Protein AF-A0A965L396-F1 (afdb_monomer_lite)

Secondary structure (DSSP, 8-state):
-BPPPEESSSSEEEEEEEEEEEEEES-EEEEEEETTTTEEEEEEE-SSPEEEEEEEEEEEEEE-EEEEEE-SSSSEEEEEEEEEEEEEEEEE--TTSGGGSSEEEEE----EEE-TTS-EEES-EEEEESS-TT-------EEEEEEEEEEEEEEEEE-S-TT-S-SEEEEEEEEEEEEEEEEESS-SS--BPPEEEEEEEEETTEEEEEEEEEE-EEEE--SSSTTT-EEEEEEGGGTTS-S-EEEEEEEEEEEEE--GGGG-----TTS-HHHHHHHHHTGGGS--TT-SEEEEEEEEEEEE--TTSPPEEEEEEEEEEEEEEETTEEEEEEEEEETTTTEE--EEEEEEEE-SSEEEEEEEEEE--GGGTPPEEEEEEEEESSGGGTT-EEEEEEEE------

Structure (mmCIF, N/CA/C/O backbone):
data_AF-A0A965L396-F1
#
_entry.id   AF-A0A965L396-F1
#
loop_
_atom_site.group_PDB
_atom_site.id
_atom_site.type_symbol
_atom_site.label_atom_id
_atom_site.label_alt_id
_atom_site.label_comp_id
_atom_site.label_asym_id
_atom_site.label_entity_id
_atom_site.label_seq_id
_atom_site.pdbx_PDB_ins_code
_atom_site.Cartn_x
_atom_site.Cartn_y
_atom_site.Cartn_z
_atom_site.occupancy
_atom_site.B_iso_or_equiv
_atom_site.auth_seq_id
_atom_site.auth_comp_id
_atom_site.auth_asym_id
_atom_site.auth_atom_id
_atom_site.pdbx_PDB_model_num
ATOM 1 N N . MET A 1 1 ? 16.985 18.563 -9.214 1.00 54.94 1 MET A N 1
ATOM 2 C CA . MET A 1 1 ? 16.352 19.832 -8.791 1.00 54.94 1 MET A CA 1
ATOM 3 C C . MET A 1 1 ? 14.867 19.756 -9.116 1.00 54.94 1 MET A C 1
ATOM 5 O O . MET A 1 1 ? 14.525 19.324 -10.213 1.00 54.94 1 MET A O 1
ATOM 9 N N . SER A 1 2 ? 13.980 20.123 -8.188 1.00 56.47 2 SER A N 1
ATOM 10 C CA . SER A 1 2 ? 12.565 20.322 -8.529 1.00 56.47 2 SER A CA 1
ATOM 11 C C . SER A 1 2 ? 12.428 21.666 -9.235 1.00 56.47 2 SER A C 1
ATOM 13 O O . SER A 1 2 ? 12.839 22.687 -8.682 1.00 56.47 2 SER A O 1
ATOM 15 N N . LEU A 1 3 ? 11.881 21.664 -10.446 1.00 72.44 3 LEU A N 1
ATOM 16 C CA . LEU A 1 3 ? 11.528 22.899 -11.137 1.00 72.44 3 LEU A CA 1
ATOM 17 C C . LEU A 1 3 ? 10.320 23.540 -10.424 1.00 72.44 3 LEU A C 1
ATOM 19 O O . LEU A 1 3 ? 9.591 22.841 -9.710 1.00 72.44 3 LEU A O 1
ATOM 23 N N . PRO A 1 4 ? 10.111 24.862 -10.556 1.00 75.69 4 PRO A N 1
ATOM 24 C CA . PRO A 1 4 ? 8.981 25.533 -9.924 1.00 75.69 4 PRO A CA 1
ATOM 25 C C . PRO A 1 4 ? 7.648 24.893 -10.333 1.00 75.69 4 PRO A C 1
ATOM 27 O O . PRO A 1 4 ? 7.466 24.458 -11.470 1.00 75.69 4 PRO A O 1
ATOM 30 N N . ASN A 1 5 ? 6.712 24.839 -9.385 1.00 78.19 5 ASN A N 1
ATOM 31 C CA . ASN A 1 5 ? 5.374 24.308 -9.621 1.00 78.19 5 ASN A CA 1
ATOM 32 C C . ASN A 1 5 ? 4.609 25.236 -10.577 1.00 78.19 5 ASN A C 1
ATOM 34 O O . ASN A 1 5 ? 4.456 26.430 -10.309 1.00 78.19 5 ASN A O 1
ATOM 38 N N . LEU A 1 6 ? 4.134 24.680 -11.688 1.00 85.69 6 LEU A N 1
ATOM 39 C CA . LEU A 1 6 ? 3.363 25.366 -12.711 1.00 85.69 6 LEU A CA 1
ATOM 40 C C . LEU A 1 6 ? 1.874 25.107 -12.475 1.00 85.69 6 LEU A C 1
ATOM 42 O O . LEU A 1 6 ? 1.394 23.977 -12.557 1.00 85.69 6 LEU A O 1
ATOM 46 N N . LYS A 1 7 ? 1.104 26.165 -12.235 1.00 84.50 7 LYS A N 1
ATOM 47 C CA . LYS A 1 7 ? -0.359 26.067 -12.239 1.00 84.50 7 LYS A CA 1
ATOM 48 C C . LYS A 1 7 ? -0.853 26.128 -13.680 1.00 84.50 7 LYS A C 1
ATOM 50 O O . LYS A 1 7 ? -0.847 27.200 -14.275 1.00 84.50 7 LYS A O 1
ATOM 55 N N . LEU A 1 8 ? -1.296 24.995 -14.233 1.00 78.69 8 LEU A N 1
ATOM 56 C CA . LEU A 1 8 ? -1.910 24.956 -15.571 1.00 78.69 8 LEU A CA 1
ATOM 57 C C . LEU A 1 8 ? -3.255 25.700 -15.582 1.00 78.69 8 LEU A C 1
ATOM 59 O O . LEU A 1 8 ? -3.630 26.317 -16.572 1.00 78.69 8 LEU A O 1
ATOM 63 N N . ASN A 1 9 ? -3.981 25.649 -14.462 1.00 84.25 9 ASN A N 1
ATOM 64 C CA . ASN A 1 9 ? -5.176 26.444 -14.189 1.00 84.25 9 ASN A CA 1
ATOM 65 C C . ASN A 1 9 ? -5.355 26.609 -12.662 1.00 84.25 9 ASN A C 1
ATOM 67 O O . ASN A 1 9 ? -4.474 26.250 -11.882 1.00 84.25 9 ASN A O 1
ATOM 71 N N . LYS A 1 10 ? -6.503 27.134 -12.202 1.00 82.25 10 LYS A N 1
ATOM 72 C CA . LYS A 1 10 ? -6.788 27.321 -10.761 1.00 82.25 10 LYS A CA 1
ATOM 73 C C . LYS A 1 10 ? -6.787 26.018 -9.937 1.00 82.25 10 LYS A C 1
ATOM 75 O O . LYS A 1 10 ? -6.659 26.093 -8.718 1.00 82.25 10 LYS A O 1
ATOM 80 N N . TYR A 1 11 ? -6.944 24.856 -10.572 1.00 86.88 11 TYR A N 1
ATOM 81 C CA . TYR A 1 11 ? -7.239 23.574 -9.920 1.00 86.88 11 TYR A CA 1
ATOM 82 C C . TYR A 1 11 ? -6.223 22.461 -10.211 1.00 86.88 11 TYR A C 1
ATOM 84 O O . TYR A 1 11 ? -6.258 21.428 -9.541 1.00 86.88 11 TYR A O 1
ATOM 92 N N . VAL A 1 12 ? -5.345 22.641 -11.198 1.00 90.44 12 VAL A N 1
ATOM 93 C CA . VAL A 1 12 ? -4.369 21.646 -11.654 1.00 90.44 12 VAL A CA 1
ATOM 94 C C . VAL A 1 12 ? -2.963 22.183 -11.430 1.00 90.44 12 VAL A C 1
ATOM 96 O O . VAL A 1 12 ? -2.580 23.206 -12.001 1.00 90.44 12 VAL A O 1
ATOM 99 N N . ASN A 1 13 ? -2.195 21.459 -10.618 1.00 90.88 13 ASN A N 1
ATOM 100 C CA . ASN A 1 13 ? -0.784 21.740 -10.386 1.00 90.88 13 ASN A CA 1
ATOM 101 C C . ASN A 1 13 ? 0.057 20.758 -11.202 1.00 90.88 13 ASN A C 1
ATOM 103 O O . ASN A 1 13 ? -0.195 19.554 -11.148 1.00 90.88 13 ASN A O 1
ATOM 107 N N . LEU A 1 14 ? 1.039 21.274 -11.937 1.00 92.75 14 LEU A N 1
ATOM 108 C CA . LEU A 1 14 ? 2.026 20.524 -12.701 1.00 92.75 14 LEU A CA 1
ATOM 109 C C . LEU A 1 14 ? 3.411 20.807 -12.115 1.00 92.75 14 LEU A C 1
ATOM 111 O O . LEU A 1 14 ? 3.868 21.944 -12.090 1.00 92.75 14 LEU A O 1
ATOM 115 N N . THR A 1 15 ? 4.110 19.763 -11.698 1.00 93.81 15 THR A N 1
ATOM 116 C CA . THR A 1 15 ? 5.461 19.860 -11.145 1.00 93.81 15 THR A CA 1
ATOM 117 C C . THR A 1 15 ? 6.416 19.088 -12.050 1.00 93.81 15 THR A C 1
ATOM 119 O O . THR A 1 15 ? 6.473 17.857 -11.964 1.00 93.81 15 THR A O 1
ATOM 122 N N . PRO A 1 16 ? 7.143 19.770 -12.949 1.00 93.81 16 PRO A N 1
ATOM 123 C CA . PRO A 1 16 ? 8.240 19.152 -13.669 1.00 93.81 16 PRO A CA 1
ATOM 124 C C . PRO A 1 16 ? 9.444 18.943 -12.738 1.00 93.81 16 PRO A C 1
ATOM 126 O O . PRO A 1 16 ? 9.635 19.639 -11.739 1.00 93.81 16 PRO A O 1
ATOM 129 N N . GLY A 1 17 ? 10.284 17.974 -13.066 1.00 93.62 17 GLY A N 1
ATOM 130 C CA . GLY A 1 17 ? 11.463 17.623 -12.295 1.00 93.62 17 GLY A CA 1
ATOM 131 C C . GLY A 1 17 ? 12.550 17.060 -13.192 1.00 93.62 17 GLY A C 1
ATOM 132 O O . GLY A 1 17 ? 12.276 16.310 -14.127 1.00 93.62 17 GLY A O 1
ATOM 133 N N . VAL A 1 18 ? 13.788 17.437 -12.891 1.00 94.75 18 VAL A N 1
ATOM 134 C CA . VAL A 1 18 ? 14.982 16.868 -13.513 1.00 94.75 18 VAL A CA 1
ATOM 135 C C . VAL A 1 18 ? 15.909 16.423 -12.395 1.00 94.75 18 VAL A C 1
ATOM 137 O O . VAL A 1 18 ? 16.301 17.215 -11.530 1.00 94.75 18 VAL A O 1
ATOM 140 N N . SER A 1 19 ? 16.244 15.143 -12.388 1.00 92.44 19 SER A N 1
ATOM 141 C CA . SER A 1 19 ? 17.281 14.579 -11.538 1.00 92.44 19 SER A CA 1
ATOM 142 C C . SER A 1 19 ? 18.547 14.419 -12.362 1.00 92.44 19 SER A C 1
ATOM 144 O O . SER A 1 19 ? 18.494 13.884 -13.465 1.00 92.44 19 SER A O 1
ATOM 146 N N . TRP A 1 20 ? 19.671 14.882 -11.829 1.00 91.81 20 TRP A N 1
ATOM 147 C CA . TRP A 1 20 ? 20.997 14.630 -12.373 1.00 91.81 20 TRP A CA 1
ATOM 148 C C . TRP A 1 20 ? 21.812 13.975 -11.273 1.00 91.81 20 TRP A C 1
ATOM 150 O O . TRP A 1 20 ? 21.864 14.479 -10.151 1.00 91.81 20 TRP A O 1
ATOM 160 N N . SER A 1 21 ? 22.406 12.835 -11.582 1.00 90.50 21 SER A N 1
ATOM 161 C CA . SER A 1 21 ? 23.283 12.120 -10.661 1.00 90.50 21 SER A CA 1
ATOM 162 C C . SER A 1 21 ? 24.429 11.523 -11.449 1.00 90.50 21 SER A C 1
ATOM 164 O O . SER A 1 21 ? 24.285 11.245 -12.638 1.00 90.50 21 SER A O 1
ATOM 166 N N . GLY A 1 22 ? 25.561 11.326 -10.799 1.00 89.06 22 GLY A N 1
ATOM 167 C CA . GLY A 1 22 ? 26.728 10.768 -11.447 1.00 89.06 22 GLY A CA 1
ATOM 168 C C . GLY A 1 22 ? 27.767 10.342 -10.434 1.00 89.06 22 GLY A C 1
ATOM 169 O O . GLY A 1 22 ? 27.780 10.842 -9.309 1.00 89.06 22 GLY A O 1
ATOM 170 N N . ASN A 1 23 ? 28.620 9.413 -10.841 1.00 89.25 23 ASN A N 1
ATOM 171 C CA . ASN A 1 23 ? 29.762 8.973 -10.064 1.00 89.25 23 ASN A CA 1
ATOM 172 C C . ASN A 1 23 ? 31.041 9.456 -10.741 1.00 89.25 23 ASN A C 1
ATOM 174 O O . ASN A 1 23 ? 31.185 9.435 -11.967 1.00 89.25 23 ASN A O 1
ATOM 178 N N . MET A 1 24 ? 31.993 9.866 -9.911 1.00 90.44 24 MET A N 1
ATOM 179 C CA . MET A 1 24 ? 33.331 10.221 -10.350 1.00 90.44 24 MET A CA 1
ATOM 180 C C . MET A 1 24 ? 34.275 9.054 -10.078 1.00 90.44 24 MET A C 1
ATOM 182 O O . MET A 1 24 ? 34.332 8.534 -8.964 1.00 90.44 24 MET A O 1
ATOM 186 N N . TYR A 1 25 ? 35.039 8.668 -11.092 1.00 89.19 25 TYR A N 1
ATOM 187 C CA . TYR A 1 25 ? 36.011 7.588 -11.027 1.00 89.19 25 TYR A CA 1
ATOM 188 C C . TYR A 1 25 ? 37.408 8.128 -11.297 1.00 89.19 25 TYR A C 1
ATOM 190 O O . TYR A 1 25 ? 37.625 8.920 -12.211 1.00 89.19 25 TYR A O 1
ATOM 198 N N . THR A 1 26 ? 38.385 7.653 -10.533 1.00 89.75 26 THR A N 1
ATOM 199 C CA . THR A 1 26 ? 39.805 7.997 -10.720 1.00 89.75 26 THR A CA 1
ATOM 200 C C . THR A 1 26 ? 40.485 7.165 -11.808 1.00 89.75 26 THR A C 1
ATOM 202 O O . THR A 1 26 ? 41.631 7.422 -12.166 1.00 89.75 26 THR A O 1
ATOM 205 N N . ARG A 1 27 ? 39.794 6.151 -12.339 1.00 89.44 27 ARG A N 1
ATOM 206 C CA . ARG A 1 27 ? 40.282 5.254 -13.389 1.00 89.44 27 ARG A CA 1
ATOM 207 C C . ARG A 1 27 ? 39.139 4.763 -14.265 1.00 89.44 27 ARG A C 1
ATOM 209 O O . ARG A 1 27 ? 37.981 4.774 -13.859 1.00 89.44 27 ARG A O 1
ATOM 216 N N . SER A 1 28 ? 39.496 4.279 -15.444 1.00 91.88 28 SER A N 1
ATOM 217 C CA . SER A 1 28 ? 38.596 3.558 -16.344 1.00 91.88 28 SER A CA 1
ATOM 218 C C . SER A 1 28 ? 39.338 2.425 -17.034 1.00 91.88 28 SER A C 1
ATOM 220 O O . SER A 1 28 ? 40.566 2.370 -16.988 1.00 91.88 28 SER A O 1
ATOM 222 N N . TYR A 1 29 ? 38.602 1.550 -17.695 1.00 91.81 29 TYR A N 1
ATOM 223 C CA . TYR A 1 29 ? 39.122 0.388 -18.384 1.00 91.81 29 TYR A CA 1
ATOM 224 C C . TYR A 1 29 ? 38.758 0.450 -19.860 1.00 91.81 29 TYR A C 1
ATOM 226 O O . TYR A 1 29 ? 37.659 0.867 -20.227 1.00 91.81 29 TYR A O 1
ATOM 234 N N . LYS A 1 30 ? 39.692 0.014 -20.701 1.00 92.06 30 LYS A N 1
ATOM 235 C CA . LYS A 1 30 ? 39.453 -0.258 -22.114 1.00 92.06 30 LYS A CA 1
ATOM 236 C C . LYS A 1 30 ? 39.644 -1.739 -22.358 1.00 92.06 30 LYS A C 1
ATOM 238 O O . LYS A 1 30 ? 40.663 -2.316 -21.979 1.00 92.06 30 LYS A O 1
ATOM 243 N N . TYR A 1 31 ? 38.665 -2.333 -23.017 1.00 92.44 31 TYR A N 1
ATOM 244 C CA . TYR A 1 31 ? 38.664 -3.752 -23.313 1.00 92.44 31 TYR A CA 1
ATOM 245 C C . TYR A 1 31 ? 39.032 -3.957 -24.775 1.00 92.44 31 TYR A C 1
ATOM 247 O O . TYR A 1 31 ? 38.399 -3.391 -25.666 1.00 92.44 31 TYR A O 1
ATOM 255 N N . THR A 1 32 ? 40.053 -4.762 -25.037 1.00 92.12 32 THR A N 1
ATOM 256 C CA . THR A 1 32 ? 40.472 -5.085 -26.403 1.00 92.12 32 THR A CA 1
ATOM 257 C C . THR A 1 32 ? 40.419 -6.590 -26.586 1.00 92.12 32 THR A C 1
ATOM 259 O O . THR A 1 32 ? 41.091 -7.333 -25.873 1.00 92.12 32 THR A O 1
ATOM 262 N N . TYR A 1 33 ? 39.600 -7.050 -27.531 1.00 89.81 33 TYR A N 1
ATOM 263 C CA . TYR A 1 33 ? 39.512 -8.469 -27.849 1.00 89.81 33 TYR A CA 1
ATOM 264 C C . TYR A 1 33 ? 40.726 -8.920 -28.667 1.00 89.81 33 TYR A C 1
ATOM 266 O O . TYR A 1 33 ? 41.014 -8.353 -29.722 1.00 89.81 33 TYR A O 1
ATOM 274 N N . MET A 1 34 ? 41.404 -9.965 -28.200 1.00 88.69 34 MET A N 1
ATOM 275 C CA . MET A 1 34 ? 42.565 -10.565 -28.852 1.00 88.69 34 MET A CA 1
ATOM 276 C C . MET A 1 34 ? 42.133 -11.853 -29.556 1.00 88.69 34 MET A C 1
ATOM 278 O O . MET A 1 34 ? 41.892 -12.882 -28.924 1.00 88.69 34 MET A O 1
ATOM 282 N N . LYS A 1 35 ? 42.024 -11.802 -30.891 1.00 83.75 35 LYS A N 1
ATOM 283 C CA . LYS A 1 35 ? 41.525 -12.930 -31.699 1.00 83.75 35 LYS A CA 1
ATOM 284 C C . LYS A 1 35 ? 42.425 -14.170 -31.620 1.00 83.75 35 LYS A C 1
ATOM 286 O O . LYS A 1 35 ? 41.884 -15.271 -31.697 1.00 83.75 35 LYS A O 1
ATOM 291 N N . SER A 1 36 ? 43.743 -13.987 -31.483 1.00 84.88 36 SER A N 1
ATOM 292 C CA . SER A 1 36 ? 44.737 -15.072 -31.430 1.00 84.88 36 SER A CA 1
ATOM 293 C C . SER A 1 36 ? 44.502 -16.009 -30.250 1.00 84.88 36 SER A C 1
ATOM 295 O O . SER A 1 36 ? 44.495 -17.222 -30.422 1.00 84.88 36 SER A O 1
ATOM 297 N N . ASP A 1 37 ? 44.212 -15.431 -29.086 1.00 84.44 37 ASP A N 1
ATOM 298 C CA . ASP A 1 37 ? 44.179 -16.169 -27.822 1.00 84.44 37 ASP A CA 1
ATOM 299 C C . ASP A 1 37 ? 42.736 -16.381 -27.339 1.00 84.44 37 ASP A C 1
ATOM 301 O O . ASP A 1 37 ? 42.493 -17.021 -26.321 1.00 84.44 37 ASP A O 1
ATOM 305 N N . SER A 1 38 ? 41.752 -15.834 -28.068 1.00 85.50 38 SER A N 1
ATOM 306 C CA . SER A 1 38 ? 40.344 -15.779 -27.662 1.00 85.50 38 SER A CA 1
ATOM 307 C C . SER A 1 38 ? 40.156 -15.167 -26.263 1.00 85.50 38 SER A C 1
ATOM 309 O O . SER A 1 38 ? 39.269 -15.584 -25.515 1.00 85.50 38 SER A O 1
ATOM 311 N N . THR A 1 39 ? 40.978 -14.171 -25.915 1.00 86.50 39 THR A N 1
ATOM 312 C CA . THR A 1 39 ? 40.965 -13.479 -24.617 1.00 86.50 39 THR A CA 1
ATOM 313 C C . THR A 1 39 ? 40.604 -12.000 -24.764 1.00 86.50 39 THR A C 1
ATOM 315 O O . THR A 1 39 ? 40.657 -11.417 -25.849 1.00 86.50 39 THR A O 1
ATOM 318 N N . VAL A 1 40 ? 40.225 -11.371 -23.650 1.00 88.62 40 VAL A N 1
ATOM 319 C CA . VAL A 1 40 ? 40.018 -9.920 -23.564 1.00 88.62 40 VAL A CA 1
ATOM 320 C C . VAL A 1 40 ? 41.153 -9.320 -22.753 1.00 88.62 40 VAL A C 1
ATOM 322 O O . VAL A 1 40 ? 41.302 -9.628 -21.571 1.00 88.62 40 VAL A O 1
ATOM 325 N N . ARG A 1 41 ? 41.932 -8.432 -23.372 1.00 90.31 41 ARG A N 1
ATOM 326 C CA . ARG A 1 41 ? 42.916 -7.620 -22.659 1.00 90.31 41 ARG A CA 1
ATOM 327 C C . ARG A 1 41 ? 42.218 -6.428 -22.014 1.00 90.31 41 ARG A C 1
ATOM 329 O O . ARG A 1 41 ? 41.430 -5.744 -22.671 1.00 90.31 41 ARG A O 1
ATOM 336 N N . ILE A 1 42 ? 42.514 -6.192 -20.739 1.00 91.69 42 ILE A N 1
ATOM 337 C CA . ILE A 1 42 ? 41.965 -5.084 -19.956 1.00 91.69 42 ILE A CA 1
ATOM 338 C C . ILE A 1 42 ? 43.087 -4.085 -19.700 1.00 91.69 42 ILE A C 1
ATOM 340 O O . ILE A 1 42 ? 43.995 -4.356 -18.917 1.00 91.69 42 ILE A O 1
ATOM 344 N N . ASP A 1 43 ? 43.002 -2.924 -20.339 1.00 91.62 43 ASP A N 1
ATOM 345 C CA . ASP A 1 43 ? 43.960 -1.840 -20.151 1.00 91.62 43 ASP A CA 1
ATOM 346 C C . ASP A 1 43 ? 43.366 -0.818 -19.167 1.00 91.62 43 ASP A C 1
ATOM 348 O O . ASP A 1 43 ? 42.247 -0.334 -19.359 1.00 91.62 43 ASP A O 1
ATOM 352 N N . THR A 1 44 ? 44.098 -0.486 -18.098 1.00 90.94 44 THR A N 1
ATOM 353 C CA . THR A 1 44 ? 43.678 0.566 -17.157 1.00 90.94 44 THR A CA 1
ATOM 354 C C . THR A 1 44 ? 44.092 1.924 -17.710 1.00 90.94 44 THR A C 1
ATOM 356 O O . THR A 1 44 ? 45.277 2.217 -17.840 1.00 90.94 44 THR A O 1
ATOM 359 N N . ILE A 1 45 ? 43.112 2.770 -18.013 1.00 86.75 45 ILE A N 1
ATOM 360 C CA . ILE A 1 45 ? 43.320 4.150 -18.443 1.00 86.75 45 ILE A CA 1
ATOM 361 C C . ILE A 1 45 ? 43.220 5.046 -17.206 1.00 86.75 45 ILE A C 1
ATOM 363 O O . ILE A 1 45 ? 42.120 5.300 -16.698 1.00 86.75 45 ILE A O 1
ATOM 367 N N . GLY A 1 46 ? 44.381 5.493 -16.724 1.00 78.44 46 GLY A N 1
ATOM 368 C CA . GLY A 1 46 ? 44.509 6.549 -15.716 1.00 78.44 46 GLY A CA 1
ATOM 369 C C . GLY A 1 46 ? 44.416 7.953 -16.325 1.00 78.44 46 GLY A C 1
ATOM 370 O O . GLY A 1 46 ? 44.309 8.105 -17.542 1.00 78.44 46 GLY A O 1
ATOM 371 N N . GLY A 1 47 ? 44.450 8.984 -15.478 1.00 79.75 47 GLY A N 1
ATOM 372 C CA . GLY A 1 47 ? 44.414 10.388 -15.898 1.00 79.75 47 GLY A CA 1
ATOM 373 C C . GLY A 1 47 ? 43.435 11.219 -15.073 1.00 79.75 47 GLY A C 1
ATOM 374 O O . GLY A 1 47 ? 43.212 10.935 -13.897 1.00 79.75 47 GLY A O 1
ATOM 375 N N . LEU A 1 48 ? 42.858 12.252 -15.695 1.00 78.69 48 LEU A N 1
ATOM 376 C CA . LEU A 1 48 ? 41.832 13.089 -15.070 1.00 78.69 48 LEU A CA 1
ATOM 377 C C . LEU A 1 48 ? 40.631 12.242 -14.607 1.00 78.69 48 LEU A C 1
ATOM 379 O O . LEU A 1 48 ? 40.286 11.266 -15.287 1.00 78.69 48 LEU A O 1
ATOM 383 N N . PRO A 1 49 ? 39.969 12.616 -13.493 1.00 81.31 49 PRO A N 1
ATOM 384 C CA . PRO A 1 49 ? 38.769 11.932 -13.037 1.00 81.31 49 PRO A CA 1
ATOM 385 C C . PRO A 1 49 ? 37.728 11.863 -14.153 1.00 81.31 49 PRO A C 1
ATOM 387 O O . PRO A 1 49 ? 37.405 12.868 -14.787 1.00 81.31 49 PRO A O 1
ATOM 390 N N . LYS A 1 50 ? 37.205 10.665 -14.399 1.00 83.94 50 LYS A N 1
ATOM 391 C CA . LYS A 1 50 ? 36.135 10.447 -15.368 1.00 83.94 50 LYS A CA 1
ATOM 392 C C . LYS A 1 50 ? 34.793 10.467 -14.665 1.00 83.94 50 LYS A C 1
ATOM 394 O O . LYS A 1 50 ? 34.677 10.040 -13.518 1.00 83.94 50 LYS A O 1
ATOM 399 N N . PHE A 1 51 ? 33.780 10.944 -15.368 1.00 84.75 51 PHE A N 1
ATOM 400 C CA . PHE A 1 51 ? 32.450 11.121 -14.813 1.00 84.75 51 PHE A CA 1
ATOM 401 C C . PHE A 1 51 ? 31.445 10.307 -15.618 1.00 84.75 51 PHE A C 1
ATOM 403 O O . PHE A 1 51 ? 31.373 10.459 -16.840 1.00 84.75 51 PHE A O 1
ATOM 410 N N . ASN A 1 52 ? 30.670 9.460 -14.942 1.00 87.25 52 ASN A N 1
ATOM 411 C CA . ASN A 1 52 ? 29.422 8.971 -15.508 1.00 87.25 52 ASN A CA 1
ATOM 412 C C . ASN A 1 52 ? 28.269 9.805 -14.968 1.00 87.25 52 ASN A C 1
ATOM 414 O O . ASN A 1 52 ? 28.301 10.262 -13.831 1.00 87.25 52 ASN A O 1
ATOM 418 N N . SER A 1 53 ? 27.271 10.056 -15.802 1.00 87.88 53 SER A N 1
ATOM 419 C CA . SER A 1 53 ? 26.156 10.909 -15.433 1.00 87.88 53 SER A CA 1
ATOM 420 C C . SER A 1 53 ? 24.876 10.403 -16.054 1.00 87.88 53 SER A C 1
ATOM 422 O O . SER A 1 53 ? 24.855 9.998 -17.210 1.00 87.88 53 SER A O 1
ATOM 424 N N . GLN A 1 54 ? 23.809 10.454 -15.278 1.00 89.12 54 GLN A N 1
ATOM 425 C CA . GLN A 1 54 ? 22.477 10.080 -15.703 1.00 89.12 54 GLN A CA 1
ATOM 426 C C . GLN A 1 54 ? 21.522 11.229 -15.393 1.00 89.12 54 GLN A C 1
ATOM 428 O O . GLN A 1 54 ? 21.536 11.796 -14.293 1.00 89.12 54 GLN A O 1
ATOM 433 N N . LEU A 1 55 ? 20.699 11.576 -16.379 1.00 91.62 55 LEU A N 1
ATOM 434 C CA . LEU A 1 55 ? 19.556 12.460 -16.218 1.00 91.62 55 LEU A CA 1
ATOM 435 C C . LEU A 1 55 ? 18.287 11.623 -16.140 1.00 91.62 55 LEU A C 1
ATOM 437 O O . LEU A 1 55 ? 18.140 10.593 -16.791 1.00 91.62 55 LEU A O 1
ATOM 441 N N . SER A 1 56 ? 17.346 12.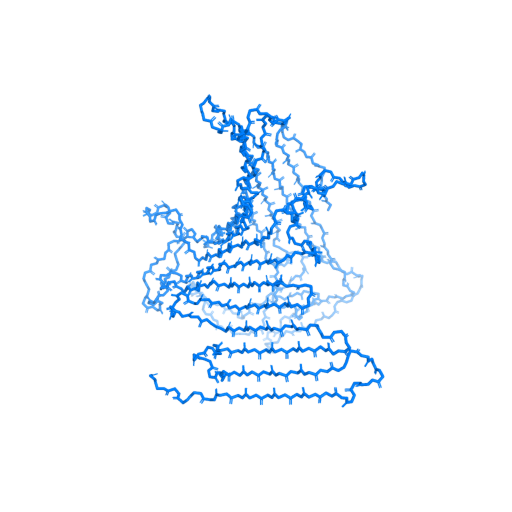062 -15.325 1.00 92.94 56 SER A N 1
ATOM 442 C CA . SER A 1 56 ? 15.998 11.508 -15.298 1.00 92.94 56 SER A CA 1
ATOM 443 C C . SER A 1 56 ? 15.007 12.650 -15.232 1.00 92.94 56 SER A C 1
ATOM 445 O O . SER A 1 56 ? 15.203 13.619 -14.500 1.00 92.94 56 SER A O 1
ATOM 447 N N . PHE A 1 57 ? 13.948 12.531 -16.012 1.00 95.31 57 PHE A N 1
ATOM 448 C CA . PHE A 1 57 ? 12.910 13.530 -16.159 1.00 95.31 57 PHE A CA 1
ATOM 449 C C . PHE A 1 57 ? 11.643 13.020 -15.493 1.00 95.31 57 PHE A C 1
ATOM 451 O O . PHE A 1 57 ? 11.306 11.839 -15.582 1.00 95.31 57 PHE A O 1
ATOM 458 N N . SER A 1 58 ? 10.924 1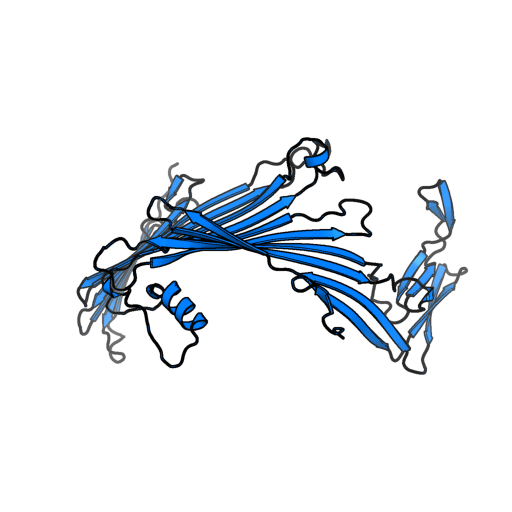3.914 -14.833 1.00 95.25 58 SER A N 1
ATOM 459 C CA . SER A 1 58 ? 9.625 13.613 -14.253 1.00 95.25 58 SER A CA 1
ATOM 460 C C . SER A 1 58 ? 8.668 14.774 -14.452 1.00 95.25 58 SER A C 1
ATOM 462 O O . SER A 1 58 ? 9.083 15.928 -14.415 1.00 95.25 58 SER A O 1
ATOM 464 N N . ALA A 1 59 ? 7.384 14.489 -14.601 1.00 95.00 59 ALA A N 1
ATOM 465 C CA . ALA A 1 59 ? 6.335 15.494 -14.581 1.00 95.00 59 ALA A CA 1
ATOM 466 C C . ALA A 1 59 ? 5.137 14.934 -13.821 1.00 95.00 59 ALA A C 1
ATOM 468 O O . ALA A 1 59 ? 4.514 13.972 -14.267 1.00 95.00 59 ALA A O 1
ATOM 469 N N . SER A 1 60 ? 4.814 15.525 -12.673 1.00 94.69 60 SER A N 1
ATOM 470 C CA . SER A 1 60 ? 3.666 15.112 -11.867 1.00 94.69 60 SER A CA 1
ATOM 471 C C . SER A 1 60 ? 2.541 16.129 -11.954 1.00 94.69 60 SER A C 1
ATOM 473 O O . SER A 1 60 ? 2.784 17.323 -11.810 1.00 94.69 60 SER A O 1
ATOM 475 N N . MET A 1 61 ? 1.315 15.657 -12.123 1.00 95.06 61 MET A N 1
ATOM 476 C CA . MET A 1 61 ? 0.105 16.459 -12.139 1.00 95.06 61 MET A CA 1
ATOM 477 C C . MET A 1 61 ? -0.850 15.988 -11.045 1.00 95.06 61 MET A C 1
ATOM 479 O O . MET A 1 61 ? -1.094 14.792 -10.895 1.00 95.06 61 MET A O 1
ATOM 483 N N . ASN A 1 62 ? -1.437 16.920 -10.302 1.00 93.94 62 ASN A N 1
ATOM 484 C CA . ASN A 1 62 ? -2.461 16.604 -9.313 1.00 93.94 62 ASN A CA 1
ATOM 485 C C . ASN A 1 62 ? -3.576 17.650 -9.301 1.00 93.94 62 ASN A C 1
ATOM 487 O O . ASN A 1 62 ? -3.354 18.839 -9.537 1.00 93.94 62 ASN A O 1
ATOM 491 N N . THR A 1 63 ? -4.785 17.200 -8.979 1.00 94.12 63 THR A N 1
ATOM 492 C CA . THR A 1 63 ? -5.941 18.074 -8.761 1.00 94.12 63 THR A CA 1
ATOM 493 C C . THR A 1 63 ? -6.769 17.571 -7.585 1.00 94.12 63 THR A C 1
ATOM 495 O O . THR A 1 63 ? -6.541 16.477 -7.066 1.00 94.12 63 THR A O 1
ATOM 498 N N . ARG A 1 64 ? -7.707 18.390 -7.113 1.00 94.69 64 ARG A N 1
ATOM 499 C CA . ARG A 1 64 ? -8.652 18.006 -6.071 1.00 94.69 64 ARG A CA 1
ATOM 500 C C . ARG A 1 64 ? -10.043 18.504 -6.430 1.00 94.69 64 ARG A C 1
ATOM 502 O O . ARG A 1 64 ? -10.260 19.697 -6.618 1.00 94.69 64 ARG A O 1
ATOM 509 N N . ILE A 1 65 ? -10.971 17.565 -6.494 1.00 94.88 65 ILE A N 1
ATOM 510 C CA . ILE A 1 65 ? -12.368 17.754 -6.857 1.00 94.88 65 ILE A CA 1
ATOM 511 C C . ILE A 1 65 ? -13.195 17.546 -5.590 1.00 94.88 65 ILE A C 1
ATOM 513 O O . ILE A 1 65 ? -12.997 16.580 -4.853 1.00 94.88 65 ILE A O 1
ATOM 517 N N . TYR A 1 66 ? -14.121 18.462 -5.327 1.00 95.06 66 TYR A N 1
ATOM 518 C CA . TYR A 1 66 ? -15.013 18.396 -4.176 1.00 95.06 66 TYR A CA 1
ATOM 519 C C . TYR A 1 66 ? -16.458 18.286 -4.659 1.00 95.06 66 TYR A C 1
ATOM 521 O O . TYR A 1 66 ? -16.928 19.149 -5.396 1.00 95.06 66 TYR A O 1
ATOM 529 N N . GLY A 1 67 ? -17.169 17.255 -4.211 1.00 95.25 67 GLY A N 1
ATOM 530 C CA . GLY A 1 67 ? -18.606 17.079 -4.407 1.00 95.25 67 GLY A CA 1
ATOM 531 C C . GLY A 1 67 ? -19.331 17.098 -3.065 1.00 95.25 67 GLY A C 1
ATOM 532 O O . GLY A 1 67 ? -18.842 16.553 -2.077 1.00 95.25 67 GLY A O 1
ATOM 533 N N . THR A 1 68 ? -20.490 17.752 -2.986 1.00 96.00 68 THR A N 1
ATOM 534 C CA . THR A 1 68 ? -21.355 17.695 -1.796 1.00 96.00 68 THR A CA 1
ATOM 535 C C . THR A 1 68 ? -22.790 17.439 -2.222 1.00 96.00 68 THR A C 1
ATOM 537 O O . THR A 1 68 ? -23.421 18.295 -2.834 1.00 96.00 68 THR A O 1
ATOM 540 N N . LEU A 1 69 ? -23.307 16.269 -1.867 1.00 94.50 69 LEU A N 1
ATOM 541 C CA . LEU A 1 69 ? -24.710 15.912 -2.034 1.00 94.50 69 LEU A CA 1
ATOM 542 C C . LEU A 1 69 ? -25.459 16.307 -0.763 1.00 94.50 69 LEU A C 1
ATOM 544 O O . LEU A 1 69 ? -24.999 16.006 0.335 1.00 94.50 69 LEU A O 1
ATOM 548 N N . ARG A 1 70 ? -26.592 17.002 -0.893 1.00 94.44 70 ARG A N 1
ATOM 549 C CA . ARG A 1 70 ? -27.434 17.410 0.242 1.00 94.44 70 ARG A CA 1
ATOM 550 C C . ARG A 1 70 ? -28.757 16.663 0.203 1.00 94.44 70 ARG A C 1
ATOM 552 O O . ARG A 1 70 ? -29.384 16.568 -0.849 1.00 94.44 70 ARG A O 1
ATOM 559 N N . PHE A 1 71 ? -29.201 16.195 1.358 1.00 92.25 71 PHE A N 1
ATOM 560 C CA . PHE A 1 71 ? -30.439 15.449 1.522 1.00 92.25 71 PHE A CA 1
ATOM 561 C C . PHE A 1 71 ? -31.415 16.272 2.363 1.00 92.25 71 PHE A C 1
ATOM 563 O O . PHE A 1 71 ? -31.049 16.864 3.375 1.00 92.25 71 PHE A O 1
ATOM 570 N N . LYS A 1 72 ? -32.674 16.340 1.918 1.00 86.44 72 LYS A N 1
ATOM 571 C CA . LYS A 1 72 ? -33.725 17.126 2.590 1.00 86.44 72 LYS A CA 1
ATOM 572 C C . LYS A 1 72 ? -34.487 16.329 3.653 1.00 86.44 72 LYS A C 1
ATOM 574 O O . LYS A 1 72 ? -35.143 16.924 4.501 1.00 86.44 72 LYS A O 1
ATOM 579 N N . LYS A 1 73 ? -34.431 14.995 3.595 1.00 83.19 73 LYS A N 1
ATOM 580 C CA . LYS A 1 73 ? -35.175 14.082 4.472 1.00 83.19 73 LYS A CA 1
ATOM 581 C C . LYS A 1 73 ? -34.218 13.140 5.197 1.00 83.19 73 LYS A C 1
ATOM 583 O O . LYS A 1 73 ? -33.266 12.647 4.601 1.00 83.19 73 LYS A O 1
ATOM 588 N N . GLY A 1 74 ? -34.533 12.850 6.458 1.00 84.56 74 GLY A N 1
ATOM 589 C CA . GLY A 1 74 ? -33.770 11.936 7.304 1.00 84.56 74 GLY A CA 1
ATOM 590 C C . GLY A 1 74 ? -32.681 12.619 8.131 1.00 84.56 74 GLY A C 1
ATOM 591 O O . GLY A 1 74 ? -32.557 13.844 8.166 1.00 84.56 74 GLY A O 1
ATOM 592 N N . ARG A 1 75 ? -31.907 11.793 8.843 1.00 86.31 75 ARG A N 1
ATOM 593 C CA . ARG A 1 75 ? -30.818 12.252 9.718 1.00 86.31 75 ARG A CA 1
ATOM 594 C C . ARG A 1 75 ? -29.552 12.614 8.950 1.00 86.31 75 ARG A C 1
ATOM 596 O O . ARG A 1 75 ? -28.746 13.358 9.482 1.00 86.31 75 ARG A O 1
ATOM 603 N N . LEU A 1 76 ? -29.369 12.109 7.732 1.00 89.25 76 LEU A N 1
ATOM 604 C CA . LEU A 1 76 ? -28.269 12.506 6.857 1.00 89.25 76 LEU A CA 1
ATOM 605 C C . LEU A 1 76 ? -28.613 13.843 6.200 1.00 89.25 76 LEU A C 1
ATOM 607 O O . LEU A 1 76 ? -29.586 13.921 5.464 1.00 89.25 76 LEU A O 1
ATOM 611 N N . GLU A 1 77 ? -27.830 14.887 6.462 1.00 91.25 77 GLU A N 1
ATOM 612 C CA . GLU A 1 77 ? -28.022 16.208 5.849 1.00 91.25 77 GLU A CA 1
ATOM 613 C C . GLU A 1 77 ? -27.199 16.371 4.579 1.00 91.25 77 GLU A C 1
ATOM 615 O O . GLU A 1 77 ? -27.648 16.956 3.593 1.00 91.25 77 GLU A O 1
ATOM 620 N N . ALA A 1 78 ? -25.954 15.899 4.614 1.00 93.31 78 ALA A N 1
ATOM 621 C CA . ALA A 1 78 ? -25.035 16.046 3.504 1.00 93.31 78 ALA A CA 1
ATOM 622 C C . ALA A 1 78 ? -23.995 14.931 3.483 1.00 93.31 78 ALA A C 1
ATOM 624 O O . ALA A 1 78 ? -23.548 14.456 4.527 1.00 93.31 78 ALA A O 1
ATOM 625 N N . LEU A 1 79 ? -23.575 14.574 2.276 1.00 94.69 79 LEU A N 1
ATOM 626 C CA . LEU A 1 79 ? -22.460 13.689 1.996 1.00 94.69 79 LEU A CA 1
ATOM 627 C C . LEU A 1 79 ? -21.436 14.468 1.175 1.00 94.69 79 LEU A C 1
ATOM 629 O O . LEU A 1 79 ? -21.725 14.910 0.063 1.00 94.69 79 LEU A O 1
ATOM 633 N N . ARG A 1 80 ? -20.245 14.662 1.734 1.00 95.06 80 ARG A N 1
ATOM 634 C CA . ARG A 1 80 ? -19.120 15.307 1.065 1.00 95.06 80 ARG A CA 1
ATOM 635 C C . ARG A 1 80 ? -18.150 14.241 0.580 1.00 95.06 80 ARG A C 1
ATOM 637 O O . ARG A 1 80 ? -17.611 13.483 1.382 1.00 95.06 80 ARG A O 1
ATOM 644 N N . HIS A 1 81 ? -17.880 14.245 -0.717 1.00 96.69 81 HIS A N 1
ATOM 645 C CA . HIS A 1 81 ? -16.883 13.403 -1.365 1.00 96.69 81 HIS A CA 1
ATOM 646 C C . HIS A 1 81 ? -15.746 14.288 -1.870 1.00 96.69 81 HIS A C 1
ATOM 648 O O . HIS A 1 81 ? -15.977 15.274 -2.570 1.00 96.69 81 HIS A O 1
ATOM 654 N N . THR A 1 82 ? -14.517 13.970 -1.481 1.00 96.44 82 THR A N 1
ATOM 655 C CA . THR A 1 82 ? -13.320 14.614 -2.030 1.00 96.44 82 THR A CA 1
ATOM 656 C C . THR A 1 82 ? -12.556 13.594 -2.856 1.00 96.44 82 THR A C 1
ATOM 658 O O . THR A 1 82 ? -12.228 12.525 -2.349 1.00 96.44 82 THR A O 1
ATOM 661 N N . ILE A 1 83 ? -12.257 13.940 -4.104 1.00 96.62 83 ILE A N 1
ATOM 662 C CA . ILE A 1 83 ? -11.497 13.119 -5.046 1.00 96.62 83 ILE A CA 1
ATOM 663 C C . ILE A 1 83 ? -10.195 13.853 -5.351 1.00 96.62 83 ILE A C 1
ATOM 665 O O . ILE A 1 83 ? -10.209 15.028 -5.709 1.00 96.62 83 ILE A O 1
ATOM 669 N N . ALA A 1 84 ? -9.064 13.183 -5.209 1.00 96.69 84 ALA A N 1
ATOM 670 C CA . ALA A 1 84 ? -7.747 13.715 -5.512 1.00 96.69 84 ALA A CA 1
ATOM 671 C C . ALA A 1 84 ? -7.032 12.761 -6.478 1.00 96.69 84 ALA A C 1
ATOM 673 O O . ALA A 1 84 ? -6.353 11.835 -6.027 1.00 96.69 84 ALA A O 1
ATOM 674 N N . PRO A 1 85 ? -7.224 12.929 -7.798 1.00 96.75 85 PRO A N 1
ATOM 675 C CA . PRO A 1 85 ? -6.455 12.188 -8.781 1.00 96.75 85 PRO A CA 1
ATOM 676 C C . PRO A 1 85 ? -5.037 12.759 -8.907 1.00 96.75 85 PRO A C 1
ATOM 678 O O . PRO A 1 85 ? -4.806 13.970 -8.781 1.00 96.75 85 PRO A O 1
ATOM 681 N N . SER A 1 86 ? -4.092 11.875 -9.196 1.00 96.38 86 SER A N 1
ATOM 682 C CA . SER A 1 86 ? -2.692 12.189 -9.451 1.00 96.38 86 SER A CA 1
ATOM 683 C C . SER A 1 86 ? -2.176 11.401 -10.651 1.00 96.38 86 SER A C 1
ATOM 685 O O . SER A 1 86 ? -2.554 10.255 -10.879 1.00 96.38 86 SER A O 1
ATOM 687 N N . PHE A 1 87 ? -1.294 12.025 -11.420 1.00 96.88 87 PHE A N 1
ATOM 688 C CA . PHE A 1 87 ? -0.583 11.424 -12.540 1.00 96.88 87 PHE A CA 1
ATOM 689 C C . PHE A 1 87 ? 0.890 11.804 -12.431 1.00 96.88 87 PHE A C 1
ATOM 691 O O . PHE A 1 87 ? 1.212 12.912 -12.014 1.00 96.88 87 PHE A O 1
ATOM 698 N N . SER A 1 88 ? 1.797 10.906 -12.785 1.00 96.94 88 SER A N 1
ATOM 699 C CA . SER A 1 88 ? 3.231 11.169 -12.780 1.00 96.94 88 SER A CA 1
ATOM 700 C C . SER A 1 88 ? 3.890 10.443 -13.935 1.00 96.94 88 SER A C 1
ATOM 702 O O . SER A 1 88 ? 3.870 9.218 -13.989 1.00 96.94 88 SER A O 1
ATOM 704 N N . LEU A 1 89 ? 4.465 11.200 -14.858 1.00 97.06 89 LEU A N 1
ATOM 705 C CA . LEU A 1 89 ? 5.340 10.687 -15.898 1.00 97.06 89 LEU A CA 1
ATOM 706 C C . LEU A 1 89 ? 6.769 10.668 -15.358 1.00 97.06 89 LEU A C 1
ATOM 708 O O . LEU A 1 89 ? 7.227 11.670 -14.812 1.00 97.06 89 LEU A O 1
ATOM 712 N N . SER A 1 90 ? 7.484 9.567 -15.548 1.00 96.75 90 SER A N 1
ATOM 713 C CA . SER A 1 90 ? 8.926 9.471 -15.340 1.00 96.75 90 SER A CA 1
ATOM 714 C C . SER A 1 90 ? 9.594 8.884 -16.576 1.00 96.75 90 SER A C 1
ATOM 716 O O . SER A 1 90 ? 9.039 7.997 -17.226 1.00 96.75 90 SER A O 1
ATOM 718 N N . TYR A 1 91 ? 10.778 9.390 -16.908 1.00 96.06 91 TYR A N 1
ATOM 719 C CA . TYR A 1 91 ? 11.588 8.896 -18.011 1.00 96.06 91 TYR A CA 1
ATOM 720 C C . TYR A 1 91 ? 13.078 9.028 -17.703 1.00 96.06 91 TYR A C 1
ATOM 722 O O . TYR A 1 91 ? 13.564 10.101 -17.344 1.00 96.06 91 TYR A O 1
ATOM 730 N N . THR A 1 92 ? 13.809 7.942 -17.905 1.00 93.56 92 THR A N 1
ATOM 731 C CA . THR A 1 92 ? 15.264 7.876 -17.826 1.00 93.56 92 THR A CA 1
ATOM 732 C C . THR A 1 92 ? 15.764 7.299 -19.150 1.00 93.56 92 THR A C 1
ATOM 734 O O . THR A 1 92 ? 15.391 6.172 -19.481 1.00 93.56 92 THR A O 1
ATOM 737 N N . PRO A 1 93 ? 16.577 8.044 -19.919 1.00 92.31 93 PRO A N 1
ATOM 738 C CA . PRO A 1 93 ? 17.222 7.531 -21.125 1.00 92.31 93 PRO A CA 1
ATOM 739 C C . PRO A 1 93 ? 18.099 6.301 -20.864 1.00 92.31 93 PRO A C 1
ATOM 741 O O . PRO A 1 93 ? 18.519 6.046 -19.735 1.00 92.31 93 PRO A O 1
ATOM 744 N N . ASP A 1 94 ? 18.416 5.561 -21.927 1.00 91.00 94 ASP A N 1
ATOM 745 C CA . ASP A 1 94 ? 19.351 4.439 -21.852 1.00 91.00 94 ASP A CA 1
ATOM 746 C C . ASP A 1 94 ? 20.803 4.938 -21.822 1.00 91.00 94 ASP A C 1
ATOM 748 O O . ASP A 1 94 ? 21.398 5.230 -22.856 1.00 91.00 94 ASP A O 1
ATOM 752 N N . TYR A 1 95 ? 21.389 5.014 -20.627 1.00 89.25 95 TYR A N 1
ATOM 753 C CA . TYR A 1 95 ? 22.809 5.340 -20.448 1.00 89.25 95 TYR A CA 1
ATOM 754 C C . TYR A 1 95 ? 23.737 4.131 -20.602 1.00 89.25 95 TYR A C 1
ATOM 756 O O . TYR A 1 95 ? 24.951 4.266 -20.425 1.00 89.25 95 TYR A O 1
ATOM 764 N N . SER A 1 96 ? 23.192 2.949 -20.910 1.00 88.00 96 SER A N 1
ATOM 765 C CA . SER A 1 96 ? 24.000 1.786 -21.265 1.00 88.00 96 SER A CA 1
ATOM 766 C C . SER A 1 96 ? 24.510 1.826 -22.702 1.00 88.00 96 SER A C 1
ATOM 768 O O . SER A 1 96 ? 25.361 1.012 -23.057 1.00 88.00 96 SER A O 1
ATOM 770 N N . ASP A 1 97 ? 24.017 2.753 -23.526 1.00 86.88 97 ASP A N 1
ATOM 771 C CA . ASP A 1 97 ? 24.500 2.920 -24.891 1.00 86.88 97 ASP A CA 1
ATOM 772 C C . ASP A 1 97 ? 26.019 3.228 -24.893 1.00 86.88 97 ASP A C 1
ATOM 774 O O . ASP A 1 97 ? 26.460 4.182 -24.236 1.00 86.88 97 ASP A O 1
ATOM 778 N N . PRO A 1 98 ? 26.844 2.439 -25.613 1.00 87.06 98 PRO A N 1
ATOM 779 C CA . PRO A 1 98 ? 28.290 2.633 -25.658 1.00 87.06 98 PRO A CA 1
ATOM 780 C C . PRO A 1 98 ? 28.731 4.008 -26.172 1.00 87.06 98 PRO A C 1
ATOM 782 O O . PRO A 1 98 ? 29.853 4.426 -25.888 1.00 87.06 98 PRO A O 1
ATOM 785 N N . THR A 1 99 ? 27.869 4.738 -26.889 1.00 87.00 99 THR A N 1
ATOM 786 C CA . THR A 1 99 ? 28.138 6.112 -27.348 1.00 87.00 99 THR A CA 1
ATOM 787 C C . THR A 1 99 ? 28.392 7.090 -26.199 1.00 87.00 99 THR A C 1
ATOM 789 O O . THR A 1 99 ? 29.171 8.028 -26.367 1.00 87.00 99 THR A O 1
ATOM 792 N N . TYR A 1 100 ? 27.828 6.848 -25.008 1.00 86.88 100 TYR A N 1
ATOM 793 C CA . TYR A 1 100 ? 28.121 7.639 -23.806 1.00 86.88 100 TYR A CA 1
ATOM 794 C C . TYR A 1 100 ? 29.496 7.318 -23.194 1.00 86.88 100 TYR A C 1
ATOM 796 O O . TYR A 1 100 ? 29.958 8.023 -22.297 1.00 86.88 100 TYR A O 1
ATOM 804 N N . GLY A 1 101 ? 30.158 6.247 -23.643 1.00 87.62 101 GLY A N 1
ATOM 805 C CA . GLY A 1 101 ? 31.472 5.815 -23.162 1.00 87.62 101 GLY A CA 1
ATOM 806 C C . GLY A 1 101 ? 31.471 5.184 -21.766 1.00 87.62 101 GLY A C 1
ATOM 807 O O . GLY A 1 101 ? 32.539 4.867 -21.240 1.00 87.62 101 GLY A O 1
ATOM 808 N N . TYR A 1 102 ? 30.298 4.994 -21.151 1.00 89.75 102 TYR A N 1
ATOM 809 C CA . TYR A 1 102 ? 30.156 4.372 -19.827 1.00 89.75 102 TYR A CA 1
ATOM 810 C C . TYR A 1 102 ? 30.191 2.851 -19.879 1.00 89.75 102 TYR A C 1
ATOM 812 O O . TYR A 1 102 ? 30.556 2.193 -18.905 1.00 89.75 102 TYR A O 1
ATOM 820 N N . TYR A 1 103 ? 29.823 2.306 -21.030 1.00 91.00 103 TYR A N 1
ATOM 821 C CA . TYR A 1 103 ? 29.859 0.890 -21.314 1.00 91.00 103 TYR A CA 1
ATOM 822 C C . TYR A 1 103 ? 30.551 0.666 -22.645 1.00 91.00 103 TYR A C 1
ATOM 824 O O . TYR A 1 103 ? 30.593 1.540 -23.510 1.00 91.00 103 TYR A O 1
ATOM 832 N N . GLN A 1 104 ? 31.104 -0.524 -22.796 1.00 91.00 104 GLN A N 1
ATOM 833 C CA . GLN A 1 104 ? 31.715 -0.976 -24.024 1.00 91.00 104 GLN A CA 1
ATOM 834 C C . GLN A 1 104 ? 31.126 -2.337 -24.377 1.00 91.00 104 GLN A C 1
ATOM 836 O O . GLN A 1 104 ? 31.042 -3.221 -23.522 1.00 91.00 104 GLN A O 1
ATOM 841 N N . ASP A 1 105 ? 30.741 -2.508 -25.638 1.00 90.25 105 ASP A N 1
ATOM 842 C CA . ASP A 1 105 ? 30.399 -3.817 -26.177 1.00 90.25 105 ASP A CA 1
ATOM 843 C C . ASP A 1 105 ? 31.700 -4.536 -26.548 1.00 90.25 105 ASP A C 1
ATOM 845 O O . ASP A 1 105 ? 32.488 -4.080 -27.380 1.00 90.25 105 ASP A O 1
ATOM 849 N N . VAL A 1 106 ? 31.963 -5.642 -25.857 1.00 87.75 106 VAL A N 1
ATOM 850 C CA . VAL A 1 106 ? 33.224 -6.376 -25.914 1.00 87.75 106 VAL A CA 1
ATOM 851 C C . VAL A 1 106 ? 32.941 -7.795 -26.353 1.00 87.75 106 VAL A C 1
ATOM 853 O O . VAL A 1 106 ? 32.188 -8.530 -25.714 1.00 87.75 106 VAL A O 1
ATOM 856 N N . ARG A 1 107 ? 33.589 -8.211 -27.435 1.00 88.06 107 ARG A N 1
ATOM 857 C CA . ARG A 1 107 ? 33.630 -9.617 -27.813 1.00 88.06 107 ARG A CA 1
ATOM 858 C C . ARG A 1 107 ? 34.479 -10.389 -26.808 1.00 88.06 107 ARG A C 1
ATOM 860 O O . ARG A 1 107 ? 35.604 -9.985 -26.538 1.00 88.06 107 ARG A O 1
ATOM 867 N N . ILE A 1 108 ? 33.962 -11.497 -26.284 1.00 85.56 108 ILE A N 1
ATOM 868 C CA . ILE A 1 108 ? 34.646 -12.274 -25.239 1.00 85.56 108 ILE A CA 1
ATOM 869 C C . ILE A 1 108 ? 35.180 -13.630 -25.710 1.00 85.56 108 ILE A C 1
ATOM 871 O O . ILE A 1 108 ? 35.931 -14.261 -24.975 1.00 85.56 108 ILE A O 1
ATOM 875 N N . ASN A 1 109 ? 34.801 -14.107 -26.901 1.00 82.38 109 ASN A N 1
ATOM 876 C CA . ASN A 1 109 ? 35.290 -15.383 -27.429 1.00 82.38 109 ASN A CA 1
ATOM 877 C C . ASN A 1 109 ? 35.181 -15.509 -28.959 1.00 82.38 109 ASN A C 1
ATOM 879 O O . ASN A 1 109 ? 34.579 -14.678 -29.644 1.00 82.38 109 ASN A O 1
ATOM 883 N N . ASN A 1 110 ? 35.746 -16.596 -29.495 1.00 80.00 110 ASN A N 1
ATOM 884 C CA . ASN A 1 110 ? 35.667 -16.977 -30.909 1.00 80.00 110 ASN A CA 1
ATOM 885 C C . ASN A 1 110 ? 34.483 -17.903 -31.260 1.00 80.00 110 ASN A C 1
ATOM 887 O O . ASN A 1 110 ? 34.452 -18.435 -32.370 1.00 80.00 110 ASN A O 1
ATOM 891 N N . ARG A 1 111 ? 33.518 -18.119 -30.355 1.00 79.25 111 ARG A N 1
ATOM 892 C CA . ARG A 1 111 ? 32.436 -19.091 -30.581 1.00 79.25 111 ARG A CA 1
ATOM 893 C C . ARG A 1 111 ? 31.543 -18.663 -31.738 1.00 79.25 111 ARG A C 1
ATOM 895 O O . ARG A 1 111 ? 31.187 -17.499 -31.848 1.00 79.25 111 ARG A O 1
ATOM 902 N N . LYS A 1 112 ? 31.166 -19.613 -32.584 1.00 77.62 112 LYS A N 1
ATOM 903 C CA . LYS A 1 112 ? 30.176 -19.409 -33.640 1.00 77.62 112 LYS A CA 1
ATOM 904 C C . LYS A 1 112 ? 28.819 -19.843 -33.111 1.00 77.62 112 LYS A C 1
ATOM 906 O O . LYS A 1 112 ? 28.710 -20.948 -32.583 1.00 77.62 112 LYS A O 1
ATOM 911 N N . PHE A 1 113 ? 27.808 -18.996 -33.234 1.00 77.38 113 PHE A N 1
ATOM 912 C CA . PHE A 1 113 ? 26.434 -19.359 -32.904 1.00 77.38 113 PHE A CA 1
ATOM 913 C C . PHE A 1 113 ? 25.484 -18.793 -33.951 1.00 77.38 113 PHE A C 1
ATOM 915 O O . PHE A 1 113 ? 25.756 -17.764 -34.559 1.00 77.38 113 PHE A O 1
ATOM 922 N N . ILE A 1 114 ? 24.370 -19.474 -34.178 1.00 74.94 114 ILE A N 1
ATOM 923 C CA . ILE A 1 114 ? 23.335 -19.013 -35.101 1.00 74.94 114 ILE A CA 1
ATOM 924 C C . ILE A 1 114 ? 22.317 -18.231 -34.273 1.00 74.94 114 ILE A C 1
ATOM 926 O O . ILE A 1 114 ? 21.830 -18.735 -33.261 1.00 74.94 114 ILE A O 1
ATOM 930 N N . ASN A 1 115 ? 22.035 -16.984 -34.650 1.00 75.44 115 ASN A N 1
ATOM 931 C CA . ASN A 1 115 ? 21.018 -16.191 -33.958 1.00 75.44 115 ASN A CA 1
ATOM 932 C C . ASN A 1 115 ? 19.593 -16.664 -34.315 1.00 75.44 115 ASN A C 1
ATOM 934 O O . ASN A 1 115 ? 19.391 -17.452 -35.237 1.00 75.44 115 ASN A O 1
ATOM 938 N N . ASN A 1 116 ? 18.577 -16.121 -33.639 1.00 72.62 116 ASN A N 1
ATOM 939 C CA . ASN A 1 116 ? 17.161 -16.438 -33.901 1.00 72.62 116 ASN A CA 1
ATOM 940 C C . ASN A 1 116 ? 16.681 -16.083 -35.329 1.00 72.62 116 ASN A C 1
ATOM 942 O O . ASN A 1 116 ? 15.539 -16.368 -35.671 1.00 72.62 116 ASN A O 1
ATOM 946 N N . GLN A 1 117 ? 17.522 -15.445 -36.148 1.00 79.56 117 GLN A N 1
ATOM 947 C CA . GLN A 1 117 ? 17.253 -15.089 -37.543 1.00 79.56 117 GLN A CA 1
ATOM 948 C C . GLN A 1 117 ? 18.014 -15.988 -38.537 1.00 79.56 117 GLN A C 1
ATOM 950 O O . GLN A 1 117 ? 18.009 -15.708 -39.731 1.00 79.56 117 GLN A O 1
ATOM 955 N N . GLY A 1 118 ? 18.681 -17.052 -38.070 1.00 77.56 118 GLY A N 1
ATOM 956 C CA . GLY A 1 118 ? 19.414 -17.985 -38.932 1.00 77.56 118 GLY A CA 1
ATOM 957 C C . GLY A 1 118 ? 20.776 -17.475 -39.416 1.00 77.56 118 GLY A C 1
ATOM 958 O O . GLY A 1 118 ? 21.394 -18.112 -40.263 1.00 77.56 118 GLY A O 1
ATOM 959 N N . VAL A 1 119 ? 21.262 -16.347 -38.889 1.00 78.69 119 VAL A N 1
ATOM 960 C CA . VAL A 1 119 ? 22.540 -15.736 -39.286 1.00 78.69 119 VAL A CA 1
ATOM 961 C C . VAL A 1 119 ? 23.658 -16.219 -38.362 1.00 78.69 119 VAL A C 1
ATOM 963 O O . VAL A 1 119 ? 23.535 -16.137 -37.136 1.00 78.69 119 VAL A O 1
ATOM 966 N N . GLU A 1 120 ? 24.761 -16.696 -38.945 1.00 76.19 120 GLU A N 1
ATOM 967 C CA . GLU A 1 120 ? 25.966 -17.097 -38.211 1.00 76.19 120 GLU A CA 1
ATOM 968 C C . GLU A 1 120 ? 26.644 -15.861 -37.594 1.00 76.19 120 GLU A C 1
ATOM 970 O O . GLU A 1 120 ? 27.181 -14.996 -38.286 1.00 76.19 120 GLU A O 1
ATOM 975 N N . GLN A 1 121 ? 26.595 -15.768 -36.269 1.00 72.50 121 GLN A N 1
ATOM 976 C CA . GLN A 1 121 ? 27.272 -14.764 -35.458 1.00 72.50 121 GLN A CA 1
ATOM 977 C C . GLN A 1 121 ? 28.606 -15.323 -34.962 1.00 72.50 121 GLN A C 1
ATOM 979 O O . GLN A 1 121 ? 28.737 -16.506 -34.633 1.00 72.50 121 GLN A O 1
ATOM 984 N N . LEU A 1 122 ? 29.612 -14.452 -34.894 1.00 70.50 122 LEU A N 1
ATOM 985 C CA . LEU A 1 122 ? 30.980 -14.823 -34.556 1.00 70.50 122 LEU A CA 1
ATOM 986 C C . LEU A 1 122 ? 31.416 -14.113 -33.264 1.00 70.50 122 LEU A C 1
ATOM 988 O O . LEU A 1 122 ? 31.878 -12.974 -33.285 1.00 70.50 122 LEU A O 1
ATOM 992 N N . GLY A 1 123 ? 31.343 -14.840 -32.154 1.00 71.12 123 GLY A N 1
ATOM 993 C CA . GLY A 1 123 ? 31.751 -14.448 -30.810 1.00 71.12 123 GLY A CA 1
ATOM 994 C C . GLY A 1 123 ? 30.621 -13.873 -29.967 1.00 71.12 123 GLY A C 1
ATOM 995 O O . GLY A 1 123 ? 29.814 -13.085 -30.450 1.00 71.12 123 GLY A O 1
ATOM 996 N N . ASP A 1 124 ? 30.599 -14.221 -28.682 1.00 80.88 124 ASP A N 1
ATOM 997 C CA . ASP A 1 124 ? 29.666 -13.610 -27.734 1.00 80.88 124 ASP A CA 1
ATOM 998 C C . ASP A 1 124 ? 30.081 -12.155 -27.470 1.00 80.88 124 ASP A C 1
ATOM 1000 O O . ASP A 1 124 ? 31.229 -11.889 -27.096 1.00 80.88 124 ASP A O 1
ATOM 1004 N N . ILE A 1 125 ? 29.149 -11.217 -27.644 1.00 85.38 125 ILE A N 1
ATOM 1005 C CA . ILE A 1 125 ? 29.327 -9.809 -27.278 1.00 85.38 125 ILE A CA 1
ATOM 1006 C C . ILE A 1 125 ? 28.714 -9.598 -25.897 1.00 85.38 125 ILE A C 1
ATOM 1008 O O . ILE A 1 125 ? 27.559 -9.946 -25.655 1.00 85.38 125 ILE A O 1
ATOM 1012 N N . ARG A 1 126 ? 29.491 -9.018 -24.983 1.00 86.81 126 ARG A N 1
ATOM 1013 C CA . ARG A 1 126 ? 29.017 -8.591 -23.668 1.00 86.81 126 ARG A CA 1
ATOM 1014 C C . ARG A 1 126 ? 29.209 -7.101 -23.502 1.00 86.81 126 ARG A C 1
ATOM 1016 O O . ARG A 1 126 ? 30.276 -6.574 -23.801 1.00 86.81 126 ARG A O 1
ATOM 1023 N N . ARG A 1 127 ? 28.190 -6.452 -22.954 1.00 88.56 127 ARG A N 1
ATOM 1024 C CA . ARG A 1 127 ? 28.279 -5.070 -22.508 1.00 88.56 127 ARG A CA 1
ATOM 1025 C C . ARG A 1 127 ? 28.932 -5.024 -21.132 1.00 88.56 127 ARG A C 1
ATOM 1027 O O . ARG A 1 127 ? 28.444 -5.660 -20.199 1.00 88.56 127 ARG A O 1
ATOM 1034 N N . ILE A 1 128 ? 30.044 -4.305 -21.018 1.00 89.56 128 ILE A N 1
ATOM 1035 C CA . ILE A 1 128 ? 30.849 -4.209 -19.794 1.00 89.56 128 ILE A CA 1
ATOM 1036 C C . ILE A 1 128 ? 31.020 -2.734 -19.435 1.00 89.56 128 ILE A C 1
ATOM 1038 O O . ILE A 1 128 ? 31.278 -1.909 -20.310 1.00 89.56 128 ILE A O 1
ATOM 1042 N N . SER A 1 129 ? 30.866 -2.393 -18.154 1.00 90.88 129 SER A N 1
ATOM 1043 C CA . SER A 1 129 ? 31.112 -1.032 -17.659 1.00 90.88 129 SER A CA 1
ATOM 1044 C C . SER A 1 129 ? 32.582 -0.655 -17.831 1.00 90.88 129 SER A C 1
ATOM 1046 O O . SER A 1 129 ? 33.476 -1.416 -17.466 1.00 90.88 129 SER A O 1
ATOM 1048 N N . THR A 1 130 ? 32.843 0.543 -18.350 1.00 90.56 130 THR A N 1
ATOM 1049 C CA . THR A 1 130 ? 34.201 1.084 -18.504 1.00 90.56 130 THR A CA 1
ATOM 1050 C C . THR A 1 130 ? 34.769 1.616 -17.188 1.00 90.56 130 THR A C 1
ATOM 1052 O O . THR A 1 130 ? 35.941 1.982 -17.135 1.00 90.56 130 THR A O 1
ATOM 1055 N N . PHE A 1 131 ? 33.985 1.640 -16.106 1.00 89.44 131 PHE A N 1
ATOM 1056 C CA . PHE A 1 131 ? 34.406 2.160 -14.799 1.00 89.44 131 PHE A CA 1
ATOM 1057 C C . PHE A 1 131 ? 34.484 1.089 -13.711 1.00 89.44 131 PHE A C 1
ATOM 1059 O O . PHE A 1 131 ? 35.393 1.132 -12.880 1.00 89.44 131 PHE A O 1
ATOM 1066 N N . ASP A 1 132 ? 33.569 0.115 -13.725 1.00 86.38 132 ASP A N 1
ATOM 1067 C CA . ASP A 1 132 ? 33.566 -1.006 -12.785 1.00 86.38 132 ASP A CA 1
ATOM 1068 C C . ASP A 1 132 ? 33.268 -2.341 -13.497 1.00 86.38 132 ASP A C 1
ATOM 1070 O O . ASP A 1 132 ? 32.103 -2.665 -13.733 1.00 86.38 132 ASP A O 1
ATOM 1074 N N . PRO A 1 133 ? 34.289 -3.169 -13.798 1.00 81.00 133 PRO A N 1
ATOM 1075 C CA . PRO A 1 133 ? 34.106 -4.456 -14.473 1.00 81.00 133 PRO A CA 1
ATOM 1076 C C . PRO A 1 133 ? 33.277 -5.466 -13.672 1.00 81.00 133 PRO A C 1
ATOM 1078 O O . PRO A 1 133 ? 32.855 -6.476 -14.229 1.00 81.00 133 PRO A O 1
ATOM 1081 N N . ARG A 1 134 ? 33.070 -5.242 -12.366 1.00 81.81 134 ARG A N 1
ATOM 1082 C CA . ARG A 1 134 ? 32.248 -6.118 -11.517 1.00 81.81 134 ARG A CA 1
ATOM 1083 C C . ARG A 1 134 ? 30.759 -5.836 -11.693 1.00 81.81 134 ARG A C 1
ATOM 1085 O O . ARG A 1 134 ? 29.929 -6.662 -11.314 1.00 81.81 134 ARG A O 1
ATOM 1092 N N . GLN A 1 135 ? 30.411 -4.688 -12.271 1.00 79.25 135 GLN A N 1
ATOM 1093 C CA . GLN A 1 135 ? 29.037 -4.321 -12.550 1.00 79.25 135 GLN A CA 1
ATOM 1094 C C . GLN A 1 135 ? 28.524 -5.098 -13.772 1.00 79.25 135 GLN A C 1
ATOM 1096 O O . GLN A 1 135 ? 28.735 -4.722 -14.921 1.00 79.25 135 GLN A O 1
ATOM 1101 N N . MET A 1 136 ? 27.826 -6.197 -13.494 1.00 67.00 136 MET A N 1
ATOM 1102 C CA . MET A 1 136 ? 27.239 -7.093 -14.500 1.00 67.00 136 MET A CA 1
ATOM 1103 C C . MET A 1 136 ? 25.837 -6.662 -14.962 1.00 67.00 136 MET A C 1
ATOM 1105 O O . MET A 1 136 ? 25.354 -7.146 -15.982 1.00 67.00 136 MET A O 1
ATOM 1109 N N . SER A 1 137 ? 25.177 -5.776 -14.209 1.00 66.50 137 SER A N 1
ATOM 1110 C CA . SER A 1 137 ? 23.854 -5.238 -14.532 1.00 66.50 137 SER A CA 1
ATOM 1111 C C . SER A 1 137 ? 23.972 -3.765 -14.895 1.00 66.50 137 SER A C 1
ATOM 1113 O O . SER A 1 137 ? 24.423 -2.949 -14.088 1.00 66.50 137 SER A O 1
ATOM 1115 N N . TYR A 1 138 ? 23.525 -3.426 -16.095 1.00 70.31 138 TYR A N 1
ATOM 1116 C CA . TYR A 1 138 ? 23.447 -2.059 -16.584 1.00 70.31 138 TYR A CA 1
ATOM 1117 C C . TYR A 1 138 ? 21.983 -1.629 -16.669 1.00 70.31 138 TYR A C 1
ATOM 1119 O O . TYR A 1 138 ? 21.113 -2.412 -17.046 1.00 70.31 138 TYR A O 1
ATOM 1127 N N . GLY A 1 139 ? 21.703 -0.397 -16.244 1.00 67.81 139 GLY A N 1
ATOM 1128 C CA . GLY A 1 139 ? 20.369 0.183 -16.372 1.00 67.81 139 GLY A CA 1
ATOM 1129 C C . GLY A 1 139 ? 20.073 0.475 -17.840 1.00 67.81 139 GLY A C 1
ATOM 1130 O O . GLY A 1 139 ? 20.912 1.066 -18.511 1.00 67.81 139 GLY A O 1
ATOM 1131 N N . GLY A 1 140 ? 18.910 0.045 -18.326 1.00 83.00 140 GLY A N 1
ATOM 1132 C CA . GLY A 1 140 ? 18.386 0.446 -19.632 1.00 83.00 140 GLY A CA 1
ATOM 1133 C C . GLY A 1 140 ? 17.498 1.685 -19.525 1.00 83.00 140 GLY A C 1
ATOM 1134 O O . GLY A 1 140 ? 17.267 2.204 -18.428 1.00 83.00 140 GLY A O 1
ATOM 1135 N N . ALA A 1 141 ? 16.944 2.125 -20.657 1.00 91.44 141 ALA A N 1
ATOM 1136 C CA . ALA A 1 141 ? 15.903 3.147 -20.631 1.00 91.44 141 ALA A CA 1
ATOM 1137 C C . ALA A 1 141 ? 14.731 2.690 -19.748 1.00 91.44 141 ALA A C 1
ATOM 1139 O O . ALA A 1 141 ? 14.316 1.529 -19.779 1.00 91.44 141 ALA A O 1
ATOM 1140 N N . SER A 1 142 ? 14.166 3.620 -18.982 1.00 93.06 142 SER A N 1
ATOM 1141 C CA . SER A 1 142 ? 12.944 3.397 -18.215 1.00 93.06 142 SER A CA 1
ATOM 1142 C C . SER A 1 142 ? 11.957 4.525 -18.476 1.00 93.06 142 SER A C 1
ATOM 1144 O O . SER A 1 142 ? 12.337 5.683 -18.616 1.00 93.06 142 SER A O 1
ATOM 1146 N N . GLY A 1 143 ? 10.676 4.194 -18.583 1.00 96.06 143 GLY A N 1
ATOM 1147 C CA . GLY A 1 143 ? 9.625 5.177 -18.795 1.00 96.06 143 GLY A CA 1
ATOM 1148 C C . GLY A 1 143 ? 8.324 4.671 -18.211 1.00 96.06 143 GLY A C 1
ATOM 1149 O O . GLY A 1 143 ? 7.914 3.553 -18.516 1.00 96.06 143 GLY A O 1
ATOM 1150 N N . SER A 1 144 ? 7.669 5.462 -17.366 1.00 97.06 144 SER A N 1
ATOM 1151 C CA . SER A 1 144 ? 6.395 5.055 -16.779 1.00 97.06 144 SER A CA 1
ATOM 1152 C C . SER A 1 144 ? 5.445 6.218 -16.539 1.00 97.06 144 SER A C 1
ATOM 1154 O O . SER A 1 144 ? 5.869 7.319 -16.197 1.00 97.06 144 SER A O 1
ATOM 1156 N N . ILE A 1 145 ? 4.149 5.955 -16.684 1.00 97.94 145 ILE A N 1
ATOM 1157 C CA . ILE A 1 145 ? 3.069 6.837 -16.246 1.00 97.94 145 ILE A CA 1
ATOM 1158 C C . ILE A 1 145 ? 2.438 6.198 -15.017 1.00 97.94 145 ILE A C 1
ATOM 1160 O O . ILE A 1 145 ? 1.683 5.240 -15.135 1.00 97.94 145 ILE A O 1
ATOM 1164 N N . SER A 1 146 ? 2.741 6.713 -13.835 1.00 98.06 146 SER A N 1
ATOM 1165 C CA . SER A 1 146 ? 2.024 6.369 -12.609 1.00 98.06 146 SER A CA 1
ATOM 1166 C C . SER A 1 146 ? 0.735 7.177 -12.517 1.00 98.06 146 SER A C 1
ATOM 1168 O O . SER A 1 146 ? 0.714 8.361 -12.847 1.00 98.06 146 SER A O 1
ATOM 1170 N N . PHE A 1 147 ? -0.336 6.562 -12.041 1.00 98.00 147 PHE A N 1
ATOM 1171 C CA . PHE A 1 147 ? -1.603 7.228 -11.780 1.00 98.00 147 PHE A CA 1
ATOM 1172 C C . PHE A 1 147 ? -2.172 6.767 -10.444 1.00 98.00 147 PHE A C 1
ATOM 1174 O O . PHE A 1 147 ? -1.992 5.623 -10.023 1.00 98.00 147 PHE A O 1
ATOM 1181 N N . GLY A 1 148 ? -2.856 7.681 -9.774 1.00 97.75 148 GLY A N 1
ATOM 1182 C CA . GLY A 1 148 ? -3.450 7.472 -8.469 1.00 97.75 148 GLY A CA 1
ATOM 1183 C C . GLY A 1 148 ? -4.794 8.172 -8.366 1.00 97.75 148 GLY A C 1
ATOM 1184 O O . GLY A 1 148 ? -5.029 9.216 -8.973 1.00 97.75 148 GLY A O 1
ATOM 1185 N N . LEU A 1 149 ? -5.691 7.597 -7.581 1.00 97.19 149 LEU A N 1
ATOM 1186 C CA . LEU A 1 149 ? -6.979 8.174 -7.247 1.00 97.19 149 LEU A CA 1
ATOM 1187 C C . LEU A 1 149 ? -7.200 8.017 -5.752 1.00 97.19 149 LEU A C 1
ATOM 1189 O O . LEU A 1 149 ? -7.398 6.908 -5.264 1.00 97.19 149 LEU A O 1
ATOM 1193 N N . GLN A 1 150 ? -7.197 9.132 -5.031 1.00 97.62 150 GLN A N 1
ATOM 1194 C CA . GLN A 1 150 ? -7.516 9.159 -3.613 1.00 97.62 150 GLN A CA 1
ATOM 1195 C C . GLN A 1 150 ? -8.924 9.712 -3.390 1.00 97.62 150 GLN A C 1
ATOM 1197 O O . GLN A 1 150 ? -9.288 10.750 -3.934 1.00 97.62 150 GLN A O 1
ATOM 1202 N N . ASN A 1 151 ? -9.710 9.037 -2.562 1.00 96.94 151 ASN A N 1
ATOM 1203 C CA . ASN A 1 151 ? -11.082 9.396 -2.237 1.00 96.94 151 ASN A CA 1
ATOM 1204 C C . ASN A 1 151 ? -11.255 9.497 -0.725 1.00 96.94 151 ASN A C 1
ATOM 1206 O O . ASN A 1 151 ? -10.783 8.638 0.014 1.00 96.94 151 ASN A O 1
ATOM 1210 N N . THR A 1 152 ? -11.978 10.511 -0.264 1.00 96.31 152 THR A N 1
ATOM 1211 C CA . THR A 1 152 ? -12.421 10.613 1.132 1.00 96.31 152 THR A CA 1
ATOM 1212 C C . THR A 1 152 ? -13.907 10.943 1.185 1.00 96.31 152 THR A C 1
ATOM 1214 O O . THR A 1 152 ? -14.406 11.723 0.366 1.00 96.31 152 THR A O 1
ATOM 1217 N N . LEU A 1 153 ? -14.625 10.332 2.129 1.00 95.44 153 LEU A N 1
ATOM 1218 C CA . LEU A 1 153 ? -16.075 10.464 2.257 1.00 95.44 153 LEU A CA 1
ATOM 1219 C C . LEU A 1 153 ? -16.458 10.851 3.685 1.00 95.44 153 LEU A C 1
ATOM 1221 O O . LEU A 1 153 ? -16.164 10.138 4.646 1.00 95.44 153 LEU A O 1
ATOM 1225 N N . GLU A 1 154 ? -17.149 11.978 3.818 1.00 93.56 154 GLU A N 1
ATOM 1226 C CA . GLU A 1 154 ? -17.613 12.519 5.093 1.00 93.56 154 GLU A CA 1
ATOM 1227 C C . GLU A 1 154 ? -19.127 12.742 5.048 1.00 93.56 154 GLU A C 1
ATOM 1229 O O . GLU A 1 154 ? -19.655 13.293 4.084 1.00 93.56 154 GLU A O 1
ATOM 1234 N N . ALA A 1 155 ? -19.829 12.360 6.110 1.00 92.00 155 ALA A N 1
ATOM 1235 C CA . ALA A 1 155 ? -21.246 12.628 6.296 1.00 92.00 155 ALA A CA 1
ATOM 1236 C C . ALA A 1 155 ? -21.474 13.689 7.373 1.00 92.00 155 ALA A C 1
ATOM 1238 O O . ALA A 1 155 ? -20.761 13.765 8.376 1.00 92.00 155 ALA A O 1
ATOM 1239 N N . LYS A 1 156 ? -22.512 14.494 7.164 1.00 91.38 156 LYS A N 1
ATOM 1240 C CA . LYS A 1 156 ? -23.071 15.407 8.155 1.00 91.38 156 LYS A CA 1
ATOM 1241 C C . LYS A 1 156 ? -24.436 14.876 8.573 1.00 91.38 156 LYS A C 1
ATOM 1243 O O . LYS A 1 156 ? -25.315 14.715 7.725 1.00 91.38 156 LYS A O 1
ATOM 1248 N N . LEU A 1 157 ? -24.588 14.581 9.858 1.00 88.81 157 LEU A N 1
ATOM 1249 C CA . LEU A 1 157 ? -25.786 14.006 10.454 1.00 88.81 157 LEU A CA 1
ATOM 1250 C C . LEU A 1 157 ? -26.437 15.004 11.415 1.00 88.81 157 LEU A C 1
ATOM 1252 O O . LEU A 1 157 ? -25.737 15.703 12.141 1.00 88.81 157 LEU A O 1
ATOM 1256 N N . LYS A 1 158 ? -27.767 15.015 11.480 1.00 84.25 158 LYS A N 1
ATOM 1257 C CA . LYS A 1 158 ? -28.515 15.669 12.557 1.00 84.25 158 LYS A CA 1
ATOM 1258 C C . LYS A 1 158 ? -28.325 14.900 13.861 1.00 84.25 158 LYS A C 1
ATOM 1260 O O . LYS A 1 158 ? -28.354 13.654 13.877 1.00 84.25 158 LYS A O 1
ATOM 1265 N N . THR A 1 159 ? -28.143 15.635 14.952 1.00 77.94 159 THR A N 1
ATOM 1266 C CA . THR A 1 159 ? -28.018 15.045 16.287 1.00 77.94 159 THR A CA 1
ATOM 1267 C C . THR A 1 159 ? -29.299 14.315 16.698 1.00 77.94 159 THR A C 1
ATOM 1269 O O . THR A 1 159 ? -30.382 14.560 16.172 1.00 77.94 159 THR A O 1
ATOM 1272 N N . LYS A 1 160 ? -29.162 13.313 17.579 1.00 69.62 160 LYS A N 1
ATOM 1273 C CA . LYS A 1 160 ? -30.283 12.458 18.018 1.00 69.62 160 LYS A CA 1
ATOM 1274 C C . LYS A 1 160 ? -31.222 13.139 19.024 1.00 69.62 160 LYS A C 1
ATOM 1276 O O . LYS A 1 160 ? -32.289 12.593 19.266 1.00 69.62 160 LYS A O 1
ATOM 1281 N N . SER A 1 161 ? -30.821 14.265 19.618 1.00 62.00 161 SER A N 1
ATOM 1282 C CA . SER A 1 161 ? -31.575 14.955 20.671 1.00 62.00 161 SER A CA 1
ATOM 1283 C C . SER A 1 161 ? -31.843 16.403 20.282 1.00 62.00 161 SER A C 1
ATOM 1285 O O . SER A 1 161 ? -30.907 17.114 19.916 1.00 62.00 161 SER A O 1
ATOM 1287 N N . ASP A 1 162 ? -33.096 16.832 20.427 1.00 55.66 162 ASP A N 1
ATOM 1288 C CA . ASP A 1 162 ? -33.566 18.198 20.145 1.00 55.66 162 ASP A CA 1
ATOM 1289 C C . ASP A 1 162 ? -32.997 19.244 21.127 1.00 55.66 162 ASP A C 1
ATOM 1291 O O . ASP A 1 162 ? -32.994 20.440 20.855 1.00 55.66 162 ASP A O 1
ATOM 1295 N N . THR A 1 163 ? -32.451 18.797 22.263 1.00 56.66 163 THR A N 1
ATOM 1296 C CA . THR A 1 163 ? -31.831 19.638 23.304 1.00 56.66 163 THR A CA 1
ATOM 1297 C C . THR A 1 163 ? -30.313 19.817 23.155 1.00 56.66 163 THR A C 1
ATOM 1299 O O . THR A 1 163 ? -29.673 20.407 24.024 1.00 56.66 163 THR A O 1
ATOM 1302 N N . ALA A 1 164 ? -29.694 19.302 22.085 1.00 56.56 164 ALA A N 1
ATOM 1303 C CA . ALA A 1 164 ? -28.240 19.349 21.921 1.00 56.56 164 ALA A CA 1
ATOM 1304 C C . ALA A 1 164 ? -27.735 20.724 21.427 1.00 56.56 164 ALA A C 1
ATOM 1306 O O . ALA A 1 164 ? -28.109 21.185 20.351 1.00 56.56 164 ALA A O 1
ATOM 1307 N N . THR A 1 165 ? -26.778 21.329 22.148 1.00 57.44 165 THR A N 1
ATOM 1308 C CA . THR A 1 165 ? -26.108 22.604 21.792 1.00 57.44 165 THR A CA 1
ATOM 1309 C C . THR A 1 165 ? -25.429 22.577 20.412 1.00 57.44 165 THR A C 1
ATOM 1311 O O . THR A 1 165 ? -25.247 23.613 19.777 1.00 57.44 165 THR A O 1
ATOM 1314 N N . LYS A 1 166 ? -25.062 21.386 19.913 1.00 56.94 166 LYS A N 1
ATOM 1315 C CA . LYS A 1 166 ? -24.641 21.155 18.523 1.00 56.94 166 LYS A CA 1
ATOM 1316 C C . LYS A 1 166 ? -25.774 20.454 17.779 1.00 56.94 166 LYS A C 1
ATOM 1318 O O . LYS A 1 166 ? -26.105 19.318 18.091 1.00 56.94 166 LYS A O 1
ATOM 1323 N N . GLN A 1 167 ? -26.316 21.102 16.751 1.00 63.53 167 GLN A N 1
ATOM 1324 C CA . GLN A 1 167 ? -27.386 20.533 15.917 1.00 63.53 167 GLN A CA 1
ATOM 1325 C C . GLN A 1 167 ? -26.880 19.469 14.928 1.00 63.53 167 GLN A C 1
ATOM 1327 O O . GLN A 1 167 ? -27.667 18.703 14.378 1.00 63.53 167 GLN A O 1
ATOM 1332 N N . ASN A 1 168 ? -25.561 19.408 14.699 1.00 74.50 168 ASN A N 1
ATOM 1333 C CA . ASN A 1 168 ? -24.963 18.583 13.657 1.00 74.50 168 ASN A CA 1
ATOM 1334 C C . ASN A 1 168 ? -23.720 17.828 14.136 1.00 74.50 168 ASN A C 1
ATOM 1336 O O . ASN A 1 168 ? -22.855 18.389 14.809 1.00 74.50 168 ASN A O 1
ATOM 1340 N N . GLU A 1 169 ? -23.605 16.580 13.698 1.00 80.31 169 GLU A N 1
ATOM 1341 C CA . GLU A 1 169 ? -22.487 15.672 13.927 1.00 80.31 169 GLU A CA 1
ATOM 1342 C C . GLU A 1 169 ? -21.797 15.360 12.591 1.00 80.31 169 GLU A C 1
ATOM 1344 O O . GLU A 1 169 ? -22.447 15.021 11.600 1.00 80.31 169 GLU A O 1
ATOM 1349 N N . LYS A 1 170 ? -20.468 15.489 12.542 1.00 83.44 170 LYS A N 1
ATOM 1350 C CA . LYS A 1 170 ? -19.672 15.154 11.356 1.00 83.44 170 LYS A CA 1
ATOM 1351 C C . LYS A 1 170 ? -19.018 13.793 11.558 1.00 83.44 170 LYS A C 1
ATOM 1353 O O . LYS A 1 170 ? -18.200 13.642 12.460 1.00 83.44 170 LYS A O 1
ATOM 1358 N N . VAL A 1 171 ? -19.319 12.844 10.677 1.00 85.50 171 VAL A N 1
ATOM 1359 C CA . VAL A 1 171 ? -18.794 11.474 10.729 1.00 85.50 171 VAL A CA 1
ATOM 1360 C C . VAL A 1 171 ? -17.986 11.199 9.466 1.00 85.50 171 VAL A C 1
ATOM 1362 O O . VAL A 1 171 ? -18.462 11.420 8.354 1.00 85.50 171 VAL A O 1
ATOM 1365 N N . THR A 1 172 ? -16.750 10.727 9.613 1.00 85.38 172 THR A N 1
ATOM 1366 C CA . THR A 1 172 ? -15.966 10.245 8.469 1.00 85.38 172 THR A CA 1
ATOM 1367 C C . THR A 1 172 ? -16.387 8.810 8.168 1.00 85.38 172 THR A C 1
ATOM 1369 O O . THR A 1 172 ? -16.309 7.956 9.041 1.00 85.38 172 THR A O 1
ATOM 1372 N N . ILE A 1 173 ? -16.874 8.559 6.951 1.00 89.19 173 ILE A N 1
ATOM 1373 C CA . ILE A 1 173 ? -17.282 7.217 6.504 1.00 89.19 173 ILE A CA 1
ATOM 1374 C C . ILE A 1 173 ? -16.086 6.493 5.892 1.00 89.19 173 ILE A C 1
ATOM 1376 O O . ILE A 1 173 ? -15.913 5.299 6.093 1.00 89.19 173 ILE A O 1
ATOM 1380 N N . LEU A 1 174 ? -15.262 7.218 5.140 1.00 92.62 174 LEU A N 1
ATOM 1381 C CA . LEU A 1 174 ? -14.084 6.689 4.469 1.00 92.62 174 LEU A CA 1
ATOM 1382 C C . LEU A 1 174 ? -12.966 7.709 4.647 1.00 92.62 174 LEU A C 1
ATOM 1384 O O . LEU A 1 174 ? -13.004 8.782 4.037 1.00 92.62 174 LEU A O 1
ATOM 1388 N N . ASP A 1 175 ? -12.007 7.401 5.520 1.00 89.94 175 ASP A N 1
ATOM 1389 C CA . ASP A 1 175 ? -10.869 8.285 5.778 1.00 89.94 175 ASP A CA 1
ATOM 1390 C C . ASP A 1 175 ? -9.967 8.358 4.545 1.00 89.94 175 ASP A C 1
ATOM 1392 O O . ASP A 1 175 ? -9.448 9.425 4.221 1.00 89.94 175 ASP A O 1
ATOM 1396 N N . ASN A 1 176 ? -9.803 7.234 3.845 1.00 93.19 176 ASN A N 1
ATOM 1397 C CA . ASN A 1 176 ? -9.024 7.151 2.619 1.00 93.19 176 ASN A CA 1
ATOM 1398 C C . ASN A 1 176 ? -9.456 5.939 1.794 1.00 93.19 176 ASN A C 1
ATOM 1400 O O . ASN A 1 176 ? -9.450 4.836 2.320 1.00 93.19 176 ASN A O 1
ATOM 1404 N N . PHE A 1 177 ? -9.739 6.119 0.509 1.00 97.25 177 PHE A N 1
ATOM 1405 C CA . PHE A 1 177 ? -9.710 5.055 -0.489 1.00 97.25 177 PHE A CA 1
ATOM 1406 C C . PHE A 1 177 ? -8.763 5.447 -1.616 1.00 97.25 177 PHE A C 1
ATOM 1408 O O . PHE A 1 177 ? -9.041 6.384 -2.364 1.00 97.25 177 PHE A O 1
ATOM 1415 N N . GLY A 1 178 ? -7.633 4.755 -1.697 1.00 97.25 178 GLY A N 1
ATOM 1416 C CA . GLY A 1 178 ? -6.626 4.925 -2.732 1.00 97.25 178 GLY A CA 1
ATOM 1417 C C . GLY A 1 178 ? -6.721 3.809 -3.762 1.00 97.25 178 GLY A C 1
ATOM 1418 O O . GLY A 1 178 ? -6.882 2.651 -3.394 1.00 97.25 178 GLY A O 1
ATOM 1419 N N . LEU A 1 179 ? -6.585 4.153 -5.037 1.00 97.94 179 LEU A N 1
ATOM 1420 C CA . LEU A 1 179 ? -6.347 3.222 -6.137 1.00 97.94 179 LEU A CA 1
ATOM 1421 C C . LEU A 1 179 ? -5.143 3.734 -6.923 1.00 97.94 179 LEU A C 1
ATOM 1423 O O . LEU A 1 179 ? -5.158 4.883 -7.351 1.00 97.94 179 LEU A O 1
ATOM 1427 N N . ASN A 1 180 ? -4.115 2.913 -7.112 1.00 97.94 180 ASN A N 1
ATOM 1428 C CA . ASN A 1 180 ? -2.884 3.307 -7.790 1.00 97.94 180 ASN A CA 1
ATOM 1429 C C . ASN A 1 180 ? -2.444 2.238 -8.788 1.00 97.94 180 ASN A C 1
ATOM 1431 O O . ASN A 1 180 ? -2.571 1.042 -8.529 1.00 97.94 180 ASN A O 1
ATOM 1435 N N . GLY A 1 181 ? -1.867 2.674 -9.897 1.00 97.94 181 GLY A N 1
ATOM 1436 C CA . GLY A 1 181 ? -1.252 1.815 -10.899 1.00 97.94 181 GLY A CA 1
ATOM 1437 C C . GLY A 1 181 ? -0.206 2.585 -11.691 1.00 97.94 181 GLY A C 1
ATOM 1438 O O . GLY A 1 181 ? -0.022 3.790 -11.511 1.00 97.94 181 GLY A O 1
ATOM 1439 N N . SER A 1 182 ? 0.502 1.892 -12.568 1.00 98.31 182 SER A N 1
ATOM 1440 C CA . SER A 1 182 ? 1.450 2.505 -13.484 1.00 98.31 182 SER A CA 1
ATOM 1441 C C . SER A 1 182 ? 1.404 1.840 -14.849 1.00 98.31 182 SER A C 1
ATOM 1443 O O . SER A 1 182 ? 0.989 0.697 -14.991 1.00 98.31 182 SER A O 1
ATOM 1445 N N . TYR A 1 183 ? 1.799 2.575 -15.877 1.00 97.81 183 TYR A N 1
ATOM 1446 C CA . TYR A 1 183 ? 1.927 2.086 -17.239 1.00 97.81 183 TYR A CA 1
ATOM 1447 C C . TYR A 1 183 ? 3.377 2.254 -17.681 1.00 97.81 183 TYR A C 1
ATOM 1449 O O . TYR A 1 183 ? 3.861 3.379 -17.783 1.00 97.81 183 TYR A O 1
ATOM 1457 N N . ASN A 1 184 ? 4.081 1.155 -17.916 1.00 97.12 184 ASN A N 1
ATOM 1458 C CA . ASN A 1 184 ? 5.429 1.131 -18.456 1.00 97.12 184 ASN A CA 1
ATOM 1459 C C . ASN A 1 184 ? 5.386 1.408 -19.964 1.00 97.12 184 ASN A C 1
ATOM 1461 O O . ASN A 1 184 ? 4.828 0.636 -20.739 1.00 97.12 184 ASN A O 1
ATOM 1465 N N . LEU A 1 185 ? 5.996 2.518 -20.369 1.00 96.50 185 LEU A N 1
ATOM 1466 C CA . LEU A 1 185 ? 6.007 3.004 -21.748 1.00 96.50 185 LEU A CA 1
ATOM 1467 C C . LEU A 1 185 ? 6.928 2.195 -22.667 1.00 96.50 185 LEU A C 1
ATOM 1469 O O . LEU A 1 185 ? 6.782 2.268 -23.883 1.00 96.50 185 LEU A O 1
ATOM 1473 N N . LEU A 1 186 ? 7.881 1.455 -22.097 1.00 95.38 186 LEU A N 1
ATOM 1474 C CA . LEU A 1 186 ? 8.919 0.733 -22.839 1.00 95.38 186 LEU A CA 1
ATOM 1475 C C . LEU A 1 186 ? 8.719 -0.789 -22.815 1.00 95.38 186 LEU A C 1
ATOM 1477 O O . LEU A 1 186 ? 9.455 -1.523 -23.477 1.00 95.38 186 LEU A O 1
ATOM 1481 N N . ALA A 1 187 ? 7.742 -1.283 -22.053 1.00 94.69 187 ALA A N 1
ATOM 1482 C CA . ALA A 1 187 ? 7.444 -2.705 -21.972 1.00 94.69 187 ALA A CA 1
ATOM 1483 C C . ALA A 1 187 ? 6.736 -3.195 -23.244 1.00 94.69 187 ALA A C 1
ATOM 1485 O O . ALA A 1 187 ? 5.710 -2.649 -23.646 1.00 94.69 187 ALA A O 1
ATOM 1486 N N . LYS A 1 188 ? 7.265 -4.264 -23.853 1.00 92.94 188 LYS A N 1
ATOM 1487 C CA . LYS A 1 188 ? 6.627 -4.945 -24.995 1.00 92.94 188 LYS A CA 1
ATOM 1488 C C . LYS A 1 188 ? 5.422 -5.785 -24.572 1.00 92.94 188 LYS A C 1
ATOM 1490 O O . LYS A 1 188 ? 4.468 -5.916 -25.328 1.00 92.94 188 LYS A O 1
ATOM 1495 N N . GLU A 1 189 ? 5.467 -6.324 -23.359 1.00 94.69 189 GLU A N 1
ATOM 1496 C CA . GLU A 1 189 ? 4.401 -7.118 -22.760 1.00 94.69 189 GLU A CA 1
ATOM 1497 C C . GLU A 1 189 ? 4.122 -6.611 -21.350 1.00 94.69 189 GLU A C 1
ATOM 1499 O O . GLU A 1 189 ? 5.026 -6.168 -20.643 1.00 94.69 189 GLU A O 1
ATOM 1504 N N . TYR A 1 190 ? 2.860 -6.695 -20.943 1.00 96.50 190 TYR A N 1
ATOM 1505 C CA . TYR A 1 190 ? 2.379 -6.246 -19.639 1.00 96.50 190 TYR A CA 1
ATOM 1506 C C . TYR A 1 190 ? 2.709 -4.778 -19.289 1.00 96.50 190 TYR A C 1
ATOM 1508 O O . TYR A 1 190 ? 3.219 -4.512 -18.198 1.00 96.50 190 TYR A O 1
ATOM 1516 N N . PRO A 1 191 ? 2.421 -3.799 -20.173 1.00 96.31 191 PRO A N 1
ATOM 1517 C CA . PRO A 1 191 ? 2.763 -2.405 -19.907 1.00 96.31 191 PRO A CA 1
ATOM 1518 C C . PRO A 1 191 ? 1.993 -1.803 -18.722 1.00 96.31 191 PRO A C 1
ATOM 1520 O O . PRO A 1 191 ? 2.581 -1.113 -17.900 1.00 96.31 191 PRO A O 1
ATOM 1523 N N . LEU A 1 192 ? 0.698 -2.078 -18.569 1.00 97.31 192 LEU A N 1
ATOM 1524 C CA . LEU A 1 192 ? -0.073 -1.708 -17.377 1.00 97.31 192 LEU A CA 1
ATOM 1525 C C . LEU A 1 192 ? 0.326 -2.587 -16.178 1.00 97.31 192 LEU A C 1
ATOM 1527 O O . LEU A 1 192 ? 0.411 -3.801 -16.317 1.00 97.31 192 LEU A O 1
ATOM 1531 N N . SER A 1 193 ? 0.545 -2.003 -15.004 1.00 97.62 193 SER A N 1
ATOM 1532 C CA . SER A 1 193 ? 0.813 -2.724 -13.760 1.00 97.62 193 SER A CA 1
ATOM 1533 C C . SER A 1 193 ? -0.468 -3.290 -13.148 1.00 97.62 193 SER A C 1
ATOM 1535 O O . SER A 1 193 ? -1.581 -2.926 -13.528 1.00 97.62 193 SER A O 1
ATOM 1537 N N . ASN A 1 194 ? -0.321 -4.102 -12.100 1.00 97.25 194 ASN A N 1
ATOM 1538 C CA . ASN A 1 194 ? -1.446 -4.377 -11.211 1.00 97.25 194 ASN A CA 1
ATOM 1539 C C . ASN A 1 194 ? -1.952 -3.068 -10.583 1.00 97.25 194 ASN A C 1
ATOM 1541 O O . ASN A 1 194 ? -1.165 -2.156 -10.304 1.00 97.25 194 ASN A O 1
ATOM 1545 N N . LEU A 1 195 ? -3.262 -2.990 -10.363 1.00 97.81 195 LEU A N 1
ATOM 1546 C CA . LEU A 1 195 ? -3.926 -1.867 -9.716 1.00 97.81 195 LEU A CA 1
ATOM 1547 C C . LEU A 1 195 ? -4.044 -2.166 -8.226 1.00 97.81 195 LEU A C 1
ATOM 1549 O O . LEU A 1 195 ? -4.806 -3.041 -7.816 1.00 97.81 195 LEU A O 1
ATOM 1553 N N . ASN A 1 196 ? -3.282 -1.450 -7.412 1.00 98.19 196 ASN A N 1
ATOM 1554 C CA . ASN A 1 196 ? -3.302 -1.603 -5.965 1.00 98.19 196 ASN A CA 1
ATOM 1555 C C . ASN A 1 196 ? -4.354 -0.678 -5.371 1.00 98.19 196 ASN A C 1
ATOM 1557 O O . ASN A 1 196 ? -4.400 0.502 -5.718 1.00 98.19 196 ASN A O 1
ATOM 1561 N N . PHE A 1 197 ? -5.161 -1.186 -4.448 1.00 98.19 197 PHE A N 1
ATOM 1562 C CA . PHE A 1 197 ? -6.124 -0.376 -3.719 1.00 98.19 197 PHE A CA 1
ATOM 1563 C C . PHE A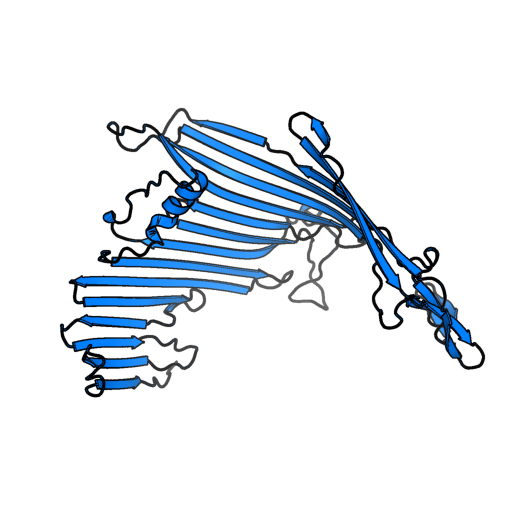 1 197 ? -5.932 -0.501 -2.216 1.00 98.19 197 PHE A C 1
ATOM 1565 O O . PHE A 1 197 ? -5.478 -1.523 -1.704 1.00 98.19 197 PHE A O 1
ATOM 1572 N N . ASN A 1 198 ? -6.310 0.552 -1.507 1.00 97.69 198 ASN A N 1
ATOM 1573 C CA . ASN A 1 198 ? -6.357 0.587 -0.057 1.00 97.69 198 ASN A CA 1
ATOM 1574 C C . ASN A 1 198 ? -7.592 1.377 0.384 1.00 97.69 198 ASN A C 1
ATOM 1576 O O . ASN A 1 198 ? -7.945 2.365 -0.250 1.00 97.69 198 ASN A O 1
ATOM 1580 N N . ALA A 1 199 ? -8.233 0.976 1.473 1.00 97.25 199 ALA A N 1
ATOM 1581 C CA . ALA A 1 199 ? -9.382 1.645 2.057 1.00 97.25 199 ALA A CA 1
ATOM 1582 C C . ALA A 1 199 ? -9.252 1.638 3.581 1.00 97.25 199 ALA A C 1
ATOM 1584 O O . ALA A 1 199 ? -9.098 0.576 4.167 1.00 97.25 199 ALA A O 1
ATOM 1585 N N . ASN A 1 200 ? -9.346 2.799 4.220 1.00 95.44 200 ASN A N 1
ATOM 1586 C CA . ASN A 1 200 ? -9.334 2.925 5.673 1.00 95.44 200 ASN A CA 1
ATOM 1587 C C . ASN A 1 200 ? -10.593 3.671 6.117 1.00 95.44 200 ASN A C 1
ATOM 1589 O O . ASN A 1 200 ? -10.974 4.680 5.508 1.00 95.44 200 ASN A O 1
ATOM 1593 N N . SER A 1 201 ? -11.232 3.189 7.175 1.00 94.44 201 SER A N 1
ATOM 1594 C CA . SER A 1 201 ? -12.440 3.783 7.739 1.00 94.44 201 SER A CA 1
ATOM 1595 C C . SER A 1 201 ? -12.485 3.577 9.246 1.00 94.44 201 SER A C 1
ATOM 1597 O O . SER A 1 201 ? -12.334 2.453 9.716 1.00 94.44 201 SER A O 1
ATOM 1599 N N . ARG A 1 202 ? -12.749 4.656 9.992 1.00 89.19 202 ARG A N 1
ATOM 1600 C CA . ARG A 1 202 ? -13.182 4.587 11.392 1.00 89.19 202 ARG A CA 1
ATOM 1601 C C . ARG A 1 202 ? -14.663 4.932 11.534 1.00 89.19 202 ARG A C 1
ATOM 1603 O O . ARG A 1 202 ? -15.021 6.025 11.977 1.00 89.19 202 ARG A O 1
ATOM 1610 N N . VAL A 1 203 ? -15.539 4.008 11.145 1.00 88.56 203 VAL A N 1
ATOM 1611 C CA . VAL A 1 203 ? -16.994 4.182 11.269 1.00 88.56 203 VAL A CA 1
ATOM 1612 C C . VAL A 1 203 ? -17.489 3.583 12.582 1.00 88.56 203 VAL A C 1
ATOM 1614 O O . VAL A 1 203 ? -17.247 2.418 12.876 1.00 88.56 203 VAL A O 1
ATOM 1617 N N . SER A 1 204 ? -18.191 4.379 13.393 1.00 85.19 204 SER A N 1
ATOM 1618 C CA . SER A 1 204 ? -18.790 3.917 14.659 1.00 85.19 204 SER A CA 1
ATOM 1619 C C . SER A 1 204 ? -17.810 3.183 15.591 1.00 85.19 204 SER A C 1
ATOM 1621 O O . SER A 1 204 ? -18.178 2.177 16.194 1.00 85.19 204 SER A O 1
ATOM 1623 N N . GLU A 1 205 ? -16.578 3.697 15.706 1.00 84.94 205 GLU A N 1
ATOM 1624 C CA . GLU A 1 205 ? -15.489 3.132 16.531 1.00 84.94 205 GLU A CA 1
ATOM 1625 C C . GLU A 1 205 ? -14.950 1.774 16.043 1.00 84.94 205 GLU A C 1
ATOM 1627 O O . GLU A 1 205 ? -14.149 1.153 16.735 1.00 84.94 205 GLU A O 1
ATOM 1632 N N . PHE A 1 206 ? -15.356 1.305 14.860 1.00 91.88 206 PHE A N 1
ATOM 1633 C CA . PHE A 1 206 ? -14.697 0.184 14.195 1.00 91.88 206 PHE A CA 1
ATOM 1634 C C . PHE A 1 206 ? -13.563 0.701 13.321 1.00 91.88 206 PHE A C 1
ATOM 1636 O O . PHE A 1 206 ? -13.785 1.550 12.460 1.00 91.88 206 PHE A O 1
ATOM 1643 N N . ASP A 1 207 ? -12.374 0.148 13.513 1.00 93.12 207 ASP A N 1
ATOM 1644 C CA . ASP A 1 207 ? -11.215 0.350 12.657 1.00 93.12 207 ASP A CA 1
ATOM 1645 C C . ASP A 1 207 ? -11.225 -0.666 11.525 1.00 93.12 207 ASP A C 1
ATOM 1647 O O . ASP A 1 207 ? -10.916 -1.838 11.730 1.00 93.12 207 ASP A O 1
ATOM 1651 N N . ILE A 1 208 ? -11.586 -0.212 10.329 1.00 96.38 208 ILE A N 1
ATOM 1652 C CA . ILE A 1 208 ? -11.663 -1.031 9.123 1.00 96.38 208 ILE A CA 1
ATOM 1653 C C . ILE A 1 208 ? -10.507 -0.645 8.205 1.00 96.38 208 ILE A C 1
ATOM 1655 O O . ILE A 1 208 ? -10.434 0.497 7.746 1.00 96.38 208 ILE A O 1
ATOM 1659 N N . ASN A 1 209 ? -9.637 -1.602 7.891 1.00 97.31 209 ASN A N 1
ATOM 1660 C CA . ASN A 1 209 ? -8.594 -1.444 6.882 1.00 97.31 209 ASN A CA 1
ATOM 1661 C C . ASN A 1 209 ? -8.755 -2.522 5.817 1.00 97.31 209 ASN A C 1
ATOM 1663 O O . ASN A 1 209 ? -8.887 -3.702 6.123 1.00 97.31 209 ASN A O 1
ATOM 1667 N N . ILE A 1 210 ? -8.730 -2.114 4.558 1.00 98.06 210 ILE A N 1
ATOM 1668 C CA . ILE A 1 210 ? -8.845 -2.980 3.393 1.00 98.06 210 ILE A CA 1
ATOM 1669 C C . ILE A 1 210 ? -7.678 -2.651 2.474 1.00 98.06 210 ILE A C 1
ATOM 1671 O O . ILE A 1 210 ? -7.365 -1.486 2.253 1.00 98.06 210 ILE A O 1
ATOM 1675 N N . GLY A 1 211 ? -7.033 -3.654 1.908 1.00 98.19 211 GLY A N 1
ATOM 1676 C CA . GLY A 1 211 ? -5.993 -3.461 0.911 1.00 98.19 211 GLY A CA 1
ATOM 1677 C C . GLY A 1 211 ? -5.952 -4.627 -0.046 1.00 98.19 211 GLY A C 1
ATOM 1678 O O . GLY A 1 211 ? -6.261 -5.750 0.331 1.00 98.19 211 GLY A O 1
ATOM 1679 N N . GLY A 1 212 ? -5.574 -4.392 -1.288 1.00 98.19 212 GLY A N 1
ATOM 1680 C CA . GLY A 1 212 ? -5.521 -5.468 -2.258 1.00 98.19 212 GLY A CA 1
ATOM 1681 C C . GLY A 1 212 ? -4.930 -5.041 -3.579 1.00 98.19 212 GLY A C 1
ATOM 1682 O O . GLY A 1 212 ? -4.485 -3.906 -3.753 1.00 98.19 212 GLY A O 1
ATOM 1683 N N . SER A 1 213 ? -4.929 -5.980 -4.516 1.00 98.25 213 SER A N 1
ATOM 1684 C CA . SER A 1 213 ? -4.433 -5.734 -5.862 1.00 98.25 213 SER A CA 1
ATOM 1685 C C . SER A 1 213 ? -5.280 -6.448 -6.901 1.00 98.25 213 SER A C 1
ATOM 1687 O O . SER A 1 213 ? -5.769 -7.558 -6.673 1.00 98.25 213 SER A O 1
ATOM 1689 N N . PHE A 1 214 ? -5.456 -5.782 -8.035 1.00 97.94 214 PHE A N 1
ATOM 1690 C CA . PHE A 1 214 ? -6.108 -6.316 -9.213 1.00 97.94 214 PHE A CA 1
ATOM 1691 C C . PHE A 1 214 ? -5.091 -6.483 -10.340 1.00 97.94 214 PHE A C 1
ATOM 1693 O O . PHE A 1 214 ? -4.348 -5.553 -10.646 1.00 97.94 214 PHE A O 1
ATOM 1700 N N . ASP A 1 215 ? -5.078 -7.643 -10.983 1.00 97.69 215 ASP A N 1
ATOM 1701 C CA . ASP A 1 215 ? -4.339 -7.881 -12.218 1.00 97.69 215 ASP A CA 1
ATOM 1702 C C . ASP A 1 215 ? -5.268 -7.614 -13.414 1.00 97.69 215 ASP A C 1
ATOM 1704 O O . ASP A 1 215 ? -6.305 -8.274 -13.529 1.00 97.69 215 ASP A O 1
ATOM 1708 N N . PRO A 1 216 ? -4.966 -6.631 -14.280 1.00 97.50 216 PRO A N 1
ATOM 1709 C CA . PRO A 1 216 ? -5.846 -6.274 -15.389 1.00 97.50 216 PRO A CA 1
ATOM 1710 C C . PRO A 1 216 ? -5.770 -7.251 -16.572 1.00 97.50 216 PRO A C 1
ATOM 1712 O O . PRO A 1 216 ? -6.557 -7.116 -17.509 1.00 97.50 216 PRO A O 1
ATOM 1715 N N . TYR A 1 217 ? -4.833 -8.203 -16.564 1.00 97.81 217 TYR A N 1
ATOM 1716 C CA . TYR A 1 217 ? -4.607 -9.113 -17.684 1.00 97.81 217 TYR A CA 1
ATOM 1717 C C . TYR A 1 217 ? -5.374 -10.422 -17.568 1.00 97.81 217 TYR A C 1
ATOM 1719 O O . TYR A 1 217 ? -5.650 -10.931 -16.479 1.00 97.81 217 TYR A O 1
ATOM 1727 N N . LEU A 1 218 ? -5.693 -10.978 -18.730 1.00 97.00 218 LEU A N 1
ATOM 1728 C CA . LEU A 1 218 ? -6.340 -12.268 -18.864 1.00 97.00 218 LEU A CA 1
ATOM 1729 C C . LEU A 1 218 ? -5.364 -13.408 -18.524 1.00 97.00 218 LEU A C 1
ATOM 1731 O O . LEU A 1 218 ? -4.155 -13.324 -18.749 1.00 97.00 218 LEU A O 1
ATOM 1735 N N . TYR A 1 219 ? -5.917 -14.484 -17.969 1.00 95.62 219 TYR A N 1
ATOM 1736 C CA . TYR A 1 219 ? -5.221 -15.747 -17.750 1.00 95.62 219 TYR A CA 1
ATOM 1737 C C . TYR A 1 219 ? -5.951 -16.842 -18.516 1.00 95.62 219 TYR A C 1
ATOM 1739 O O . TYR A 1 219 ? -7.174 -16.947 -18.417 1.00 95.62 219 TYR A O 1
ATOM 1747 N N . VAL A 1 220 ? -5.201 -17.665 -19.240 1.00 94.81 220 VAL A N 1
ATOM 1748 C CA . VAL A 1 220 ? -5.722 -18.807 -19.999 1.00 94.81 220 VAL A CA 1
ATOM 1749 C C . VAL A 1 220 ? -5.150 -20.106 -19.451 1.00 94.81 220 VAL A C 1
ATOM 1751 O O . VAL A 1 220 ? -4.036 -20.122 -18.927 1.00 94.81 220 VAL A O 1
ATOM 1754 N N . ASN A 1 221 ? -5.898 -21.200 -19.571 1.00 94.31 221 ASN A N 1
ATOM 1755 C CA . ASN A 1 221 ? -5.382 -22.519 -19.212 1.00 94.31 221 ASN A CA 1
ATOM 1756 C C . ASN A 1 221 ? -4.155 -22.847 -20.068 1.00 94.31 221 ASN A C 1
ATOM 1758 O O . ASN A 1 221 ? -4.158 -22.646 -21.283 1.00 94.31 221 ASN A O 1
ATOM 1762 N N . ASP A 1 222 ? -3.116 -23.367 -19.427 1.00 92.88 222 ASP A N 1
ATOM 1763 C CA . ASP A 1 222 ? -1.851 -23.695 -20.068 1.00 92.88 222 ASP A CA 1
ATOM 1764 C C . ASP A 1 222 ? -1.425 -25.107 -19.663 1.00 92.88 222 ASP A C 1
ATOM 1766 O O . ASP A 1 222 ? -1.603 -25.511 -18.517 1.00 92.88 222 ASP A O 1
ATOM 1770 N N . LYS A 1 223 ? -0.883 -25.878 -20.609 1.00 90.38 223 LYS A N 1
ATOM 1771 C CA . LYS A 1 223 ? -0.503 -27.277 -20.361 1.00 90.38 223 LYS A CA 1
ATOM 1772 C C . LYS A 1 223 ? 0.714 -27.401 -19.438 1.00 90.38 223 LYS A C 1
ATOM 1774 O O . LYS A 1 223 ? 0.833 -28.408 -18.751 1.00 90.38 223 LYS A O 1
ATOM 1779 N N . LEU A 1 224 ? 1.606 -26.406 -19.428 1.00 90.44 224 LEU A N 1
ATOM 1780 C CA . LEU A 1 224 ? 2.771 -26.347 -18.536 1.00 90.44 224 LEU A CA 1
ATOM 1781 C C . LEU A 1 224 ? 2.388 -25.802 -17.155 1.00 90.44 224 LEU A C 1
ATOM 1783 O O . LEU A 1 224 ? 2.977 -26.195 -16.153 1.00 90.44 224 LEU A O 1
ATOM 1787 N N . PHE A 1 225 ? 1.382 -24.927 -17.102 1.00 88.31 225 PHE A N 1
ATOM 1788 C CA . PHE A 1 225 ? 0.915 -24.261 -15.887 1.00 88.31 225 PHE A CA 1
ATOM 1789 C C . PHE A 1 225 ? -0.567 -24.556 -15.630 1.00 88.31 225 PHE A C 1
ATOM 1791 O O . PHE A 1 225 ? -1.395 -23.648 -15.630 1.00 88.31 225 PHE A O 1
ATOM 1798 N N . PHE A 1 226 ? -0.913 -25.828 -15.429 1.00 86.19 226 PHE A N 1
ATOM 1799 C CA . PHE A 1 226 ? -2.312 -26.277 -15.397 1.00 86.19 226 PHE A CA 1
ATOM 1800 C C . PHE A 1 226 ? -3.153 -25.620 -14.287 1.00 86.19 226 PHE A C 1
ATOM 1802 O O . PHE A 1 226 ? -4.280 -25.215 -14.556 1.00 86.19 226 PHE A O 1
ATOM 1809 N N . ASP A 1 227 ? -2.603 -25.448 -13.080 1.00 88.50 227 ASP A N 1
ATOM 1810 C CA . ASP A 1 227 ? -3.337 -24.847 -11.954 1.00 88.50 227 ASP A CA 1
ATOM 1811 C C . ASP A 1 227 ? -3.405 -23.318 -12.029 1.00 88.50 227 ASP A C 1
ATOM 1813 O O . ASP A 1 227 ? -4.432 -22.715 -11.729 1.00 88.50 227 ASP A O 1
ATOM 1817 N N . VAL A 1 228 ? -2.300 -22.664 -12.396 1.00 92.75 228 VAL A N 1
ATOM 1818 C CA . VAL A 1 228 ? -2.177 -21.195 -12.338 1.00 92.75 228 VAL A CA 1
ATOM 1819 C C . VAL A 1 228 ? -2.514 -20.517 -13.667 1.00 92.75 228 VAL A C 1
ATOM 1821 O O . VAL A 1 228 ? -2.806 -19.321 -13.691 1.00 92.75 228 VAL A O 1
ATOM 1824 N N . GLY A 1 229 ? -2.526 -21.263 -14.768 1.00 94.25 229 GLY A N 1
ATOM 1825 C CA . GLY A 1 229 ? -2.674 -20.738 -16.118 1.00 94.25 229 GLY A CA 1
ATOM 1826 C C . GLY A 1 229 ? -1.496 -19.872 -16.564 1.00 94.25 229 GLY A C 1
ATOM 1827 O O . GLY A 1 229 ? -0.539 -19.613 -15.833 1.00 94.25 229 GLY A O 1
ATOM 1828 N N . ARG A 1 230 ? -1.587 -19.382 -17.797 1.00 94.69 230 ARG A N 1
ATOM 1829 C CA . ARG A 1 230 ? -0.643 -18.435 -18.386 1.00 94.69 230 ARG A CA 1
ATOM 1830 C C . ARG A 1 230 ? -1.293 -17.064 -18.484 1.00 94.69 230 ARG A C 1
ATOM 1832 O O . ARG A 1 230 ? -2.373 -16.925 -19.057 1.00 94.69 230 ARG A O 1
ATOM 1839 N N . ARG A 1 231 ? -0.613 -16.050 -17.952 1.00 95.44 231 ARG A N 1
ATOM 1840 C CA . ARG A 1 231 ? -0.977 -14.644 -18.151 1.00 95.44 231 ARG A CA 1
ATOM 1841 C C . ARG A 1 231 ? -0.762 -14.277 -19.620 1.00 95.44 231 ARG A C 1
ATOM 1843 O O . ARG A 1 231 ? 0.255 -14.648 -20.199 1.00 95.44 231 ARG A O 1
ATOM 1850 N N . THR A 1 232 ? -1.700 -13.558 -20.218 1.00 95.31 232 THR A N 1
ATOM 1851 C CA . THR A 1 232 ? -1.607 -13.047 -21.594 1.00 95.31 232 THR A CA 1
ATOM 1852 C C . THR A 1 232 ? -1.500 -11.524 -21.580 1.00 95.31 232 THR A C 1
ATOM 1854 O O . THR A 1 232 ? -2.035 -10.906 -20.664 1.00 95.31 232 THR A O 1
ATOM 1857 N N . PRO A 1 233 ? -0.881 -10.874 -22.578 1.00 96.19 233 PRO A N 1
ATOM 1858 C CA . PRO A 1 233 ? -0.835 -9.410 -22.648 1.00 96.19 233 PRO A CA 1
ATOM 1859 C C . PRO A 1 233 ? -2.211 -8.764 -22.917 1.00 96.19 233 PRO A C 1
ATOM 1861 O O . PRO A 1 233 ? -2.338 -7.541 -22.853 1.00 96.19 233 PRO A O 1
ATOM 1864 N N . ASP A 1 234 ? -3.247 -9.565 -23.176 1.00 96.44 234 ASP A N 1
ATOM 1865 C CA . ASP A 1 234 ? -4.627 -9.116 -23.333 1.00 96.44 234 ASP A CA 1
ATOM 1866 C C . ASP A 1 234 ? -5.247 -8.641 -22.015 1.00 96.44 234 ASP A C 1
ATOM 1868 O O . ASP A 1 234 ? -5.198 -9.323 -20.992 1.00 96.44 234 ASP A O 1
ATOM 1872 N N . LEU A 1 235 ? -5.878 -7.466 -22.052 1.00 97.00 235 LEU A N 1
ATOM 1873 C CA . LEU A 1 235 ? -6.585 -6.890 -20.909 1.00 97.00 235 LEU A CA 1
ATOM 1874 C C . LEU A 1 235 ? -7.979 -7.516 -20.782 1.00 97.00 235 LEU A C 1
ATOM 1876 O O . LEU A 1 235 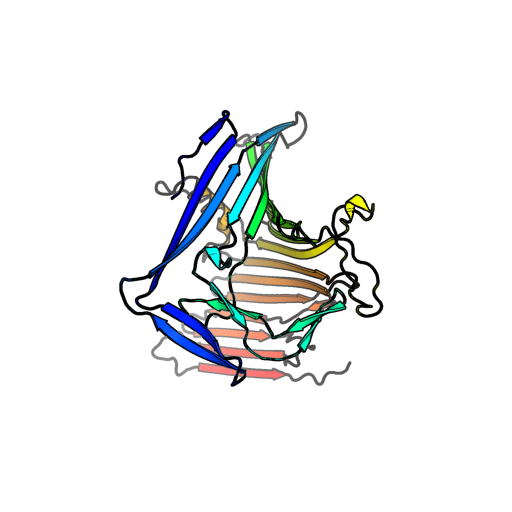? -8.725 -7.549 -21.762 1.00 97.00 235 LEU A O 1
ATOM 1880 N N . MET A 1 236 ? -8.366 -7.931 -19.573 1.00 96.81 236 MET A N 1
ATOM 1881 C CA . MET A 1 236 ? -9.644 -8.615 -19.311 1.00 96.81 236 MET A CA 1
ATOM 1882 C C . MET A 1 236 ? -10.850 -7.818 -19.817 1.00 96.81 236 MET A C 1
ATOM 1884 O O . MET A 1 236 ? -11.718 -8.371 -20.489 1.00 96.81 236 MET A O 1
ATOM 1888 N N . PHE A 1 237 ? -10.866 -6.501 -19.580 1.00 95.31 237 PHE A N 1
ATOM 1889 C CA . PHE A 1 237 ? -11.998 -5.658 -19.975 1.00 95.31 237 PHE A CA 1
ATOM 1890 C C . PHE A 1 237 ? -12.177 -5.576 -21.494 1.00 95.31 237 PHE A C 1
ATOM 1892 O O . PHE A 1 237 ? -13.297 -5.396 -21.962 1.00 95.31 237 PHE A O 1
ATOM 1899 N N . ARG A 1 238 ? -11.090 -5.706 -22.271 1.00 95.56 238 ARG A N 1
ATOM 1900 C CA . ARG A 1 238 ? -11.151 -5.716 -23.741 1.00 95.56 238 ARG A CA 1
ATOM 1901 C C . ARG A 1 238 ? -11.696 -7.034 -24.275 1.00 95.56 238 ARG A C 1
ATOM 1903 O O . ARG A 1 238 ? -12.307 -7.037 -25.333 1.00 95.56 238 ARG A O 1
ATOM 1910 N N . GLN A 1 239 ? -11.479 -8.115 -23.532 1.00 95.25 239 GLN A N 1
ATOM 1911 C CA . GLN A 1 239 ? -11.938 -9.459 -23.873 1.00 95.25 239 GLN A CA 1
ATOM 1912 C C . GLN A 1 239 ? -13.335 -9.774 -23.310 1.00 95.25 239 GLN A C 1
ATOM 1914 O O . GLN A 1 239 ? -13.843 -10.866 -23.519 1.00 95.25 239 GLN A O 1
ATOM 1919 N N . GLY A 1 240 ? -13.975 -8.835 -22.599 1.00 94.06 240 GLY A N 1
ATOM 1920 C CA . GLY A 1 240 ? -15.298 -9.048 -21.999 1.00 94.06 240 GLY A CA 1
ATOM 1921 C C . GLY A 1 240 ? -15.291 -9.888 -20.713 1.00 94.06 240 GLY A C 1
ATOM 1922 O O . GLY A 1 240 ? -16.353 -10.217 -20.198 1.00 94.06 240 GLY A O 1
ATOM 1923 N N . GLU A 1 241 ? -14.118 -10.168 -20.141 1.00 94.06 241 GLU A N 1
ATOM 1924 C CA . GLU A 1 241 ? -13.918 -11.060 -18.983 1.00 94.06 241 GLU A CA 1
ATOM 1925 C C . GLU A 1 241 ? -13.963 -10.315 -17.629 1.00 94.06 241 GLU A C 1
ATOM 1927 O O . GLU A 1 241 ? -13.423 -10.761 -16.616 1.00 94.06 241 GLU A O 1
ATOM 1932 N N . GLY A 1 242 ? -14.590 -9.135 -17.601 1.00 94.31 242 GLY A N 1
ATOM 1933 C CA . GLY A 1 242 ? -14.631 -8.238 -16.442 1.00 94.31 242 GLY A CA 1
ATOM 1934 C C . GLY A 1 242 ? -13.480 -7.224 -16.399 1.00 94.31 242 GLY A C 1
ATOM 1935 O O . GLY A 1 242 ? -12.621 -7.181 -17.273 1.00 94.31 242 GLY A O 1
ATOM 1936 N N . LEU A 1 243 ? -13.479 -6.348 -15.389 1.00 94.06 243 LEU A N 1
ATOM 1937 C CA . LEU A 1 243 ? -12.561 -5.198 -15.344 1.00 94.06 243 LEU A CA 1
ATOM 1938 C C . LEU A 1 243 ? -11.105 -5.592 -15.064 1.00 94.06 243 LEU A C 1
ATOM 1940 O O . LEU A 1 243 ? -10.192 -5.079 -15.707 1.00 94.06 243 LEU A O 1
ATOM 1944 N N . ALA A 1 244 ? -10.903 -6.464 -14.080 1.00 96.56 244 ALA A N 1
ATOM 1945 C CA . ALA A 1 244 ? -9.612 -6.988 -13.654 1.00 96.56 244 ALA A CA 1
ATOM 1946 C C . ALA A 1 244 ? -9.838 -8.136 -12.657 1.00 96.56 244 ALA A C 1
ATOM 1948 O O . ALA A 1 244 ? -10.909 -8.253 -12.053 1.00 96.56 244 ALA A O 1
ATOM 1949 N N . ARG A 1 245 ? -8.819 -8.963 -12.434 1.00 95.69 245 ARG A N 1
ATOM 1950 C CA . ARG A 1 245 ? -8.859 -10.088 -11.496 1.00 95.69 245 ARG A CA 1
ATOM 1951 C C . ARG A 1 245 ? -8.310 -9.675 -10.140 1.00 95.69 245 ARG A C 1
ATOM 1953 O O . ARG A 1 245 ? -7.170 -9.241 -10.048 1.00 95.69 245 ARG A O 1
ATOM 1960 N N . LEU A 1 246 ? -9.076 -9.875 -9.069 1.00 97.38 246 LEU A N 1
ATOM 1961 C CA . LEU A 1 246 ? -8.574 -9.700 -7.703 1.00 97.38 246 LEU A CA 1
ATOM 1962 C C . LEU A 1 246 ? -7.538 -10.792 -7.391 1.00 97.38 246 LEU A C 1
ATOM 1964 O O . LEU A 1 246 ? -7.884 -11.974 -7.331 1.00 97.38 246 LEU A O 1
ATOM 1968 N N . THR A 1 247 ? -6.279 -10.402 -7.204 1.00 97.25 247 THR A N 1
ATOM 1969 C CA . THR A 1 247 ? -5.164 -11.321 -6.913 1.00 97.25 247 THR A CA 1
ATOM 1970 C C . THR A 1 247 ? -4.788 -11.329 -5.440 1.00 97.25 247 THR A C 1
ATOM 1972 O O . THR A 1 247 ? -4.313 -12.341 -4.935 1.00 97.25 247 THR A O 1
ATOM 1975 N N . ALA A 1 248 ? -5.039 -10.233 -4.724 1.00 98.00 248 ALA A N 1
ATOM 1976 C CA . ALA A 1 248 ? -4.836 -10.168 -3.284 1.00 98.00 248 ALA A CA 1
ATOM 1977 C C . ALA A 1 248 ? -5.894 -9.295 -2.610 1.00 98.00 248 ALA A C 1
ATOM 1979 O O . ALA A 1 248 ? -6.272 -8.257 -3.154 1.00 98.00 248 ALA A O 1
ATOM 1980 N N . LEU A 1 249 ? -6.328 -9.693 -1.415 1.00 98.44 249 LEU A N 1
ATOM 1981 C CA . LEU A 1 249 ? -7.205 -8.915 -0.544 1.00 98.44 249 LEU A CA 1
ATOM 1982 C C . LEU A 1 249 ? -6.794 -9.138 0.908 1.00 98.44 249 LEU A C 1
ATOM 1984 O O . LEU A 1 249 ? -6.652 -10.268 1.345 1.00 98.44 249 LEU A O 1
ATOM 1988 N N . ASN A 1 250 ? -6.642 -8.062 1.658 1.00 98.06 250 ASN A N 1
ATOM 1989 C CA . ASN A 1 250 ? -6.437 -8.042 3.093 1.00 98.06 250 ASN A CA 1
ATOM 1990 C C . ASN A 1 250 ? -7.518 -7.148 3.689 1.00 98.06 250 ASN A C 1
ATOM 1992 O O . ASN A 1 250 ? -7.740 -6.041 3.206 1.00 98.06 250 ASN A O 1
ATOM 1996 N N . LEU A 1 251 ? -8.187 -7.630 4.723 1.00 98.06 251 LEU A N 1
ATOM 1997 C CA . LEU A 1 251 ? -9.227 -6.931 5.456 1.00 98.06 251 LEU A CA 1
ATOM 1998 C C . LEU A 1 251 ? -8.938 -7.112 6.943 1.00 98.06 251 LEU A C 1
ATOM 2000 O O . LEU A 1 251 ? -8.787 -8.236 7.412 1.00 98.06 251 LEU A O 1
ATOM 2004 N N . SER A 1 252 ? -8.882 -6.016 7.688 1.00 97.81 252 SER A N 1
ATOM 2005 C CA . SER A 1 252 ? -8.870 -6.033 9.143 1.00 97.81 252 SER A CA 1
ATOM 2006 C C . SER A 1 252 ? -10.000 -5.171 9.684 1.00 97.81 252 SER A C 1
ATOM 2008 O O . SER A 1 252 ? -10.253 -4.075 9.186 1.00 97.81 252 SER A O 1
ATOM 2010 N N . ILE A 1 253 ? -10.704 -5.689 10.687 1.00 97.44 253 ILE A N 1
ATOM 2011 C CA . ILE A 1 253 ? -11.763 -4.982 11.403 1.00 97.44 253 ILE A CA 1
ATOM 2012 C C . ILE A 1 253 ? -11.468 -5.117 12.888 1.00 97.44 253 ILE A C 1
ATOM 2014 O O . ILE A 1 253 ? -11.532 -6.215 13.433 1.00 97.44 253 ILE A O 1
ATOM 2018 N N . GLY A 1 254 ? -11.131 -4.014 13.542 1.00 96.44 254 GLY A N 1
ATOM 2019 C CA . GLY A 1 254 ? -10.896 -3.962 14.978 1.00 96.44 254 GLY A CA 1
ATOM 2020 C C . GLY A 1 254 ? -11.942 -3.121 15.689 1.00 96.44 254 GLY A C 1
ATOM 2021 O O . GLY A 1 254 ? -12.445 -2.149 15.131 1.00 96.44 254 GLY A O 1
ATOM 2022 N N . ARG A 1 255 ? -12.255 -3.465 16.937 1.00 93.56 255 ARG A N 1
ATOM 2023 C CA . ARG A 1 255 ? -12.935 -2.544 17.850 1.00 93.56 255 ARG A CA 1
ATOM 2024 C C . ARG A 1 255 ? -12.547 -2.826 19.286 1.00 93.56 255 ARG A C 1
ATOM 2026 O O . ARG A 1 255 ? -12.422 -3.982 19.685 1.00 93.56 255 ARG A O 1
ATOM 2033 N N . ARG A 1 256 ? -12.420 -1.755 20.064 1.00 89.88 256 ARG A N 1
ATOM 2034 C CA . ARG A 1 256 ? -12.301 -1.785 21.518 1.00 89.88 256 ARG A CA 1
ATOM 2035 C C . ARG A 1 256 ? -13.581 -1.233 22.138 1.00 89.88 256 ARG A C 1
ATOM 2037 O O . ARG A 1 256 ? -14.161 -0.266 21.659 1.00 89.88 256 ARG A O 1
ATOM 2044 N N . PHE A 1 257 ? -14.023 -1.882 23.197 1.00 88.56 257 PHE A N 1
ATOM 2045 C CA . PHE A 1 257 ? -15.172 -1.530 24.005 1.00 88.56 257 PHE A CA 1
ATOM 2046 C C . PHE A 1 257 ? -14.685 -1.266 25.424 1.00 88.56 257 PHE A C 1
ATOM 2048 O O . PHE A 1 257 ? -13.925 -2.055 25.990 1.00 88.56 257 PHE A O 1
ATOM 2055 N N . ALA A 1 258 ? -15.140 -0.151 25.979 1.00 84.12 258 ALA A N 1
ATOM 2056 C CA . ALA A 1 258 ? -14.885 0.278 27.342 1.00 84.12 258 ALA A CA 1
ATOM 2057 C C . ALA A 1 258 ? -16.101 1.090 27.847 1.00 84.12 258 ALA A C 1
ATOM 2059 O O . ALA A 1 258 ? -16.864 1.633 27.036 1.00 84.12 258 ALA A O 1
ATOM 2060 N N . PRO A 1 259 ? -16.332 1.157 29.168 1.00 78.69 259 PRO A N 1
ATOM 2061 C CA . PRO A 1 259 ? -17.420 1.922 29.770 1.00 78.69 259 PRO A CA 1
ATOM 2062 C C . PRO A 1 259 ? -17.312 3.430 29.505 1.00 78.69 259 PRO A C 1
ATOM 2064 O O . PRO A 1 259 ? -16.234 4.008 29.470 1.00 78.69 259 PRO A O 1
ATOM 2067 N N . ALA A 1 260 ? -18.469 4.086 29.387 1.00 62.84 260 ALA A N 1
ATOM 2068 C CA . ALA A 1 260 ? -18.614 5.441 28.845 1.00 62.84 260 ALA A CA 1
ATOM 2069 C C . ALA A 1 260 ? -17.848 6.566 29.574 1.00 62.84 260 ALA A C 1
ATOM 2071 O O . ALA A 1 260 ? -17.632 7.611 28.968 1.00 62.84 260 ALA A O 1
ATOM 2072 N N . LYS A 1 261 ? -17.408 6.373 30.828 1.00 56.94 261 LYS A N 1
ATOM 2073 C CA . LYS A 1 261 ? -16.601 7.377 31.552 1.00 56.94 261 LYS A CA 1
ATOM 2074 C C . LYS A 1 261 ? -15.226 7.624 30.914 1.00 56.94 261 LYS A C 1
ATOM 2076 O O . LYS A 1 261 ? -14.648 8.673 31.156 1.00 56.94 261 LYS A O 1
ATOM 2081 N N . SER A 1 262 ? -14.733 6.723 30.060 1.00 54.94 262 SER A N 1
ATOM 2082 C CA . SER A 1 262 ? -13.482 6.925 29.317 1.00 54.94 262 SER A CA 1
ATOM 2083 C C . SER A 1 262 ? -13.621 7.825 28.077 1.00 54.94 262 SER A C 1
ATOM 2085 O O . SER A 1 262 ? -12.627 8.058 27.395 1.00 54.94 262 SER A O 1
ATOM 2087 N N . LYS A 1 263 ? -14.829 8.312 27.741 1.00 58.31 263 LYS A N 1
ATOM 2088 C CA . LYS A 1 263 ? -15.126 8.982 26.457 1.00 58.31 263 LYS A CA 1
ATOM 2089 C C . LYS A 1 263 ? -15.221 10.512 26.522 1.00 58.31 263 LYS A C 1
ATOM 2091 O O . LYS A 1 263 ? -15.693 11.126 25.563 1.00 58.31 263 LYS A O 1
ATOM 2096 N N . ASP A 1 264 ? -14.771 11.142 27.605 1.00 64.38 264 ASP A N 1
ATOM 2097 C CA . ASP A 1 264 ? -14.698 12.604 27.663 1.00 64.38 264 ASP A CA 1
ATOM 2098 C C . ASP A 1 264 ? -13.644 13.110 26.677 1.00 64.38 264 ASP A C 1
ATOM 2100 O O . ASP A 1 264 ? -12.453 12.840 26.824 1.00 64.38 264 ASP A O 1
ATOM 2104 N N . LEU A 1 265 ? -14.083 13.846 25.650 1.00 67.88 265 LEU A N 1
ATOM 2105 C CA . LEU A 1 265 ? -13.189 14.423 24.646 1.00 67.88 265 LEU A CA 1
ATOM 2106 C C . LEU A 1 265 ? -12.083 15.212 25.350 1.00 67.88 265 LEU A C 1
ATOM 2108 O O . LEU A 1 265 ? -12.344 16.218 26.010 1.00 67.88 265 LEU A O 1
ATOM 2112 N N . LYS A 1 266 ? -10.835 14.780 25.171 1.00 71.00 266 LYS A N 1
ATOM 2113 C CA . LYS A 1 266 ? -9.682 15.507 25.686 1.00 71.00 266 LYS A CA 1
ATOM 2114 C C . LYS A 1 266 ? -9.646 16.866 24.994 1.00 71.00 266 LYS A C 1
ATOM 2116 O O . LYS A 1 266 ? -9.889 16.968 23.787 1.00 71.00 266 LYS A O 1
ATOM 2121 N N . THR A 1 267 ? -9.330 17.909 25.751 1.00 73.56 267 THR A N 1
ATOM 2122 C CA . THR A 1 267 ? -9.102 19.270 25.253 1.00 73.56 267 THR A CA 1
ATOM 2123 C C . THR A 1 267 ? -7.734 19.741 25.717 1.00 73.56 267 THR A C 1
ATOM 2125 O O . THR A 1 267 ? -7.392 19.578 26.885 1.00 73.56 267 THR A O 1
ATOM 2128 N N . SER A 1 268 ? -6.946 20.328 24.821 1.00 73.44 268 SER A N 1
ATOM 2129 C CA . SER A 1 268 ? -5.666 20.950 25.159 1.00 73.44 268 SER A CA 1
ATOM 2130 C C . SER A 1 268 ? -5.539 22.264 24.404 1.00 73.44 268 SER A C 1
ATOM 2132 O O . SER A 1 268 ? -5.838 22.326 23.214 1.00 73.44 268 SER A O 1
ATOM 2134 N N . THR A 1 269 ? -5.084 23.307 25.093 1.00 74.81 269 THR A N 1
ATOM 2135 C CA . THR A 1 269 ? -4.800 24.625 24.509 1.00 74.81 269 THR A CA 1
ATOM 2136 C C . THR A 1 269 ? -3.524 24.636 23.662 1.00 74.81 269 THR A C 1
ATOM 2138 O O . THR A 1 269 ? -3.336 25.550 22.867 1.00 74.81 269 THR A O 1
ATOM 2141 N N . ASN A 1 270 ? -2.675 23.609 23.790 1.00 78.38 270 ASN A N 1
ATOM 2142 C CA . ASN A 1 270 ? -1.350 23.538 23.161 1.00 78.38 270 ASN A CA 1
ATOM 2143 C C . ASN A 1 270 ? -1.281 22.573 21.964 1.00 78.38 270 ASN A C 1
ATOM 2145 O O . ASN A 1 270 ? -0.204 22.356 21.412 1.00 78.38 270 ASN A O 1
ATOM 2149 N N . ALA A 1 271 ? -2.399 21.964 21.568 1.00 74.38 271 ALA A N 1
ATOM 2150 C CA . ALA A 1 271 ? -2.448 20.998 20.477 1.00 74.38 271 ALA A CA 1
ATOM 2151 C C . ALA A 1 271 ? -3.260 21.544 19.299 1.00 74.38 271 ALA A C 1
ATOM 2153 O O . ALA A 1 271 ? -4.333 22.122 19.469 1.00 74.38 271 ALA A O 1
ATOM 2154 N N . SER A 1 272 ? -2.757 21.328 18.084 1.00 82.50 272 SER A N 1
ATOM 2155 C CA . SER A 1 272 ? -3.478 21.681 16.859 1.00 82.50 272 SER A CA 1
ATOM 2156 C C . SER A 1 272 ? -4.798 20.913 16.749 1.00 82.50 272 SER A C 1
ATOM 2158 O O . SER A 1 272 ? -4.933 19.795 17.249 1.00 82.50 272 SER A O 1
ATOM 2160 N N . GLU A 1 273 ? -5.765 21.464 16.015 1.00 76.69 273 GLU A N 1
ATOM 2161 C CA . GLU A 1 273 ? -7.059 20.810 15.780 1.00 76.69 273 GLU A CA 1
ATOM 2162 C C . GLU A 1 273 ? -6.899 19.401 15.172 1.00 76.69 273 GLU A C 1
ATOM 2164 O O . GLU A 1 273 ? -7.621 18.472 15.532 1.00 76.69 273 GLU A O 1
ATOM 2169 N N . ALA A 1 274 ? -5.896 19.209 14.309 1.00 73.31 274 ALA A N 1
ATOM 2170 C CA . ALA A 1 274 ? -5.560 17.908 13.734 1.00 73.31 274 ALA A CA 1
ATOM 2171 C C . ALA A 1 274 ? -5.049 16.909 14.790 1.00 73.31 274 ALA A C 1
ATOM 2173 O O . ALA A 1 274 ? -5.499 15.762 14.813 1.00 73.31 274 ALA A O 1
ATOM 2174 N N . GLN A 1 275 ? -4.163 17.348 15.691 1.00 71.31 275 GLN A N 1
ATOM 2175 C CA . GLN A 1 275 ? -3.667 16.527 16.803 1.00 71.31 275 GLN A CA 1
ATOM 2176 C C . GLN A 1 275 ? -4.792 16.183 17.781 1.00 71.31 275 GLN A C 1
ATOM 2178 O O . GLN A 1 275 ? -4.948 15.024 18.152 1.00 71.31 275 GLN A O 1
ATOM 2183 N N . MET A 1 276 ? -5.637 17.155 18.134 1.00 77.81 276 MET A N 1
ATOM 2184 C CA . MET A 1 276 ? -6.790 16.924 19.006 1.00 77.81 276 MET A CA 1
ATOM 2185 C C . MET A 1 276 ? -7.785 15.944 18.390 1.00 77.81 276 MET A C 1
ATOM 2187 O O . MET A 1 276 ? -8.300 15.065 19.080 1.00 77.81 276 MET A O 1
ATOM 2191 N N . LYS A 1 277 ? -8.016 16.035 17.077 1.00 74.38 277 LYS A N 1
ATOM 2192 C CA . LYS A 1 277 ? -8.840 15.073 16.343 1.00 74.38 277 LYS A CA 1
ATOM 2193 C C . LYS A 1 277 ? -8.231 13.670 16.371 1.00 74.38 277 LYS A C 1
ATOM 2195 O O . LYS A 1 277 ? -8.978 12.709 16.503 1.00 74.38 277 LYS A O 1
ATOM 2200 N N . GLN A 1 278 ? -6.910 13.534 16.265 1.00 70.19 278 GLN A N 1
ATOM 2201 C CA . GLN A 1 278 ? -6.229 12.239 16.361 1.00 70.19 278 GLN A CA 1
ATOM 2202 C C . GLN A 1 278 ? -6.310 11.646 17.775 1.00 70.19 278 GLN A C 1
ATOM 2204 O O . GLN A 1 278 ? -6.627 10.468 17.917 1.00 70.19 278 GLN A O 1
ATOM 2209 N N . ILE A 1 279 ? -6.084 12.456 18.811 1.00 71.31 279 ILE A N 1
ATOM 2210 C CA . ILE A 1 279 ? -6.185 12.043 20.219 1.00 71.31 279 ILE A CA 1
ATOM 2211 C C . ILE A 1 279 ? -7.607 11.573 20.530 1.00 71.31 279 ILE A C 1
ATOM 2213 O O . ILE A 1 279 ? -7.800 10.470 21.029 1.00 71.31 279 ILE A O 1
ATOM 2217 N N . ASN A 1 280 ? -8.606 12.383 20.178 1.00 74.94 280 ASN A N 1
ATOM 2218 C CA . ASN A 1 280 ? -10.007 12.075 20.457 1.00 74.94 280 ASN A CA 1
ATOM 2219 C C . ASN A 1 280 ? -10.562 10.945 19.585 1.00 74.94 280 ASN A C 1
ATOM 2221 O O . ASN A 1 280 ? -11.520 10.291 19.980 1.00 74.94 280 AS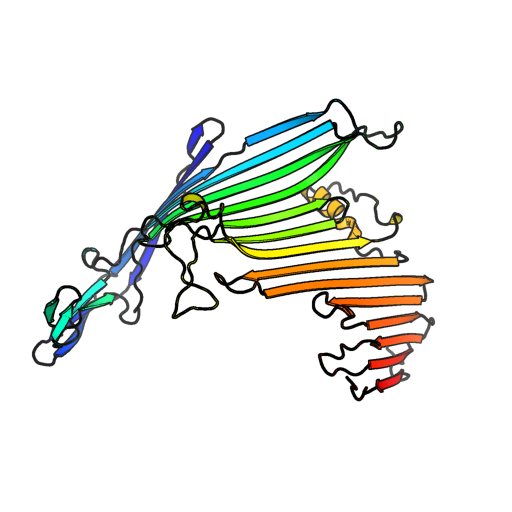N A O 1
ATOM 2225 N N . ARG A 1 281 ? -9.958 10.677 18.419 1.00 70.12 281 ARG A N 1
ATOM 2226 C CA . ARG A 1 281 ? -10.256 9.468 17.640 1.00 70.12 281 ARG A CA 1
ATOM 2227 C C . ARG A 1 281 ? -9.792 8.210 18.365 1.00 70.12 281 ARG A C 1
ATOM 2229 O O . ARG A 1 281 ? -10.505 7.220 18.300 1.00 70.12 281 ARG A O 1
ATOM 2236 N N . ASN A 1 282 ? -8.651 8.263 19.046 1.00 67.31 282 ASN A N 1
ATOM 2237 C CA . ASN A 1 282 ? -8.007 7.139 19.733 1.00 67.31 282 ASN A CA 1
ATOM 2238 C C . ASN A 1 282 ? -8.181 7.206 21.256 1.00 67.31 282 ASN A C 1
ATOM 2240 O O . ASN A 1 282 ? -7.292 6.804 22.002 1.00 67.31 282 ASN A O 1
ATOM 2244 N N . ILE A 1 283 ? -9.291 7.767 21.745 1.00 68.56 283 ILE A N 1
ATOM 2245 C CA . ILE A 1 283 ? -9.453 7.989 23.184 1.00 68.56 283 ILE A CA 1
ATOM 2246 C C . ILE A 1 283 ? -9.417 6.676 23.983 1.00 68.56 283 ILE A C 1
ATOM 2248 O O . ILE A 1 283 ? -8.825 6.639 25.060 1.00 68.56 283 ILE A O 1
ATOM 2252 N N . ASP A 1 284 ? -9.938 5.596 23.396 1.00 62.47 284 ASP A N 1
ATOM 2253 C CA . ASP A 1 284 ? -9.960 4.253 23.983 1.00 62.47 284 ASP A CA 1
ATOM 2254 C C . ASP A 1 284 ? -8.572 3.582 24.046 1.00 62.47 284 ASP A C 1
ATOM 2256 O O . ASP A 1 284 ? -8.403 2.606 24.781 1.00 62.47 284 ASP A O 1
ATOM 2260 N N . ASP A 1 285 ? -7.575 4.099 23.314 1.00 59.97 285 ASP A N 1
ATOM 2261 C CA . ASP A 1 285 ? -6.193 3.594 23.335 1.00 59.97 285 ASP A CA 1
ATOM 2262 C C . ASP A 1 285 ? -5.389 4.151 24.522 1.00 59.97 285 ASP A C 1
ATOM 2264 O O . ASP A 1 285 ? -4.319 3.636 24.855 1.00 59.97 285 ASP A O 1
ATOM 2268 N N . TYR A 1 286 ? -5.890 5.197 25.191 1.00 56.62 286 TYR A N 1
ATOM 2269 C CA . TYR A 1 286 ? -5.275 5.715 26.407 1.00 56.62 286 TYR A CA 1
ATOM 2270 C C . TYR A 1 286 ? -5.713 4.877 27.610 1.00 56.62 286 TYR A C 1
ATOM 2272 O O . TYR A 1 286 ? -6.899 4.740 27.898 1.00 56.62 286 TYR A O 1
ATOM 2280 N N . VAL A 1 287 ? -4.732 4.331 28.331 1.00 48.44 287 VAL A N 1
ATOM 2281 C CA . VAL A 1 287 ? -4.956 3.520 29.533 1.00 48.44 287 VAL A CA 1
ATOM 2282 C C . VAL A 1 287 ? -5.504 4.407 30.650 1.00 48.44 287 VAL A C 1
ATOM 2284 O O . VAL A 1 287 ? -4.759 5.152 31.283 1.00 48.44 287 VAL A O 1
ATOM 2287 N N . ASP A 1 288 ? -6.809 4.323 30.889 1.00 53.81 288 ASP A N 1
ATOM 2288 C CA . ASP A 1 288 ? -7.416 4.775 32.135 1.00 53.81 288 ASP A CA 1
ATOM 2289 C C . ASP A 1 288 ? -7.405 3.603 33.128 1.00 53.81 288 ASP A C 1
ATOM 2291 O O . ASP A 1 288 ? -8.019 2.554 32.909 1.00 53.81 288 ASP A O 1
ATOM 2295 N N . TRP A 1 289 ? -6.643 3.772 34.208 1.00 51.19 289 TRP A N 1
ATOM 2296 C CA . TRP A 1 289 ? -6.442 2.766 35.251 1.00 51.19 289 TRP A CA 1
ATOM 2297 C C . TRP A 1 289 ? -7.712 2.488 36.073 1.00 51.19 289 TRP A C 1
ATOM 2299 O O . TRP A 1 289 ? -7.749 1.498 36.798 1.00 51.19 289 TRP A O 1
ATOM 2309 N N . ASN A 1 290 ? -8.766 3.300 35.917 1.00 62.28 290 ASN A N 1
ATOM 2310 C CA . ASN A 1 290 ? -10.050 3.147 36.607 1.00 62.28 290 ASN A CA 1
ATOM 2311 C C . ASN A 1 290 ? -11.122 2.407 35.787 1.00 62.28 290 ASN A C 1
ATOM 2313 O O . ASN A 1 290 ? -12.294 2.390 36.171 1.00 62.28 290 ASN A O 1
ATOM 2317 N N . VAL A 1 291 ? -10.772 1.813 34.643 1.00 67.44 291 VAL A N 1
ATOM 2318 C CA . VAL A 1 291 ? -11.748 1.148 33.770 1.00 67.44 291 VAL A CA 1
ATOM 2319 C C . VAL A 1 291 ? -12.120 -0.245 34.315 1.00 67.44 291 VAL A C 1
ATOM 2321 O O . VAL A 1 291 ? -11.258 -1.125 34.366 1.00 67.44 291 VAL A O 1
ATOM 2324 N N . PRO A 1 292 ? -13.397 -0.502 34.682 1.00 82.94 292 PRO A N 1
ATOM 2325 C CA . PRO A 1 292 ? -13.806 -1.771 35.285 1.00 82.94 292 PRO A CA 1
ATOM 2326 C C . PRO A 1 292 ? -13.833 -2.933 34.292 1.00 82.94 292 PRO A C 1
ATOM 2328 O O . PRO A 1 292 ? -13.765 -4.080 34.712 1.00 82.94 292 PRO A O 1
ATOM 2331 N N . TRP A 1 293 ? -13.936 -2.676 32.986 1.00 87.88 293 TRP A N 1
ATOM 2332 C CA . TRP A 1 293 ? -13.816 -3.721 31.976 1.00 87.88 293 TRP A CA 1
ATOM 2333 C C . TRP A 1 293 ? -13.395 -3.162 30.622 1.00 87.88 293 TRP A C 1
ATOM 2335 O O . TRP A 1 293 ? -13.760 -2.047 30.251 1.00 87.88 293 TRP A O 1
ATOM 2345 N N . THR A 1 294 ? -12.665 -3.962 29.857 1.00 88.88 294 THR A N 1
ATOM 2346 C CA . THR A 1 294 ? -12.414 -3.709 28.442 1.00 88.88 294 THR A CA 1
ATOM 2347 C C . THR A 1 294 ? -12.632 -4.989 27.663 1.00 88.88 294 THR A C 1
ATOM 2349 O O . THR A 1 294 ? -12.383 -6.083 28.162 1.00 88.88 294 THR A O 1
ATOM 2352 N N . PHE A 1 295 ? -13.118 -4.856 26.440 1.00 92.88 295 PHE A N 1
ATOM 2353 C CA . PHE A 1 295 ? -13.206 -5.957 25.495 1.00 92.88 295 PHE A CA 1
ATOM 2354 C C . PHE A 1 295 ? -12.752 -5.442 24.144 1.00 92.88 295 PHE A C 1
ATOM 2356 O O . PHE A 1 295 ? -13.216 -4.397 23.701 1.00 92.88 295 PHE A O 1
ATOM 2363 N N . SER A 1 296 ? -11.858 -6.141 23.471 1.00 94.38 296 SER A N 1
ATOM 2364 C CA . SER A 1 296 ? -11.514 -5.827 22.096 1.00 94.38 296 SER A CA 1
ATOM 2365 C C . SER A 1 296 ? -11.538 -7.073 21.242 1.00 94.38 296 SER A C 1
ATOM 2367 O O . SER A 1 296 ? -11.281 -8.183 21.708 1.00 94.38 296 SER A O 1
ATOM 2369 N N . PHE A 1 297 ? -11.850 -6.874 19.970 1.00 96.88 297 PHE A N 1
ATOM 2370 C CA . PHE A 1 297 ? -11.721 -7.913 18.969 1.00 96.88 297 PHE A CA 1
ATOM 2371 C C . PHE A 1 297 ? -11.020 -7.369 17.728 1.00 96.88 297 PHE A C 1
ATOM 2373 O O . PHE A 1 297 ? -11.078 -6.172 17.434 1.00 96.88 297 PHE A O 1
ATOM 2380 N N . SER A 1 298 ? -10.368 -8.266 16.998 1.00 97.25 298 SER A N 1
ATOM 2381 C CA . SER A 1 298 ? -9.750 -8.013 15.706 1.00 97.25 298 SER A CA 1
ATOM 2382 C C . SER A 1 298 ? -10.083 -9.167 14.771 1.00 97.25 298 SER A C 1
ATOM 2384 O O . SER A 1 298 ? -9.643 -10.295 14.968 1.00 97.25 298 SER A O 1
ATOM 2386 N N . TYR A 1 299 ? -10.896 -8.892 13.761 1.00 97.81 299 TYR A N 1
ATOM 2387 C CA . TYR A 1 299 ? -11.121 -9.794 12.646 1.00 97.81 299 TYR A CA 1
ATOM 2388 C C . TYR A 1 299 ? -10.092 -9.516 11.555 1.00 97.81 299 TYR A C 1
ATOM 2390 O O . TYR A 1 299 ? -9.847 -8.358 11.212 1.00 97.81 299 TYR A O 1
ATOM 2398 N N . GLN A 1 300 ? -9.503 -10.571 11.006 1.00 97.44 300 GLN A N 1
ATOM 2399 C CA . GLN A 1 300 ? -8.521 -10.514 9.934 1.00 97.44 300 GLN A CA 1
ATOM 2400 C C . GLN A 1 300 ? -8.912 -11.503 8.843 1.00 97.44 300 GLN A C 1
ATOM 2402 O O . GLN A 1 300 ? -9.137 -12.682 9.110 1.00 97.44 300 GLN A O 1
ATOM 2407 N N . PHE A 1 301 ? -8.950 -11.022 7.609 1.00 98.00 301 PHE A N 1
ATOM 2408 C CA . PHE A 1 301 ? -9.142 -11.822 6.413 1.00 98.00 301 PHE A CA 1
ATOM 2409 C C . PHE A 1 301 ? -8.030 -11.508 5.419 1.00 98.00 301 PHE A C 1
ATOM 2411 O O . PHE A 1 301 ? -7.756 -10.345 5.127 1.00 98.00 301 PHE A O 1
ATOM 2418 N N . SER A 1 302 ? -7.395 -12.541 4.884 1.00 97.88 302 SER A N 1
ATOM 2419 C CA . SER A 1 302 ? -6.398 -12.432 3.829 1.00 97.88 302 SER A CA 1
ATOM 2420 C C . SER A 1 302 ? -6.710 -13.439 2.735 1.00 97.88 302 SER A C 1
ATOM 2422 O O . SER A 1 302 ? -7.046 -14.588 3.011 1.00 97.88 302 SER A O 1
ATOM 2424 N N . MET A 1 303 ? -6.600 -13.004 1.489 1.00 97.81 303 MET A N 1
ATOM 2425 C CA . MET A 1 303 ? -6.756 -13.813 0.296 1.00 97.81 303 MET A CA 1
ATOM 2426 C C . MET A 1 303 ? -5.586 -13.542 -0.640 1.00 97.81 303 MET A C 1
ATOM 2428 O O . MET A 1 303 ? -5.285 -12.386 -0.939 1.00 97.81 303 MET A O 1
ATOM 2432 N N . ASN A 1 304 ? -4.993 -14.606 -1.169 1.00 97.56 304 ASN A N 1
ATOM 2433 C CA . ASN A 1 304 ? -4.040 -14.550 -2.268 1.00 97.56 304 ASN A CA 1
ATOM 2434 C C . ASN A 1 304 ? -4.464 -15.536 -3.363 1.00 97.56 304 ASN A C 1
ATOM 2436 O O . ASN A 1 304 ? -4.875 -16.660 -3.076 1.00 97.56 304 ASN A O 1
ATOM 2440 N N . ARG A 1 305 ? -4.389 -15.112 -4.622 1.00 95.75 305 ARG A N 1
ATOM 2441 C CA . ARG A 1 305 ? -4.688 -15.930 -5.793 1.00 95.75 305 ARG A CA 1
ATOM 2442 C C . ARG A 1 305 ? -3.574 -15.783 -6.822 1.00 95.75 305 ARG A C 1
ATOM 2444 O O . ARG A 1 305 ? -3.315 -14.683 -7.308 1.00 95.75 305 ARG A O 1
ATOM 2451 N N . MET A 1 306 ? -2.999 -16.916 -7.219 1.00 94.12 306 MET A N 1
ATOM 2452 C CA . MET A 1 306 ? -2.020 -17.000 -8.300 1.00 94.12 306 MET A CA 1
ATOM 2453 C C . MET A 1 306 ? -2.712 -17.432 -9.598 1.00 94.12 306 MET A C 1
ATOM 2455 O O . MET A 1 306 ? -3.061 -18.597 -9.769 1.00 94.12 306 MET A O 1
ATOM 2459 N N . GLY A 1 307 ? -2.950 -16.475 -10.498 1.00 92.94 307 GLY A N 1
ATOM 2460 C CA . GLY A 1 307 ? -3.585 -16.718 -11.795 1.00 92.94 307 GLY A CA 1
ATOM 2461 C C . GLY A 1 307 ? -4.973 -17.367 -11.701 1.00 92.94 307 GLY A C 1
ATOM 2462 O O . GLY A 1 307 ? -5.921 -16.763 -11.177 1.00 92.94 307 GLY A O 1
ATOM 2463 N N . LEU A 1 308 ? -5.110 -18.573 -12.252 1.00 94.62 308 LEU A N 1
ATOM 2464 C CA . LEU A 1 308 ? -6.339 -19.377 -12.253 1.00 94.62 308 LEU A CA 1
ATOM 2465 C C . LEU A 1 308 ? -6.493 -20.286 -11.027 1.00 94.62 308 LEU A C 1
ATOM 2467 O O . LEU A 1 308 ? -7.588 -20.807 -10.818 1.00 94.62 308 LEU A O 1
ATOM 2471 N N . ALA A 1 309 ? -5.459 -20.422 -10.194 1.00 95.00 309 ALA A N 1
ATOM 2472 C CA . ALA A 1 309 ? -5.484 -21.351 -9.073 1.00 95.00 309 ALA A CA 1
ATOM 2473 C C . ALA A 1 309 ? -6.536 -20.959 -8.027 1.00 95.00 309 ALA A C 1
ATOM 2475 O O . ALA A 1 309 ? -6.941 -19.793 -7.904 1.00 95.00 309 ALA A O 1
ATOM 2476 N N . ALA A 1 310 ? -6.952 -21.939 -7.222 1.00 93.94 310 ALA A N 1
ATOM 2477 C CA . ALA A 1 310 ? -7.817 -21.690 -6.078 1.00 93.94 310 ALA A CA 1
ATOM 2478 C C . ALA A 1 310 ? -7.175 -20.653 -5.141 1.00 93.94 310 ALA A C 1
ATOM 2480 O O . ALA A 1 310 ? -5.977 -20.694 -4.853 1.00 93.94 310 ALA A O 1
ATOM 2481 N N . ALA A 1 311 ? -7.978 -19.699 -4.669 1.00 95.31 311 ALA A N 1
ATOM 2482 C CA . ALA A 1 311 ? -7.479 -18.669 -3.769 1.00 95.31 311 ALA A CA 1
ATOM 2483 C C . ALA A 1 311 ? -7.125 -19.278 -2.405 1.00 95.31 311 ALA A C 1
ATOM 2485 O O . ALA A 1 311 ? -7.945 -19.961 -1.794 1.00 95.31 311 ALA A O 1
ATOM 2486 N N . GLN A 1 312 ? -5.931 -18.977 -1.903 1.00 95.25 312 GLN A N 1
ATOM 2487 C CA . GLN A 1 312 ? -5.559 -19.261 -0.525 1.00 95.25 312 GLN A CA 1
ATOM 2488 C C . GLN A 1 312 ? -6.163 -18.193 0.377 1.00 95.25 312 GLN A C 1
ATOM 2490 O O . GLN A 1 312 ? -5.989 -17.000 0.127 1.00 95.25 312 GLN A O 1
ATOM 2495 N N . GLN A 1 313 ? -6.883 -18.626 1.408 1.00 95.50 313 GLN A N 1
ATOM 2496 C CA . GLN A 1 313 ? -7.612 -17.745 2.311 1.00 95.50 313 GLN A CA 1
ATOM 2497 C C . GLN A 1 313 ? -7.251 -18.042 3.764 1.00 95.50 313 GLN A C 1
ATOM 2499 O O . GLN A 1 313 ? -7.158 -19.202 4.173 1.00 95.50 313 GLN A O 1
ATOM 2504 N N . ILE A 1 314 ? -7.072 -16.977 4.536 1.00 94.25 314 ILE A N 1
ATOM 2505 C CA . ILE A 1 314 ? -6.890 -16.997 5.984 1.00 94.25 314 ILE A CA 1
ATOM 2506 C C . ILE A 1 314 ? -7.967 -16.090 6.563 1.00 94.25 314 ILE A C 1
ATOM 2508 O O . ILE A 1 314 ? -8.113 -14.952 6.128 1.00 94.25 314 ILE A O 1
ATOM 2512 N N . SER A 1 315 ? -8.726 -16.593 7.529 1.00 95.94 315 SER A N 1
ATOM 2513 C CA . SER A 1 315 ? -9.786 -15.844 8.197 1.00 95.94 315 SER A CA 1
ATOM 2514 C C . SER A 1 315 ? -9.752 -16.183 9.677 1.00 95.94 315 SER A C 1
ATOM 2516 O O . SER A 1 315 ? -9.971 -17.336 10.052 1.00 95.94 315 SER A O 1
ATOM 2518 N N . GLY A 1 316 ? -9.478 -15.186 10.509 1.00 96.12 316 GLY A N 1
ATOM 2519 C CA . GLY A 1 316 ? -9.337 -15.356 11.948 1.00 96.12 316 GLY A CA 1
ATOM 2520 C C . GLY A 1 316 ? -9.943 -14.193 12.717 1.00 96.12 316 GLY A C 1
ATOM 2521 O O . GLY A 1 316 ? -9.893 -13.046 12.283 1.00 96.12 316 GLY A O 1
ATOM 2522 N N . LEU A 1 317 ? -10.516 -14.493 13.875 1.00 97.00 317 LEU A N 1
ATOM 2523 C CA . LEU A 1 317 ? -10.928 -13.507 14.866 1.00 97.00 317 LEU A CA 1
ATOM 2524 C C . LEU A 1 317 ? -10.021 -13.665 16.078 1.00 97.00 317 LEU A C 1
ATOM 2526 O O . LEU A 1 317 ? -9.877 -14.770 16.580 1.00 97.00 317 LEU A O 1
ATOM 2530 N N . THR A 1 318 ? -9.442 -12.590 16.585 1.00 96.75 318 THR A N 1
ATOM 2531 C CA . THR A 1 318 ? -8.863 -12.565 17.928 1.00 96.75 318 THR A CA 1
ATOM 2532 C C . THR A 1 318 ? -9.722 -11.690 18.813 1.00 96.75 318 THR A C 1
ATOM 2534 O O . THR A 1 318 ? -10.317 -10.713 18.357 1.00 96.75 318 THR A O 1
ATOM 2537 N N . PHE A 1 319 ? -9.826 -12.054 20.080 1.00 96.69 319 PHE A N 1
ATOM 2538 C CA . PHE A 1 319 ? -10.524 -11.248 21.061 1.00 96.69 319 PHE A CA 1
ATOM 2539 C C . PHE A 1 319 ? -9.824 -11.337 22.403 1.00 96.69 319 PHE A C 1
ATOM 2541 O O . PHE A 1 319 ? -9.258 -12.363 22.779 1.00 96.69 319 PHE A O 1
ATOM 2548 N N . GLN A 1 320 ? -9.857 -10.233 23.128 1.00 95.56 320 GLN A N 1
ATOM 2549 C CA . GLN A 1 320 ? -9.294 -10.133 24.458 1.00 95.56 320 GLN A CA 1
ATOM 2550 C C . GLN A 1 320 ? -10.198 -9.279 25.331 1.00 95.56 320 GLN A C 1
ATOM 2552 O O . GLN A 1 320 ? -10.912 -8.402 24.847 1.00 95.56 320 GLN A O 1
ATOM 2557 N N . GLY A 1 321 ? -10.164 -9.527 26.627 1.00 93.88 321 GLY A N 1
ATOM 2558 C CA . GLY A 1 321 ? -10.895 -8.724 27.581 1.00 93.88 321 GLY A CA 1
ATOM 2559 C C . GLY A 1 321 ? -10.223 -8.711 28.934 1.00 93.88 321 GLY A C 1
ATOM 2560 O O . GLY A 1 321 ? -9.562 -9.670 29.324 1.00 93.88 321 GLY A O 1
ATOM 2561 N N . ASP A 1 322 ? -10.433 -7.612 29.638 1.00 90.88 322 ASP A N 1
ATOM 2562 C CA . ASP A 1 322 ? -10.047 -7.412 31.024 1.00 90.88 322 ASP A CA 1
ATOM 2563 C C . ASP A 1 322 ? -11.304 -7.051 31.816 1.00 90.88 322 ASP A C 1
ATOM 2565 O O . ASP A 1 322 ? -12.122 -6.264 31.345 1.00 90.88 322 ASP A O 1
ATOM 2569 N N . LEU A 1 323 ? -11.458 -7.594 33.017 1.00 91.00 323 LEU A N 1
ATOM 2570 C CA . LEU A 1 323 ? -12.554 -7.307 33.934 1.00 91.00 323 LEU A CA 1
ATOM 2571 C C . LEU A 1 323 ? -11.992 -7.147 35.346 1.00 91.00 323 LEU A C 1
ATOM 2573 O O . LEU A 1 323 ? -11.476 -8.096 35.937 1.00 91.00 323 LEU A O 1
ATOM 2577 N N . SER A 1 324 ? -12.125 -5.950 35.897 1.00 88.69 324 SER A N 1
ATOM 2578 C CA . SER A 1 324 ? -11.796 -5.622 37.279 1.00 88.69 324 SER A CA 1
ATOM 2579 C C . SER A 1 324 ? -13.079 -5.645 38.110 1.00 88.69 324 SER A C 1
ATOM 2581 O O . SER A 1 324 ? -13.833 -4.674 38.125 1.00 88.69 324 SER A O 1
ATOM 2583 N N . LEU A 1 325 ? -13.364 -6.771 38.777 1.00 77.06 325 LEU A N 1
ATOM 2584 C CA . LEU A 1 325 ? -14.579 -6.925 39.597 1.00 77.06 325 LEU A CA 1
ATOM 2585 C C . LEU A 1 325 ? -14.542 -6.052 40.862 1.00 77.06 325 LEU A C 1
ATOM 2587 O O . LEU A 1 325 ? -15.571 -5.539 41.291 1.00 77.06 325 LEU A O 1
ATOM 2591 N N . THR A 1 326 ? -13.359 -5.891 41.461 1.00 83.19 326 THR A N 1
ATOM 2592 C CA . THR A 1 326 ? -13.083 -4.971 42.576 1.00 83.19 326 THR A CA 1
ATOM 2593 C C . THR A 1 326 ? -11.675 -4.394 42.410 1.00 83.19 326 THR A C 1
ATOM 2595 O O . THR A 1 326 ? -10.903 -4.900 41.597 1.00 83.19 326 THR A O 1
ATOM 2598 N N . GLU A 1 327 ? -11.283 -3.400 43.216 1.00 79.94 327 GLU A N 1
ATOM 2599 C CA . GLU A 1 327 ? -9.916 -2.832 43.204 1.00 79.94 327 GLU A CA 1
ATOM 2600 C C . GLU A 1 327 ? -8.803 -3.879 43.392 1.00 79.94 327 GLU A C 1
ATOM 2602 O O . GLU A 1 327 ? -7.651 -3.644 43.042 1.00 79.94 327 GLU A O 1
ATOM 2607 N N . LYS A 1 328 ? -9.143 -5.049 43.945 1.00 88.25 328 LYS A N 1
ATOM 2608 C CA . LYS A 1 328 ? -8.197 -6.117 44.271 1.00 88.25 328 LYS A CA 1
ATOM 2609 C C . LYS A 1 328 ? -8.287 -7.326 43.350 1.00 88.25 328 LYS A C 1
ATOM 2611 O O . LYS A 1 328 ? -7.544 -8.275 43.572 1.00 88.25 328 LYS A O 1
ATOM 2616 N N . TRP A 1 329 ? -9.186 -7.344 42.369 1.00 89.00 329 TRP A N 1
ATOM 2617 C CA . TRP A 1 329 ? -9.382 -8.492 41.485 1.00 89.00 329 TRP A CA 1
ATOM 2618 C C . TRP A 1 329 ? -9.403 -8.063 40.032 1.00 89.00 329 TRP A C 1
ATOM 2620 O O . TRP A 1 329 ? -10.255 -7.271 39.639 1.00 89.00 329 TRP A O 1
ATOM 2630 N N . LYS A 1 330 ? -8.535 -8.674 39.228 1.00 90.00 330 LYS A N 1
ATOM 2631 C CA . LYS A 1 330 ? -8.497 -8.484 37.783 1.00 90.00 330 LYS A CA 1
ATOM 2632 C C . LYS A 1 330 ? -8.490 -9.830 37.074 1.00 90.00 330 LYS A C 1
ATOM 2634 O O . LYS A 1 330 ? -7.666 -10.690 37.370 1.00 90.00 330 LYS A O 1
ATOM 2639 N N . PHE A 1 331 ? -9.403 -9.989 36.132 1.00 93.12 331 PHE A N 1
ATOM 2640 C CA . PHE A 1 331 ? -9.522 -11.145 35.257 1.00 93.12 331 PHE A CA 1
ATOM 2641 C C . PHE A 1 331 ? -9.165 -10.700 33.849 1.00 93.12 331 PHE A C 1
ATOM 2643 O O . PHE A 1 331 ? -9.696 -9.695 33.383 1.00 93.12 331 PHE A O 1
ATOM 2650 N N . SER A 1 332 ? -8.306 -11.439 33.165 1.00 94.06 332 SER A N 1
ATOM 2651 C CA . SER A 1 332 ? -7.983 -11.185 31.765 1.00 94.06 332 SER A CA 1
ATOM 2652 C C . SER A 1 332 ? -8.182 -12.458 30.957 1.00 94.06 332 SER A C 1
ATOM 2654 O O . SER A 1 332 ? -7.907 -13.560 31.426 1.00 94.06 332 SER A O 1
ATOM 2656 N N . MET A 1 333 ? -8.659 -12.317 29.730 1.00 95.44 333 MET A N 1
ATOM 2657 C CA . MET A 1 333 ? -8.806 -13.411 28.781 1.00 95.44 333 MET A CA 1
ATOM 2658 C C . MET A 1 333 ? -8.307 -12.956 27.418 1.00 95.44 333 MET A C 1
ATOM 2660 O O . MET A 1 333 ? -8.570 -11.835 26.997 1.00 95.44 333 MET A O 1
ATOM 2664 N N . SER A 1 334 ? -7.623 -13.842 26.708 1.00 95.56 334 SER A N 1
ATOM 2665 C CA . SER A 1 334 ? -7.290 -13.690 25.296 1.00 95.56 334 SER A CA 1
ATOM 2666 C C . SER A 1 334 ? -7.564 -15.003 24.587 1.00 95.56 334 SER A C 1
ATOM 2668 O O . SER A 1 334 ? -7.308 -16.078 25.127 1.00 95.56 334 SER A O 1
ATOM 2670 N N . SER A 1 335 ? -8.140 -14.924 23.400 1.00 95.19 335 SER A N 1
ATOM 2671 C CA . SER A 1 335 ? -8.472 -16.086 22.591 1.00 95.19 335 SER A CA 1
ATOM 2672 C C . SER A 1 335 ? -8.557 -15.685 21.122 1.00 95.19 335 SER A C 1
ATOM 2674 O O . SER A 1 335 ? -8.447 -14.510 20.755 1.00 95.19 335 SER A O 1
ATOM 2676 N N . GLY A 1 336 ? -8.763 -16.672 20.267 1.00 94.56 336 GLY A N 1
ATOM 2677 C CA . GLY A 1 336 ? -9.115 -16.445 18.885 1.00 94.56 336 GLY A CA 1
ATOM 2678 C C . GLY A 1 336 ? -9.953 -17.578 18.326 1.00 94.56 336 GLY A C 1
ATOM 2679 O O . GLY A 1 336 ? -10.162 -18.597 18.975 1.00 94.56 336 GLY A O 1
ATOM 2680 N N . TYR A 1 337 ? -10.443 -17.383 17.114 1.00 93.38 337 TYR A N 1
ATOM 2681 C CA . TYR A 1 337 ? -11.253 -18.325 16.369 1.00 93.38 337 TYR A CA 1
ATOM 2682 C C . TYR A 1 337 ? -10.736 -18.388 14.934 1.00 93.38 337 TYR A C 1
ATOM 2684 O O . TYR A 1 337 ? -10.623 -17.357 14.267 1.00 93.38 337 TYR A O 1
ATOM 2692 N N . ASP A 1 338 ? -10.402 -19.588 14.477 1.00 92.12 338 ASP A N 1
ATOM 2693 C CA . ASP A 1 338 ? -10.009 -19.863 13.099 1.00 92.12 338 ASP A CA 1
ATOM 2694 C C . ASP A 1 338 ? -11.249 -20.319 12.322 1.00 92.12 338 ASP A C 1
ATOM 2696 O O . ASP A 1 338 ? -11.839 -21.356 12.627 1.00 92.12 338 ASP A O 1
ATOM 2700 N N . PHE A 1 339 ? -11.656 -19.543 11.315 1.00 92.62 339 PHE A N 1
ATOM 2701 C CA . PHE A 1 339 ? -12.847 -19.848 10.519 1.00 92.62 339 PHE A CA 1
ATOM 2702 C C . PHE A 1 339 ? -12.618 -20.960 9.490 1.00 92.62 339 PHE A C 1
ATOM 2704 O O . PHE A 1 339 ? -13.584 -21.572 9.046 1.00 92.62 339 PHE A O 1
ATOM 2711 N N . LYS A 1 340 ? -11.366 -21.244 9.108 1.00 88.19 340 LYS A N 1
ATOM 2712 C CA . LYS A 1 340 ? -11.046 -22.345 8.192 1.00 88.19 340 LYS A CA 1
ATOM 2713 C C . LYS A 1 340 ? -11.238 -23.691 8.886 1.00 88.19 340 LYS A C 1
ATOM 2715 O O . LYS A 1 340 ? -11.794 -24.606 8.288 1.00 88.19 340 LYS A O 1
ATOM 2720 N N . TYR A 1 341 ? -10.804 -23.794 10.141 1.00 87.25 341 TYR A N 1
ATOM 2721 C CA . TYR A 1 341 ? -10.935 -25.016 10.945 1.00 87.25 341 TYR A CA 1
ATOM 2722 C C . TYR A 1 341 ? -12.115 -24.988 11.925 1.00 87.25 341 TYR A C 1
ATOM 2724 O O . TYR A 1 341 ? -12.309 -25.938 12.676 1.00 87.25 341 TYR A O 1
ATOM 2732 N N . SER A 1 342 ? -12.920 -23.921 11.901 1.00 89.44 342 SER A N 1
ATOM 2733 C CA . SER A 1 342 ? -14.127 -23.743 12.720 1.00 89.44 342 SER A CA 1
ATOM 2734 C C . SER A 1 342 ? -13.902 -23.964 14.223 1.00 89.44 342 SER A C 1
ATOM 2736 O O . SER A 1 342 ? -14.735 -24.565 14.903 1.00 89.44 342 SER A O 1
ATOM 2738 N N . GLY A 1 343 ? -12.782 -23.479 14.765 1.00 88.56 343 GLY A N 1
ATOM 2739 C CA . GLY A 1 343 ? -12.367 -23.787 16.135 1.00 88.56 343 GLY A CA 1
ATOM 2740 C C . GLY A 1 343 ? -11.708 -22.624 16.867 1.00 88.56 343 GLY A C 1
ATOM 2741 O O . GLY A 1 343 ? -11.121 -21.730 16.255 1.00 88.56 343 GLY A O 1
ATOM 2742 N N . LEU A 1 344 ? -11.783 -22.656 18.202 1.00 89.12 344 LEU A N 1
ATOM 2743 C CA . LEU A 1 344 ? -11.020 -21.741 19.048 1.00 89.12 344 LEU A CA 1
ATOM 2744 C C . LEU A 1 344 ? -9.522 -22.044 18.943 1.00 89.12 344 LEU A C 1
ATOM 2746 O O . LEU A 1 344 ? -9.093 -23.200 18.960 1.00 89.12 344 LEU A O 1
ATOM 2750 N N . THR A 1 345 ? -8.725 -20.987 18.861 1.00 88.88 345 THR A N 1
ATOM 2751 C CA . THR A 1 345 ? -7.267 -21.053 18.859 1.00 88.88 345 THR A CA 1
ATOM 2752 C C . THR A 1 345 ? -6.739 -20.933 20.292 1.00 88.88 345 THR A C 1
ATOM 2754 O O . THR A 1 345 ? -7.451 -21.197 21.267 1.00 88.88 345 THR A O 1
ATOM 2757 N N . TYR A 1 346 ? -5.461 -20.581 20.440 1.00 88.81 346 TYR A N 1
ATOM 2758 C CA . TYR A 1 346 ? -4.823 -20.401 21.738 1.00 88.81 346 TYR A CA 1
ATOM 2759 C C . TYR A 1 346 ? -5.663 -19.496 22.648 1.00 88.81 346 TYR A C 1
ATOM 2761 O O . TYR A 1 346 ? -5.855 -18.318 22.356 1.00 88.81 346 TYR A O 1
ATOM 2769 N N . THR A 1 347 ? -6.156 -20.065 23.747 1.00 92.81 347 THR A N 1
ATOM 2770 C CA . THR A 1 347 ? -6.963 -19.362 24.742 1.00 92.81 347 THR A CA 1
ATOM 2771 C C . THR A 1 347 ? -6.202 -19.322 26.044 1.00 92.81 347 THR A C 1
ATOM 2773 O O . THR A 1 347 ? -5.832 -20.364 26.584 1.00 92.81 347 THR A O 1
ATOM 2776 N N . ASN A 1 348 ? -5.998 -18.120 26.557 1.00 92.81 348 ASN A N 1
ATOM 2777 C CA . ASN A 1 348 ? -5.338 -17.871 27.818 1.00 92.81 348 ASN A CA 1
ATOM 2778 C C . ASN A 1 348 ? -6.234 -17.023 28.716 1.00 92.81 348 ASN A C 1
ATOM 2780 O O . ASN A 1 348 ? -6.846 -16.054 28.271 1.00 92.81 348 ASN A O 1
ATOM 2784 N N . MET A 1 349 ? -6.302 -17.408 29.981 1.00 94.81 349 MET A N 1
ATOM 2785 C CA . MET A 1 349 ? -7.060 -16.727 31.016 1.00 94.81 349 MET A CA 1
ATOM 2786 C C . MET A 1 349 ? -6.144 -16.495 32.203 1.00 94.81 349 MET A C 1
ATOM 2788 O O . MET A 1 349 ? -5.479 -17.422 32.664 1.00 94.81 349 MET A O 1
ATOM 2792 N N . SER A 1 350 ? -6.125 -15.279 32.723 1.00 93.75 350 SER A N 1
ATOM 2793 C CA . SER A 1 350 ? -5.352 -14.929 33.900 1.00 93.75 350 SER A CA 1
ATOM 2794 C C . SER A 1 350 ? -6.220 -14.255 34.950 1.00 93.75 350 SER A C 1
ATOM 2796 O O . SER A 1 350 ? -7.213 -13.589 34.657 1.00 93.75 350 SER A O 1
ATOM 2798 N N . VAL A 1 351 ? -5.859 -14.480 36.206 1.00 93.56 351 VAL A N 1
ATOM 2799 C CA . VAL A 1 351 ? -6.507 -13.893 37.368 1.00 93.56 351 VAL A CA 1
ATOM 2800 C C . VAL A 1 351 ? -5.421 -13.330 38.261 1.00 93.56 351 VAL A C 1
ATOM 2802 O O . VAL A 1 351 ? -4.539 -14.056 38.721 1.00 93.56 351 VAL A O 1
ATOM 2805 N N . HIS A 1 352 ? -5.500 -12.034 38.509 1.00 91.44 352 HIS A N 1
ATOM 2806 C CA . HIS A 1 352 ? -4.670 -11.329 39.463 1.00 91.44 352 HIS A CA 1
ATOM 2807 C C . HIS A 1 352 ? -5.511 -10.947 40.678 1.00 91.44 352 HIS A C 1
ATOM 2809 O O . HIS A 1 352 ? -6.608 -10.395 40.536 1.00 91.44 352 HIS A O 1
ATOM 2815 N N . ARG A 1 353 ? -4.985 -11.221 41.874 1.00 90.75 353 ARG A N 1
ATOM 2816 C CA . ARG A 1 353 ? -5.588 -10.786 43.132 1.00 90.75 353 ARG A CA 1
ATOM 2817 C C . ARG A 1 353 ? -4.575 -10.088 44.029 1.00 90.75 353 ARG A C 1
ATOM 2819 O O . ARG A 1 353 ? -3.556 -10.671 44.399 1.00 90.75 353 ARG A O 1
ATOM 2826 N N . ASP A 1 354 ? -4.932 -8.889 44.463 1.00 87.38 354 ASP A N 1
ATOM 2827 C CA . ASP A 1 354 ? -4.223 -8.130 45.482 1.00 87.38 354 ASP A CA 1
ATOM 2828 C C . ASP A 1 354 ? -4.692 -8.548 46.888 1.00 87.38 354 ASP A C 1
ATOM 2830 O O . ASP A 1 354 ? -5.874 -8.469 47.234 1.00 87.38 354 ASP A O 1
ATOM 2834 N N . LEU A 1 355 ? -3.756 -9.004 47.716 1.00 89.25 355 LEU A N 1
ATOM 2835 C CA . LEU A 1 355 ? -3.973 -9.419 49.103 1.00 89.25 355 LEU A CA 1
ATOM 2836 C C . LEU A 1 355 ? -3.240 -8.487 50.088 1.00 89.25 355 LEU A C 1
ATOM 2838 O O . LEU A 1 355 ? -2.880 -8.900 51.188 1.00 89.25 355 LEU A O 1
ATOM 2842 N N . HIS A 1 356 ? -3.028 -7.225 49.702 1.00 83.75 356 HIS A N 1
ATOM 2843 C CA . HIS A 1 356 ? -2.312 -6.177 50.434 1.00 83.75 356 HIS A CA 1
ATOM 2844 C C . HIS A 1 356 ? -0.799 -6.414 50.540 1.00 83.75 356 HIS A C 1
ATOM 2846 O O . HIS A 1 356 ? -0.041 -5.796 49.797 1.00 83.75 356 HIS A O 1
ATOM 2852 N N . CYS A 1 357 ? -0.351 -7.325 51.406 1.00 85.62 357 CYS A N 1
ATOM 2853 C CA . CYS A 1 357 ? 1.072 -7.680 51.537 1.00 85.62 357 CYS A CA 1
ATOM 2854 C C . CYS A 1 357 ? 1.492 -8.788 50.563 1.00 85.62 357 CYS A C 1
ATOM 2856 O O . CYS A 1 357 ? 2.679 -8.989 50.311 1.00 85.62 357 CYS A O 1
ATOM 2858 N N . TRP A 1 358 ? 0.508 -9.501 50.020 1.00 82.00 358 TRP A N 1
ATOM 2859 C CA . TRP A 1 358 ? 0.685 -10.614 49.102 1.00 82.00 358 TRP A CA 1
ATOM 2860 C C . TRP A 1 358 ? 0.005 -10.305 47.771 1.00 82.00 358 TRP A C 1
ATOM 2862 O O . TRP A 1 358 ? -0.929 -9.504 47.699 1.00 82.00 358 TRP A O 1
ATOM 2872 N N . GLU A 1 359 ? 0.448 -10.969 46.717 1.00 84.88 359 GLU A N 1
ATOM 2873 C CA . GLU A 1 359 ? -0.237 -10.985 45.433 1.00 84.88 359 GLU A CA 1
ATOM 2874 C C . GLU A 1 359 ? -0.308 -12.402 44.878 1.00 84.88 359 GLU A C 1
ATOM 2876 O O . GLU A 1 359 ? 0.620 -13.206 45.022 1.00 84.88 359 GLU A O 1
ATOM 2881 N N . LEU A 1 360 ? -1.442 -12.693 44.253 1.00 89.31 360 LEU A N 1
ATOM 2882 C CA . LEU A 1 360 ? -1.739 -13.965 43.621 1.00 89.31 360 LEU A CA 1
ATOM 2883 C C . LEU A 1 360 ? -1.871 -13.748 42.120 1.00 89.31 360 LEU A C 1
ATOM 2885 O O . LEU A 1 360 ? -2.624 -12.883 41.675 1.00 89.31 360 LEU A O 1
ATOM 2889 N N . ASN A 1 361 ? -1.175 -14.581 41.354 1.00 89.69 361 ASN A N 1
ATOM 2890 C CA . ASN A 1 361 ? -1.266 -14.648 39.906 1.00 89.69 361 ASN A CA 1
ATOM 2891 C C . ASN A 1 361 ? -1.608 -16.080 39.500 1.00 89.69 361 ASN A C 1
ATOM 2893 O O . ASN A 1 361 ? -0.837 -17.010 39.732 1.00 89.69 361 ASN A O 1
ATOM 2897 N N . PHE A 1 362 ? -2.768 -16.262 38.887 1.00 93.19 362 PHE A N 1
ATOM 2898 C CA . PHE A 1 362 ? -3.173 -17.516 38.273 1.00 93.19 362 PHE A CA 1
ATOM 2899 C C . PHE A 1 362 ? -3.227 -17.323 36.763 1.00 93.19 362 PHE A C 1
ATOM 2901 O O . PHE A 1 362 ? -3.791 -16.346 36.288 1.00 93.19 362 PHE A O 1
ATOM 2908 N N . ASN A 1 363 ? -2.636 -18.238 36.006 1.00 92.56 363 ASN A N 1
ATOM 2909 C CA . ASN A 1 363 ? -2.653 -18.230 34.551 1.00 92.56 363 ASN A CA 1
ATOM 2910 C C . ASN A 1 363 ? -3.035 -19.624 34.067 1.00 92.56 363 ASN A C 1
ATOM 2912 O O . ASN A 1 363 ? -2.405 -20.602 34.457 1.00 92.56 363 ASN A O 1
ATOM 2916 N N . TRP A 1 364 ? -4.048 -19.721 33.222 1.00 92.69 364 TRP A N 1
ATO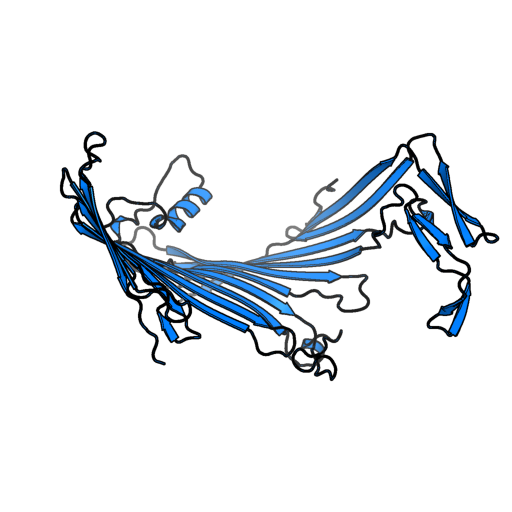M 2917 C CA . TRP A 1 364 ? -4.570 -20.973 32.702 1.00 92.69 364 TRP A CA 1
ATOM 2918 C C . TRP A 1 364 ? -4.728 -20.874 31.192 1.00 92.69 364 TRP A C 1
ATOM 2920 O O . TRP A 1 364 ? -5.352 -19.958 30.665 1.00 92.69 364 TRP A O 1
ATOM 2930 N N . THR A 1 365 ? -4.157 -21.843 30.494 1.00 92.00 365 THR A N 1
ATOM 2931 C CA . THR A 1 365 ? -4.289 -22.014 29.053 1.00 92.00 365 THR A CA 1
ATOM 2932 C C . THR A 1 365 ? -5.158 -23.244 28.807 1.00 92.00 365 THR A C 1
ATOM 2934 O O . THR A 1 365 ? -4.610 -24.340 28.670 1.00 92.00 365 THR A O 1
ATOM 2937 N N . PRO A 1 366 ? -6.500 -23.118 28.820 1.00 85.88 366 PRO A N 1
ATOM 2938 C CA . PRO A 1 366 ? -7.400 -24.249 28.603 1.00 85.88 366 PRO A CA 1
ATOM 2939 C C . PRO A 1 366 ? -7.262 -24.840 27.202 1.00 85.88 366 PRO A C 1
ATOM 2941 O O . PRO A 1 366 ? -7.245 -26.059 27.060 1.00 85.88 366 PRO A O 1
ATOM 2944 N N . ILE A 1 367 ? -7.140 -23.975 26.190 1.00 83.06 367 ILE A N 1
ATOM 2945 C CA . ILE A 1 367 ? -7.064 -24.357 24.782 1.00 83.06 367 ILE A CA 1
ATOM 2946 C C . ILE A 1 367 ? -5.680 -23.986 24.287 1.00 83.06 367 ILE A C 1
ATOM 2948 O O . ILE A 1 367 ? -5.367 -22.820 24.054 1.00 83.06 367 ILE A O 1
ATOM 2952 N N . ALA A 1 368 ? -4.847 -24.996 24.108 1.00 71.31 368 ALA A N 1
ATOM 2953 C CA . ALA A 1 368 ? -3.529 -24.859 23.528 1.00 71.31 368 ALA A CA 1
ATOM 2954 C C . ALA A 1 368 ? -3.548 -25.509 22.133 1.00 71.31 368 ALA A C 1
ATOM 2956 O O . ALA A 1 368 ? -2.821 -26.451 21.888 1.00 71.31 368 ALA A O 1
ATOM 2957 N N . SER A 1 369 ? -4.454 -25.045 21.258 1.00 66.00 369 SER A N 1
ATOM 2958 C CA . SER A 1 369 ? -4.699 -25.503 19.874 1.00 66.00 369 SER A CA 1
ATOM 2959 C C . SER A 1 369 ? -4.288 -26.963 19.562 1.00 66.00 369 SER A C 1
ATOM 2961 O O . SER A 1 369 ? -3.108 -27.200 19.272 1.00 66.00 369 SER A O 1
ATOM 2963 N N . PRO A 1 370 ? -5.230 -27.926 19.499 1.00 54.44 370 PRO A N 1
ATOM 2964 C CA . PRO A 1 370 ? -4.914 -29.340 19.250 1.00 54.44 370 PRO A CA 1
ATOM 2965 C C . PRO A 1 370 ? -4.134 -29.577 17.943 1.00 54.44 370 PRO A C 1
ATOM 2967 O O . PRO A 1 370 ? -3.326 -30.496 17.870 1.00 54.44 370 PRO A O 1
ATOM 2970 N N . PHE A 1 371 ? -4.263 -28.682 16.956 1.00 58.88 371 PHE A N 1
ATOM 2971 C CA . PHE A 1 371 ? -3.518 -28.722 15.690 1.00 58.88 371 PHE A CA 1
ATOM 2972 C C . PHE A 1 371 ? -1.992 -28.505 15.810 1.00 58.88 371 PHE A C 1
ATOM 2974 O O . PHE A 1 371 ? -1.270 -28.798 14.862 1.00 58.88 371 PHE A O 1
ATOM 2981 N N . TYR A 1 372 ? -1.481 -27.990 16.940 1.00 58.44 372 TYR A N 1
ATOM 2982 C CA . TYR A 1 372 ? -0.057 -27.646 17.128 1.00 58.44 372 TYR A CA 1
ATOM 2983 C C . TYR A 1 372 ? 0.603 -28.358 18.323 1.00 58.44 372 TYR A C 1
ATOM 2985 O O . TYR A 1 372 ? 1.669 -27.937 18.777 1.00 58.44 372 TYR A O 1
ATOM 2993 N N . GLY A 1 373 ? -0.024 -29.414 18.855 1.00 57.31 373 GLY A N 1
ATOM 2994 C CA . GLY A 1 373 ? 0.583 -30.289 19.867 1.00 57.31 373 GLY A CA 1
ATOM 2995 C C . GLY A 1 373 ? 0.896 -29.622 21.211 1.00 57.31 373 GLY A C 1
ATOM 2996 O O . GLY A 1 373 ? 1.794 -30.075 21.921 1.00 57.31 373 GLY A O 1
ATOM 2997 N N . ARG A 1 374 ? 0.205 -28.531 21.576 1.00 63.50 374 ARG A N 1
ATOM 2998 C CA . ARG A 1 374 ? 0.415 -27.878 22.876 1.00 63.50 374 ARG A CA 1
ATOM 2999 C C . ARG A 1 374 ? -0.562 -28.421 23.920 1.00 63.50 374 ARG A C 1
ATOM 3001 O O . ARG A 1 374 ? -1.746 -28.609 23.676 1.00 63.50 374 ARG A O 1
ATOM 3008 N N . ALA A 1 375 ? -0.027 -28.659 25.111 1.00 67.69 375 ALA A N 1
ATOM 3009 C CA . ALA A 1 375 ? -0.757 -29.132 26.276 1.00 67.69 375 ALA A CA 1
ATOM 3010 C C . ALA A 1 375 ? -1.489 -27.980 26.981 1.00 67.69 375 ALA A C 1
ATOM 3012 O O . ALA A 1 375 ? -0.916 -26.899 27.184 1.00 67.69 375 ALA A O 1
ATOM 3013 N N . SER A 1 376 ? -2.723 -28.240 27.422 1.00 82.56 376 SER A N 1
ATOM 3014 C CA . SER A 1 376 ? -3.401 -27.376 28.390 1.00 82.56 376 SER A CA 1
ATOM 3015 C C . SER A 1 376 ? -2.532 -27.266 29.643 1.00 82.56 376 SER A C 1
ATOM 3017 O O . SER A 1 376 ? -1.933 -28.247 30.083 1.00 82.56 376 SER A O 1
ATOM 3019 N N . ASN A 1 377 ? -2.386 -26.074 30.206 1.00 86.94 377 ASN A N 1
ATOM 3020 C CA . ASN A 1 377 ? -1.502 -25.863 31.352 1.00 86.94 377 ASN A CA 1
ATOM 3021 C C . ASN A 1 377 ? -2.022 -24.760 32.257 1.00 86.94 377 ASN A C 1
ATOM 3023 O O . ASN A 1 377 ? -2.727 -23.863 31.801 1.00 86.94 377 ASN A O 1
ATOM 3027 N N . TYR A 1 378 ? -1.644 -24.810 33.529 1.00 90.19 378 TYR A N 1
ATOM 3028 C CA . TYR A 1 378 ? -1.834 -23.688 34.433 1.00 90.19 378 TYR A CA 1
ATOM 3029 C C . TYR A 1 378 ? -0.596 -23.426 35.286 1.00 90.19 378 TYR A C 1
ATOM 3031 O O . TYR A 1 378 ? 0.176 -24.334 35.616 1.00 90.19 378 TYR A O 1
ATOM 3039 N N . SER A 1 379 ? -0.452 -22.173 35.695 1.00 89.50 379 SER A N 1
ATOM 3040 C CA . SER A 1 379 ? 0.466 -21.736 36.733 1.00 89.50 379 SER A CA 1
ATOM 3041 C C . SER A 1 379 ? -0.274 -20.935 37.794 1.00 89.50 379 SER A C 1
ATOM 3043 O O . SER A 1 379 ? -1.179 -20.159 37.502 1.00 89.50 379 SER A O 1
ATOM 3045 N N . PHE A 1 380 ? 0.135 -21.131 39.035 1.00 91.56 380 PHE A N 1
ATOM 3046 C CA . PHE A 1 380 ? -0.327 -20.407 40.202 1.00 91.56 380 PHE A CA 1
ATOM 3047 C C . PHE A 1 380 ? 0.902 -19.904 40.949 1.00 91.56 380 PHE A C 1
ATOM 3049 O O . PHE A 1 380 ? 1.764 -20.704 41.308 1.00 91.56 380 PHE A O 1
ATOM 3056 N N . ASP A 1 381 ? 0.980 -18.604 41.186 1.00 85.31 381 ASP A N 1
ATOM 3057 C CA . ASP A 1 381 ? 2.046 -17.964 41.942 1.00 85.31 381 ASP A CA 1
ATOM 3058 C C . ASP A 1 381 ? 1.429 -17.101 43.047 1.00 85.31 381 ASP A C 1
ATOM 3060 O O . ASP A 1 381 ? 0.624 -16.215 42.771 1.00 85.31 381 ASP A O 1
ATOM 3064 N N . LEU A 1 382 ? 1.834 -17.338 44.291 1.00 87.25 382 LEU A N 1
ATOM 3065 C CA . LEU A 1 382 ? 1.533 -16.504 45.450 1.00 87.25 382 LEU A CA 1
ATOM 3066 C C . LEU A 1 382 ? 2.860 -15.980 46.008 1.00 87.25 382 LEU A C 1
ATOM 3068 O O . LEU A 1 382 ? 3.733 -16.776 46.361 1.00 87.25 382 LEU A O 1
ATOM 3072 N N . ARG A 1 383 ? 3.034 -14.657 46.058 1.00 81.94 383 ARG A N 1
ATOM 3073 C CA . ARG A 1 383 ? 4.281 -14.017 46.517 1.00 81.94 383 ARG A CA 1
ATOM 3074 C C . ARG A 1 383 ? 4.018 -12.795 47.388 1.00 81.94 383 ARG A C 1
ATOM 3076 O O . ARG A 1 383 ? 2.990 -12.137 47.240 1.00 81.94 383 ARG A O 1
ATOM 3083 N N . VAL A 1 384 ? 4.963 -12.481 48.268 1.00 80.56 384 VAL A N 1
ATOM 3084 C CA . VAL A 1 384 ? 4.974 -11.232 49.043 1.00 80.56 384 VAL A CA 1
ATOM 3085 C C . VAL A 1 384 ? 5.359 -10.065 48.121 1.00 80.56 384 VAL A C 1
ATOM 3087 O O . VAL A 1 384 ? 6.268 -10.199 47.303 1.00 80.56 384 VAL A O 1
ATOM 3090 N N . LYS A 1 385 ? 4.675 -8.916 48.231 1.00 72.81 385 LYS A N 1
ATOM 3091 C CA . LYS A 1 385 ? 4.938 -7.729 47.387 1.00 72.81 385 LYS A CA 1
ATOM 3092 C C . LYS A 1 385 ? 6.257 -7.021 47.713 1.00 72.81 385 LYS A C 1
ATOM 3094 O O . LYS A 1 385 ? 6.845 -6.385 46.843 1.00 72.81 385 LYS A O 1
ATOM 3099 N N . SER A 1 386 ? 6.698 -7.099 48.969 1.00 70.81 386 SER A N 1
ATOM 3100 C CA . SER A 1 386 ? 7.928 -6.456 49.442 1.00 70.81 386 SER A CA 1
ATOM 3101 C C . SER A 1 386 ? 9.162 -7.035 48.745 1.00 70.81 386 SER A C 1
ATOM 3103 O O . SER A 1 386 ? 9.364 -8.249 48.738 1.00 70.81 386 SER A O 1
ATOM 3105 N N . SER A 1 387 ? 10.022 -6.163 48.213 1.00 60.66 387 SER A N 1
ATOM 3106 C CA . SER A 1 387 ? 11.300 -6.539 47.593 1.00 60.66 387 SER A CA 1
ATOM 3107 C C . SER A 1 387 ? 12.271 -7.222 48.566 1.00 60.66 387 SER A C 1
ATOM 3109 O O . SER A 1 387 ? 13.128 -7.974 48.120 1.00 60.66 387 SER A O 1
ATOM 3111 N N . LEU A 1 388 ? 12.102 -7.018 49.878 1.00 57.72 388 LEU A N 1
ATOM 3112 C CA . LEU A 1 388 ? 12.932 -7.602 50.941 1.00 57.72 388 LEU A CA 1
ATOM 3113 C C . LEU A 1 388 ? 12.550 -9.049 51.314 1.00 57.72 388 LEU A C 1
ATOM 3115 O O . LEU A 1 388 ? 13.319 -9.711 51.998 1.00 57.72 388 LEU A O 1
ATOM 3119 N N . LEU A 1 389 ? 11.375 -9.543 50.899 1.00 57.19 389 LEU A N 1
ATOM 3120 C CA . LEU A 1 389 ? 10.823 -10.848 51.314 1.00 57.19 389 LEU A CA 1
ATOM 3121 C C . LEU A 1 389 ? 10.440 -11.745 50.123 1.00 57.19 389 LEU A C 1
ATOM 3123 O O . LEU A 1 389 ? 9.592 -12.631 50.247 1.00 57.19 389 LEU A O 1
ATOM 3127 N N . GLN A 1 390 ? 11.056 -11.528 48.956 1.00 52.78 390 GLN A N 1
ATOM 3128 C CA . GLN A 1 390 ? 10.756 -12.280 47.727 1.00 52.78 390 GLN A CA 1
ATOM 3129 C C . GLN A 1 390 ? 11.051 -13.789 47.826 1.00 52.78 390 GLN A C 1
ATOM 3131 O O . GLN A 1 390 ? 10.567 -14.554 46.990 1.00 52.78 390 GLN A O 1
ATOM 3136 N N . GLU A 1 391 ? 11.791 -14.225 48.850 1.00 53.94 391 GLU A N 1
ATOM 3137 C CA . GLU A 1 391 ? 12.067 -15.638 49.140 1.00 53.94 391 GLU A CA 1
ATOM 3138 C C . GLU A 1 391 ? 10.813 -16.423 49.577 1.00 53.94 391 GLU A C 1
ATOM 3140 O O . GLU A 1 391 ? 10.750 -17.639 49.402 1.00 53.94 391 GLU A O 1
ATOM 3145 N N . LEU A 1 392 ? 9.759 -15.746 50.054 1.00 56.62 392 LEU A N 1
ATOM 3146 C CA . LEU A 1 392 ? 8.453 -16.350 50.343 1.00 56.62 392 LEU A CA 1
ATOM 3147 C C . LEU A 1 392 ? 7.583 -16.377 49.074 1.00 56.62 392 LEU A C 1
ATOM 3149 O O . LEU A 1 392 ? 6.650 -15.584 48.905 1.00 56.62 392 LEU A O 1
ATOM 3153 N N . LYS A 1 393 ? 7.901 -17.300 48.160 1.00 48.16 393 LYS A N 1
ATOM 3154 C CA . LYS A 1 393 ? 7.128 -17.560 46.936 1.00 48.16 393 LYS A CA 1
ATOM 3155 C C . LYS A 1 393 ? 6.605 -18.993 46.917 1.00 48.16 393 LYS A C 1
ATOM 3157 O O . LYS A 1 393 ? 7.378 -19.945 46.918 1.00 48.16 393 LYS A O 1
ATOM 3162 N N . ILE A 1 394 ? 5.292 -19.151 46.781 1.00 61.44 394 ILE A N 1
ATOM 3163 C CA . ILE A 1 394 ? 4.654 -20.442 46.505 1.00 61.44 394 ILE A CA 1
ATOM 3164 C C . ILE A 1 394 ? 4.269 -20.462 45.024 1.00 61.44 394 ILE A C 1
ATOM 3166 O O . ILE A 1 394 ? 3.419 -19.687 44.593 1.00 61.44 394 ILE A O 1
ATOM 3170 N N . SER A 1 395 ? 4.899 -21.339 44.238 1.00 59.31 395 SER A N 1
ATOM 3171 C CA . SER A 1 395 ? 4.627 -21.514 42.804 1.00 59.31 395 SER A CA 1
ATOM 3172 C C . SER A 1 395 ? 4.179 -22.943 42.517 1.00 59.31 395 SER A C 1
ATOM 3174 O O . SER A 1 395 ? 4.826 -23.897 42.946 1.00 59.31 395 SER A O 1
ATOM 3176 N N . ARG A 1 396 ? 3.091 -23.112 41.766 1.00 65.44 396 ARG A N 1
ATOM 3177 C CA . ARG A 1 396 ? 2.599 -24.410 41.289 1.00 65.44 396 ARG A CA 1
ATOM 3178 C C . ARG A 1 396 ? 2.365 -24.339 39.788 1.00 65.44 396 ARG A C 1
ATOM 3180 O O . ARG A 1 396 ? 1.627 -23.481 39.319 1.00 65.44 396 ARG A O 1
ATOM 3187 N N . ARG A 1 397 ? 2.953 -25.264 39.032 1.00 74.69 397 ARG A N 1
ATOM 3188 C CA . ARG A 1 397 ? 2.788 -25.380 37.575 1.00 74.69 397 ARG A CA 1
ATOM 3189 C C . ARG A 1 397 ? 2.314 -26.787 37.237 1.00 74.69 397 ARG A C 1
ATOM 3191 O O . ARG A 1 397 ? 2.811 -27.745 37.824 1.00 74.69 397 ARG A O 1
ATOM 3198 N N . ARG A 1 398 ? 1.357 -26.924 36.322 1.00 69.44 398 ARG A N 1
ATOM 3199 C CA . ARG A 1 398 ? 0.880 -28.229 35.843 1.00 69.44 398 ARG A CA 1
ATOM 3200 C C . ARG A 1 398 ? 0.591 -28.159 34.351 1.00 69.44 398 ARG A C 1
ATOM 3202 O O . ARG A 1 398 ? -0.015 -27.196 33.890 1.00 69.44 398 ARG A O 1
ATOM 3209 N N . SER A 1 399 ? 0.987 -29.203 33.635 1.00 66.69 399 SER A N 1
ATOM 3210 C CA . SER A 1 399 ? 0.721 -29.385 32.208 1.00 66.69 399 SER A CA 1
ATOM 3211 C C . SER A 1 399 ? -0.066 -30.678 32.012 1.00 66.69 399 SER A C 1
ATOM 3213 O O . SER A 1 399 ? 0.229 -31.683 32.658 1.00 66.69 399 SER A O 1
ATOM 3215 N N . PHE A 1 400 ? -1.066 -30.646 31.139 1.00 60.78 400 PHE A N 1
ATOM 3216 C CA . PHE A 1 400 ? -1.923 -31.771 30.787 1.00 60.78 400 PHE A CA 1
ATOM 3217 C C . PHE A 1 400 ? -1.708 -32.120 29.319 1.00 60.78 400 PHE A C 1
ATOM 3219 O O . PHE A 1 400 ? -2.049 -31.341 28.430 1.00 60.78 400 PHE A O 1
ATOM 3226 N N . TYR A 1 401 ? -1.133 -33.291 29.074 1.00 51.78 401 TYR A N 1
ATOM 3227 C CA . TYR A 1 401 ? -1.007 -33.844 27.734 1.00 51.78 401 TYR A CA 1
ATOM 3228 C C . TYR A 1 401 ? -2.305 -34.560 27.391 1.00 51.78 401 TYR A C 1
ATOM 3230 O O . TYR A 1 401 ? -2.638 -35.551 28.040 1.00 51.78 401 TYR A O 1
ATOM 3238 N N . ASP A 1 402 ? -3.026 -34.060 26.394 1.00 48.25 402 ASP A N 1
ATOM 3239 C CA . ASP A 1 402 ? -4.116 -34.822 25.805 1.00 48.25 402 ASP A CA 1
ATOM 3240 C C . ASP A 1 402 ? -3.518 -35.776 24.763 1.00 48.25 402 ASP A C 1
ATOM 3242 O O . ASP A 1 402 ? -2.788 -35.349 23.862 1.00 48.25 402 ASP A O 1
ATOM 3246 N N . LYS A 1 403 ? -3.748 -37.083 24.920 1.00 44.84 403 LYS A N 1
ATOM 3247 C CA . LYS A 1 403 ? -3.398 -38.065 23.889 1.00 44.84 403 LYS A CA 1
ATOM 3248 C C . LYS A 1 403 ? -4.502 -37.972 22.846 1.00 44.84 403 LYS A C 1
ATOM 3250 O O . LYS A 1 403 ? -5.547 -38.584 23.021 1.00 44.84 403 LYS A O 1
ATOM 3255 N N . GLY A 1 404 ? -4.267 -37.159 21.816 1.00 38.03 404 GLY A N 1
ATOM 3256 C CA . GLY A 1 404 ? -5.226 -36.898 20.748 1.00 38.03 404 GLY A CA 1
ATOM 3257 C C . GLY A 1 404 ? -5.863 -38.183 20.222 1.00 38.03 404 GLY A C 1
ATOM 3258 O O . GLY A 1 404 ? -5.176 -39.055 19.694 1.00 38.03 404 GLY A O 1
ATOM 3259 N N . GLY A 1 405 ? -7.176 -38.287 20.391 1.00 42.19 405 GLY A N 1
ATOM 3260 C CA . GLY A 1 405 ? -8.024 -39.187 19.632 1.00 42.19 405 GLY A CA 1
ATOM 3261 C C . GLY A 1 405 ? -8.960 -38.333 18.800 1.00 42.19 405 GLY A C 1
ATOM 3262 O O . GLY A 1 405 ? -9.953 -37.880 19.349 1.00 42.19 405 GLY A O 1
ATOM 3263 N N . PHE A 1 406 ? -8.563 -38.055 17.556 1.00 37.81 406 PHE A N 1
ATOM 3264 C CA . PHE A 1 406 ? -9.351 -38.060 16.316 1.00 37.81 406 PHE A CA 1
ATOM 3265 C C . PHE A 1 406 ? -8.384 -37.914 15.140 1.00 37.81 406 PHE A C 1
ATOM 3267 O O . PHE A 1 406 ? -7.569 -36.961 15.168 1.00 37.81 406 PHE A O 1
#

Foldseek 3Di:
DWDDWDDPDPFKIKTKDKDKDKDKFQWWWDWDQDQVVLAIDIDIDGDPIDMDMWMKIKMKMKGKDWDKDADPDDFWGIKIKIKMKMKMKMKTAFSLPCVVVQKDFYFRGQDWDQDPVRDTDGGDTAIAGRRDRVPRDGDHIWIKMKMKMKMWMKIKGADPDPPDPDRIDIATAWHIKMWIWMATPPDPADRTGWIKIWTFHCGPQKTKIKIFTWAQWAFDADPVCRAQGDTGSHGCVVVVNDRTHTFKMKIKIKHKDFDPVLQDQDDDPPDDPVRSVVCNSCSVVDDDVPTQKMKMKMWIKIWGGRHRHDIDIWTKMKMKMWGRPDPFKIKIKIWMATPVVRDIAFIKIWMWGDPPQKIKIKIWGQPHDPVPQAWTKIKIWIAGPDPVGRVPIDIDIDTHGDPDDD

Sequence (406 aa):
MSLPNLKLNKYVNLTPGVSWSGNMYTRSYKYTYMKSDSTVRIDTIGGLPKFNSQLSFSASMNTRIYGTLRFKKGRLEALRHTIAPSFSLSYTPDYSDPTYGYYQDVRINNRKFINNQGVEQLGDIRRISTFDPRQMSYGGASGSISFGLQNTLEAKLKTKSDTATKQNEKVTILDNFGLNGSYNLLAKEYPLSNLNFNANSRVSEFDINIGGSFDPYLYVNDKLFFDVGRRTPDLMFRQGEGLARLTALNLSIGRRFAPAKSKDLKTSTNASEAQMKQINRNIDDYVDWNVPWTFSFSYQFSMNRMGLAAAQQISGLTFQGDLSLTEKWKFSMSSGYDFKYSGLTYTNMSVHRDLHCWELNFNWTPIASPFYGRASNYSFDLRVKSSLLQELKISRRRSFYDKGGF

Radius of gyration: 32.58 Å; chains: 1; bounding box: 80×66×91 Å

pLDDT: mean 85.54, std 12.97, range [37.81, 98.44]